Protein 4XMR (pdb70)

Secondary structure (DSSP, 8-state):
--SHHHHHHHHHHHHHHHHHHHHHHHHHHHHHHHHHHHHHHHHHHHHHTS-GGGTSSHHHIIIIIHHHHHHHHHHHT-SEEEEE-TTS-EEEEE----EEES-S-GGGSHHHHHHTT-SSPEEPPPEE-TTT--EEEEEEEEEEETTEEEEEEEEEEEHHHHHHHHHHSSSSEEEE-TTS-EEEESSGGGG-TT---HHHHHHHHHH-TT--EEEEETTEEEEEEEEEETTEEEEEEEETHHHH-/---GGGGSHHHHHHHHHHHHHHHHHHHHHHHHHHHHHHHHHHHHHHHHHS-GGGGSSHHHHHHHHHHHHHHHHHHHT-SEEEEE-TTS-EEEEE---PPPEEES-S-GGGSHHHHHHHT-SSPEEPPPEE-TTT--EEEEEEEEEEETTEEEEEEEEEEEHHHHHHHHHTSSSSEEEE-TTS-EEEESSGGGGSTTS--HHHHHHHHHH-TT--EEEEETTEEEEEEEEEETTEEEEEEEEHHHHS--SS--

Radius of gyration: 26.16 Å; Cα contacts (8 Å, |Δi|>4): 954; chains: 2; bounding box: 62×80×57 Å

B-factor: mean 22.6, std 11.45, range [6.88, 112.78]

Sequence (497 aa):
GIDPFTKTSLYESTLKNNQTTDLLKKVTQSTVEDFRRSSSTNQSSFTRRALEKDIANNLPYQSLITEENIINNVGPILKYYRHSIINALNVYLGLNNGKVLLSQKSMPELRDDLDIKTKDWYQQEALKTNDIFVTPAYLDTVLKQYVITYSKAIIYKDGKIIIGVLGVDIPSEDLQNLVAKTPGNTFLFDQKNKKIFAATNKELLNPSIDHSPVVLNAYKLNGDNNFFSYKLNNEERLGACTKVFAYTACITESADIINKGIDPFTKTSLYESSSTLKNNQTDLLKVTQSTVEDFRSSSTNQSSFTRALEKDIANNLPYQSLITEENIINNVGPILKKYYRHSIINALNVYLGLNNGKVVLLSQKSAKMPELRDDLDIKTKDWYQEALKTNDIFVTPAYLDTVLKQYVITYSKAIIYKDGKIIGVLGVDIPSEDLQQNLVAKTPGNTFLFDQKNKIFAATNKELLNPSIDHSSPVLNAYKLNGDNNNFFSYKLNNEERLGACTKVFAYTACITESADIIINKPIYKA

Foldseek 3Di:
DPDVVQLVVLVVVVLVVQLVLLVVLLVLVVVVVVVVQVLQVVLLVVVLPDPVVLQPDPVSCLVPSQVSQQVSCVVVVFAWKWWADPVQWIFIDGPVSTDIDNPPRPVVDCCFVVQVVDQGWDWDDWDQDPPPRATWIKTKHFHDHPNHTRTIIITTHGLVVSQVSSLPGDAFKFKAALVRFTRHTVPCVVNPRPDDDCFVVVQCVVADASGKDWTDDPNFIKIKGWHDNPSMIMMGMGGPVSSVD/DDDVVCVDPLLVVLLVVLLVLLVVLLVLVVVVVVVVQVLQVVLLVVVLPPDPVLLPDQVSCQVPSQVSQQVSCVVVVFAWKWWAAPQQWIFIDHPDPDTTDIDRPPRPCPDCLFVVQVVDQGWDWDFWDQDPPPRATWIKTKHFHDHPRHTRTMIITTHGLVVSQVSQLPGDAFKFKAALVRQTRHTVPCVCNDPVDDPVFVVVQQVVAAASGKDWTDDPRFIKIKGWYDNPSMIMMGMDTPCVSPPDPDDD

Nearest PDB structures (foldseek):
  4xmr-assembly1_A  TM=1.004E+00  e=1.411E-50  Campylobacter jejuni subsp. jejuni NCTC 11168 = ATCC 700819
  6w3x-assembly1_A  TM=1.003E+00  e=3.131E-48  Campylobacter jejuni
  4xmq-assembly1_A  TM=9.964E-01  e=2.306E-47  Campylobacter jejuni subsp. jejuni NCTC 11168 = ATCC 700819
  6w3t-assembly2_B  TM=9.683E-01  e=2.880E-46  Campylobacter jejuni
  6w3o-assembly2_B  TM=9.642E-01  e=7.370E-46  Campylobacter jejuni

Structure (mmCIF, N/CA/C/O backbone):
data_4XMR
#
_entry.id   4XMR
#
_cell.length_a   42.620
_cell.length_b   138.010
_cell.length_c   49.020
_cell.angle_alpha   90.000
_cell.angle_beta   94.330
_cell.angle_gamma   90.000
#
_symmetry.space_group_name_H-M   'P 1 21 1'
#
loop_
_entity.id
_entity.type
_entity.pdbx_description
1 polymer 'Putative methyl-accepting chemotaxis signal transduction protein'
2 non-polymer ISOLEUCINE
3 non-polymer 'SULFATE ION'
4 water water
#
loop_
_atom_site.group_PDB
_atom_site.id
_atom_site.type_symbol
_atom_site.label_atom_id
_atom_site.label_alt_id
_atom_site.label_comp_id
_atom_site.label_asym_id
_atom_site.label_entity_id
_atom_site.label_seq_id
_atom_site.pdbx_PDB_ins_code
_atom_site.Cartn_x
_atom_site.Cartn_y
_atom_site.Cartn_z
_atom_site.occupancy
_atom_site.B_iso_or_equiv
_atom_site.auth_seq_id
_atom_site.auth_comp_id
_atom_site.auth_asym_id
_atom_site.auth_atom_id
_atom_site.pdbx_PDB_model_num
ATOM 1 N N . GLY A 1 1 ? 12.613 17.738 -39.419 1.00 53.82 37 GLY A N 1
ATOM 2 C CA . GLY A 1 1 ? 12.005 18.787 -38.621 1.00 48.61 37 GLY A CA 1
ATOM 3 C C . GLY A 1 1 ? 13.169 19.377 -37.860 1.00 51.96 37 GLY A C 1
ATOM 4 O O . GLY A 1 1 ? 13.472 18.926 -36.756 1.00 54.72 37 GLY A O 1
ATOM 5 N N . ILE A 1 2 ? 13.757 20.508 -38.205 1.00 50.28 38 ILE A N 1
ATOM 6 C CA . ILE A 1 2 ? 15.193 20.492 -38.327 1.00 48.06 38 ILE A CA 1
ATOM 7 C C . ILE A 1 2 ? 15.932 20.026 -37.055 1.00 33.59 38 ILE A C 1
ATOM 8 O O . ILE A 1 2 ? 16.732 19.139 -37.188 1.00 40.37 38 ILE A O 1
ATOM 13 N N . ASP A 1 3 ? 15.663 20.543 -35.852 1.00 33.48 39 ASP A N 1
ATOM 14 C CA . ASP A 1 3 ? 16.728 20.429 -34.823 1.00 27.17 39 ASP A CA 1
ATOM 15 C C . ASP A 1 3 ? 16.821 18.937 -34.490 1.00 25.46 39 ASP A C 1
ATOM 16 O O . ASP A 1 3 ? 15.822 18.320 -34.206 1.00 24.17 39 ASP A O 1
ATOM 21 N N . PRO A 1 4 ? 18.005 18.367 -34.498 1.00 24.58 40 PRO A N 1
ATOM 22 C CA . PRO A 1 4 ? 18.113 16.931 -34.224 1.00 23.60 40 PRO A CA 1
ATOM 23 C C . PRO A 1 4 ? 17.495 16.527 -32.889 1.00 23.07 40 PRO A C 1
ATOM 24 O O . PRO A 1 4 ? 16.965 15.427 -32.781 1.00 26.03 40 PRO A O 1
ATOM 28 N N . PHE A 1 5 ? 17.529 17.417 -31.905 1.00 21.46 41 PHE A N 1
ATOM 29 C CA . PHE A 1 5 ? 16.884 17.169 -30.626 1.00 20.13 41 PHE A CA 1
ATOM 30 C C . PHE A 1 5 ? 15.385 16.932 -30.815 1.00 19.73 41 PHE A C 1
ATOM 31 O O . PHE A 1 5 ? 14.804 15.997 -30.253 1.00 20.82 41 PHE A O 1
ATOM 39 N N . THR A 1 6 ? 14.758 17.779 -31.621 1.00 18.14 42 THR A N 1
ATOM 40 C CA . THR A 1 6 ? 13.325 17.682 -31.843 1.00 19.28 42 THR A CA 1
ATOM 41 C C . THR A 1 6 ? 12.974 16.437 -32.659 1.00 18.88 42 THR A C 1
ATOM 42 O O . THR A 1 6 ? 12.035 15.704 -32.325 1.00 19.31 42 THR A O 1
ATOM 46 N N . LYS A 1 7 ? 13.735 16.171 -33.715 1.00 20.87 43 LYS A N 1
ATOM 47 C CA . LYS A 1 7 ? 13.472 14.975 -34.512 1.00 22.95 43 LYS A CA 1
ATOM 48 C C . LYS A 1 7 ? 13.632 13.704 -33.679 1.00 19.25 43 LYS A C 1
ATOM 49 O O . LYS A 1 7 ? 12.818 12.791 -33.773 1.00 21.94 43 LYS A O 1
ATOM 55 N N . THR A 1 8 ? 14.665 13.656 -32.847 1.00 20.44 44 THR A N 1
ATOM 56 C CA . THR A 1 8 ? 14.860 12.518 -31.953 1.00 19.66 44 THR A CA 1
ATOM 57 C C . THR A 1 8 ? 13.673 12.342 -31.006 1.00 17.93 44 THR A C 1
ATOM 58 O O . THR A 1 8 ? 13.224 11.220 -30.779 1.00 20.84 44 THR A O 1
ATOM 62 N N . SER A 1 9 ? 13.139 13.439 -30.478 1.00 18.66 45 SER A N 1
ATOM 63 C CA . SER A 1 9 ? 11.995 13.355 -29.576 1.00 18.56 45 SER A CA 1
ATOM 64 C C . SER A 1 9 ? 10.762 12.791 -30.286 1.00 17.76 45 SER A C 1
ATOM 65 O O . SER A 1 9 ? 10.013 12.017 -29.705 1.00 18.21 45 SER A O 1
ATOM 68 N N . LEU A 1 10 ? 10.566 13.181 -31.542 1.00 17.93 46 LEU A N 1
ATOM 69 C CA . LEU A 1 10 ? 9.425 12.717 -32.325 1.00 18.02 46 LEU A CA 1
ATOM 70 C C . LEU A 1 10 ? 9.584 11.245 -32.656 1.00 18.81 46 LEU A C 1
ATOM 71 O O . LEU A 1 10 ? 8.629 10.465 -32.585 1.00 18.97 46 LEU A O 1
ATOM 76 N N . TYR A 1 11 ? 10.802 10.867 -33.024 1.00 18.73 47 TYR A N 1
ATOM 77 C CA . TYR A 1 11 ? 11.102 9.489 -33.361 1.00 18.73 47 TYR A CA 1
ATOM 78 C C . TYR A 1 11 ? 10.906 8.561 -32.165 1.00 19.45 47 TYR A C 1
ATOM 79 O O . TYR A 1 11 ? 10.242 7.522 -32.278 1.00 20.60 47 TYR A O 1
ATOM 88 N N . GLU A 1 12 ? 11.463 8.938 -31.017 1.00 19.04 48 GLU A N 1
ATOM 89 C CA . GLU A 1 12 ? 11.372 8.090 -29.833 1.00 21.96 48 GLU A CA 1
ATOM 90 C C . GLU A 1 12 ? 9.929 7.943 -29.363 1.00 17.95 48 GLU A C 1
ATOM 91 O O . GLU A 1 12 ? 9.512 6.862 -28.927 1.00 20.46 48 GLU A O 1
ATOM 97 N N . SER A 1 13 ? 9.160 9.021 -29.482 1.00 18.76 49 SER A N 1
ATOM 98 C CA . SER A 1 13 ? 7.744 9.008 -29.139 1.00 18.03 49 SER A CA 1
ATOM 99 C C . SER A 1 13 ? 6.949 8.082 -30.064 1.00 18.19 49 SER A C 1
ATOM 100 O O . SER A 1 13 ? 6.169 7.254 -29.592 1.00 19.23 49 SER A O 1
ATOM 103 N N . THR A 1 14 ? 7.131 8.216 -31.375 1.00 16.37 50 THR A N 1
ATOM 104 C CA . THR A 1 14 ? 6.334 7.416 -32.290 1.00 18.06 50 THR A CA 1
ATOM 105 C C . THR A 1 14 ? 6.767 5.951 -32.249 1.00 17.53 50 THR A C 1
ATOM 106 O O . THR A 1 14 ? 5.937 5.050 -32.385 1.00 18.63 50 THR A O 1
ATOM 110 N N . LEU A 1 15 ? 8.049 5.708 -31.997 1.00 18.26 51 LEU A N 1
ATOM 111 C CA . LEU A 1 15 ? 8.523 4.341 -31.805 1.00 17.08 51 LEU A CA 1
ATOM 112 C C . LEU A 1 15 ? 7.760 3.670 -30.657 1.00 18.53 51 LEU A C 1
ATOM 113 O O . LEU A 1 15 ? 7.260 2.552 -30.806 1.00 18.30 51 LEU A O 1
ATOM 118 N N . LYS A 1 16 ? 7.672 4.342 -29.513 1.00 19.00 52 LYS A N 1
ATOM 119 C CA . LYS A 1 16 ? 6.991 3.772 -28.360 1.00 19.35 52 LYS A CA 1
ATOM 120 C C . LYS A 1 16 ? 5.512 3.562 -28.657 1.00 17.29 52 LYS A C 1
ATOM 121 O O . LYS A 1 16 ? 4.953 2.521 -28.326 1.00 19.65 52 LYS A O 1
ATOM 127 N N A ASN A 1 17 ? 4.881 4.552 -29.273 0.42 17.51 53 ASN A N 1
ATOM 128 N N B ASN A 1 17 ? 4.890 4.540 -29.314 0.58 16.70 53 ASN A N 1
ATOM 129 C CA A ASN A 1 17 ? 3.473 4.440 -29.621 0.42 18.60 53 ASN A CA 1
ATOM 130 C CA B ASN A 1 17 ? 3.464 4.482 -29.641 0.58 16.67 53 ASN A CA 1
ATOM 131 C C A ASN A 1 17 ? 3.220 3.223 -30.501 0.42 15.80 53 ASN A C 1
ATOM 132 C C B ASN A 1 17 ? 3.131 3.307 -30.563 0.58 15.74 53 ASN A C 1
ATOM 133 O O A ASN A 1 17 ? 2.452 2.332 -30.141 0.42 15.91 53 ASN A O 1
ATOM 134 O O B ASN A 1 17 ? 2.185 2.558 -30.322 0.58 13.83 53 ASN A O 1
ATOM 143 N N . GLN A 1 18 ? 3.895 3.179 -31.642 1.00 16.56 54 GLN A N 1
ATOM 144 C CA . GLN A 1 18 ? 3.654 2.137 -32.628 1.00 15.73 54 GLN A CA 1
ATOM 145 C C . GLN A 1 18 ? 3.957 0.748 -32.072 1.00 14.80 54 GLN A C 1
ATOM 146 O O . GLN A 1 18 ? 3.238 -0.220 -32.355 1.00 16.07 54 GLN A O 1
ATOM 152 N N A THR A 1 19 ? 5.006 0.656 -31.263 0.50 16.28 55 THR A N 1
ATOM 153 N N B THR A 1 19 ? 4.998 0.646 -31.249 0.50 16.38 55 THR A N 1
ATOM 154 C CA A THR A 1 19 ? 5.336 -0.594 -30.590 0.50 16.80 55 THR A CA 1
ATOM 155 C CA B THR A 1 19 ? 5.305 -0.632 -30.607 0.50 16.98 55 THR A CA 1
ATOM 156 C C A THR A 1 19 ? 4.213 -1.020 -29.637 0.50 17.17 55 THR A C 1
ATOM 157 C C B THR A 1 19 ? 4.212 -1.036 -29.616 0.50 17.31 55 THR A C 1
ATOM 158 O O A THR A 1 19 ? 3.859 -2.197 -29.579 0.50 18.19 55 THR A O 1
ATOM 159 O O B THR A 1 19 ? 3.892 -2.218 -29.496 0.50 18.67 55 THR A O 1
ATOM 166 N N . ASP A 1 20 ? 3.637 -0.066 -28.911 1.00 16.84 56 ASP A N 1
ATOM 167 C CA . ASP A 1 20 ? 2.489 -0.345 -28.039 1.00 18.43 56 ASP A CA 1
ATOM 168 C C . ASP A 1 20 ? 1.318 -0.906 -28.840 1.00 16.27 56 ASP A C 1
ATOM 169 O O . ASP A 1 20 ? 0.686 -1.893 -28.434 1.00 16.80 56 ASP A O 1
ATOM 174 N N . LEU A 1 21 ? 1.019 -0.287 -29.976 1.00 15.83 57 LEU A N 1
ATOM 175 C CA . LEU A 1 21 ? -0.117 -0.732 -30.776 1.00 16.04 57 LEU A CA 1
ATOM 176 C C . LEU A 1 21 ? 0.135 -2.088 -31.423 1.00 15.78 57 LEU A C 1
ATOM 177 O O . LEU A 1 21 ? -0.776 -2.902 -31.550 1.00 15.92 57 LEU A O 1
ATOM 182 N N . LEU A 1 22 ? 1.375 -2.334 -31.822 1.00 15.57 58 LEU A N 1
ATOM 183 C CA . LEU A 1 22 ? 1.731 -3.646 -32.338 1.00 15.92 58 LEU A CA 1
ATOM 184 C C . LEU A 1 22 ? 1.471 -4.711 -31.272 1.00 16.74 58 LEU A C 1
ATOM 185 O O . LEU A 1 22 ? 0.951 -5.805 -31.569 1.00 16.06 58 LEU A O 1
ATOM 190 N N A LYS A 1 23 ? 1.812 -4.388 -30.029 0.54 17.02 59 LYS A N 1
ATOM 191 N N B LYS A 1 23 ? 1.814 -4.399 -30.026 0.46 17.05 59 LYS A N 1
ATOM 192 C CA A LYS A 1 23 ? 1.609 -5.309 -28.915 0.54 18.24 59 LYS A CA 1
ATOM 193 C CA B LYS A 1 23 ? 1.596 -5.330 -28.919 0.46 18.29 59 LYS A CA 1
ATOM 194 C C A LYS A 1 23 ? 0.128 -5.629 -28.698 0.54 14.57 59 LYS A C 1
ATOM 195 C C B LYS A 1 23 ? 0.117 -5.636 -28.696 0.46 14.68 59 LYS A C 1
ATOM 196 O O A LYS A 1 23 ? -0.226 -6.756 -28.354 0.54 13.84 59 LYS A O 1
ATOM 197 O O B LYS A 1 23 ? -0.244 -6.757 -28.338 0.46 13.76 59 LYS A O 1
ATOM 208 N N . VAL A 1 24 ? -0.741 -4.650 -28.915 1.00 13.12 60 VAL A N 1
ATOM 209 C CA . VAL A 1 24 ? -2.173 -4.892 -28.804 1.00 12.09 60 VAL A CA 1
ATOM 210 C C . VAL A 1 24 ? -2.627 -5.923 -29.838 1.00 12.15 60 VAL A C 1
ATOM 211 O O . VAL A 1 24 ? -3.404 -6.820 -29.524 1.00 13.43 60 VAL A O 1
ATOM 215 N N . THR A 1 25 ? -2.130 -5.816 -31.061 1.00 11.30 61 THR A N 1
ATOM 216 C CA . THR A 1 25 ? -2.454 -6.802 -32.085 1.00 10.71 61 THR A CA 1
ATOM 217 C C . THR A 1 25 ? -1.876 -8.190 -31.749 1.00 12.70 61 THR A C 1
ATOM 218 O O . THR A 1 25 ? -2.556 -9.209 -31.902 1.00 12.35 61 THR A O 1
ATOM 222 N N . GLN A 1 26 ? -0.642 -8.226 -31.256 1.00 12.29 62 GLN A N 1
ATOM 223 C CA . GLN A 1 26 ? -0.064 -9.469 -30.753 1.00 12.95 62 GLN A CA 1
ATOM 224 C C . GLN A 1 26 ? -0.948 -10.097 -29.673 1.00 12.43 62 GLN A C 1
ATOM 225 O O . GLN A 1 26 ? -1.231 -11.300 -29.722 1.00 12.92 62 GLN A O 1
ATOM 231 N N . SER A 1 27 ? -1.385 -9.294 -28.708 1.00 11.99 63 SER A N 1
ATOM 232 C CA . SER A 1 27 ? -2.227 -9.771 -27.611 1.00 12.35 63 SER A CA 1
ATOM 233 C C . SER A 1 27 ? -3.548 -10.318 -28.130 1.00 11.64 63 SER A C 1
ATOM 234 O O . SER A 1 27 ? -4.067 -11.304 -27.610 1.00 12.61 63 SER A O 1
ATOM 237 N N . THR A 1 28 ? -4.086 -9.693 -29.164 1.00 11.39 64 THR A N 1
ATOM 238 C CA . THR A 1 28 ? -5.337 -10.128 -29.766 1.00 11.37 64 THR A CA 1
ATOM 239 C C . THR A 1 28 ? -5.214 -11.561 -30.289 1.00 11.01 64 THR A C 1
ATOM 240 O O . THR A 1 28 ? -6.070 -12.418 -30.036 1.00 11.86 64 THR A O 1
ATOM 244 N N . VAL A 1 29 ? -4.133 -11.818 -31.008 1.00 11.12 65 VAL A N 1
ATOM 245 C CA . VAL A 1 29 ? -3.861 -13.126 -31.561 1.00 11.71 65 VAL A CA 1
ATOM 246 C C . VAL A 1 29 ? -3.642 -14.136 -30.434 1.00 11.30 65 VAL A C 1
ATOM 247 O O . VAL A 1 29 ? -4.193 -15.240 -30.461 1.00 12.31 65 VAL A O 1
ATOM 251 N N . GLU A 1 30 ? -2.840 -13.776 -29.443 1.00 10.63 66 GLU A N 1
ATOM 252 C CA . GLU A 1 30 ? -2.577 -14.662 -28.314 1.00 11.42 66 GLU A CA 1
ATOM 253 C C . GLU A 1 30 ? -3.844 -15.037 -27.560 1.00 10.43 66 GLU A C 1
ATOM 254 O O . GLU A 1 30 ? -4.032 -16.198 -27.201 1.00 11.80 66 GLU A O 1
ATOM 260 N N . ASP A 1 31 ? -4.707 -14.060 -27.301 1.00 10.72 67 ASP A N 1
ATOM 261 C CA . ASP A 1 31 ? -5.882 -14.300 -26.480 1.00 11.33 67 ASP A CA 1
ATOM 262 C C . ASP A 1 31 ? -6.911 -15.157 -27.225 1.00 11.36 67 ASP A C 1
ATOM 263 O O . ASP A 1 31 ? -7.595 -15.987 -26.617 1.00 11.81 67 ASP A O 1
ATOM 268 N N . PHE A 1 32 ? -7.018 -14.946 -28.530 1.00 11.16 68 PHE A N 1
ATOM 269 C CA . PHE A 1 32 ? -7.896 -15.766 -29.358 1.00 10.92 68 PHE A CA 1
ATOM 270 C C . PHE A 1 32 ? -7.458 -17.228 -29.251 1.00 9.45 68 PHE A C 1
ATOM 271 O O . PHE A 1 32 ? -8.280 -18.123 -29.007 1.00 10.51 68 PHE A O 1
ATOM 279 N N A ARG A 1 33 ? -6.162 -17.471 -29.419 0.51 9.73 69 ARG A N 1
ATOM 280 N N B ARG A 1 33 ? -6.159 -17.469 -29.401 0.49 9.77 69 ARG A N 1
ATOM 281 C CA A ARG A 1 33 ? -5.633 -18.827 -29.346 0.51 10.26 69 ARG A CA 1
ATOM 282 C CA B ARG A 1 33 ? -5.646 -18.831 -29.327 0.49 10.10 69 ARG A CA 1
ATOM 283 C C A ARG A 1 33 ? -5.819 -19.431 -27.955 0.51 10.22 69 ARG A C 1
ATOM 284 C C B ARG A 1 33 ? -5.864 -19.465 -27.949 0.49 9.99 69 ARG A C 1
ATOM 285 O O A ARG A 1 33 ? -6.263 -20.574 -27.825 0.51 10.15 69 ARG A O 1
ATOM 286 O O B ARG A 1 33 ? -6.392 -20.575 -27.852 0.49 9.95 69 ARG A O 1
ATOM 301 N N A SER A 1 34 ? -5.472 -18.675 -26.919 0.17 9.60 70 SER A N 1
ATOM 302 N N B SER A 1 34 ? -5.467 -18.776 -26.885 0.39 8.37 70 SER A N 1
ATOM 303 N N C SER A 1 34 ? -5.535 -18.707 -26.888 0.43 10.86 70 SER A N 1
ATOM 304 C CA A SER A 1 34 ? -5.537 -19.188 -25.552 0.17 9.10 70 SER A CA 1
ATOM 305 C CA B SER A 1 34 ? -5.555 -19.354 -25.545 0.39 8.51 70 SER A CA 1
ATOM 306 C CA C SER A 1 34 ? -5.564 -19.316 -25.567 0.43 10.65 70 SER A CA 1
ATOM 307 C C A SER A 1 34 ? -6.953 -19.573 -25.137 0.17 9.53 70 SER A C 1
ATOM 308 C C B SER A 1 34 ? -6.993 -19.599 -25.099 0.39 9.36 70 SER A C 1
ATOM 309 C C C SER A 1 34 ? -6.990 -19.615 -25.143 0.43 9.86 70 SER A C 1
ATOM 310 O O A SER A 1 34 ? -7.163 -20.597 -24.496 0.17 10.19 70 SER A O 1
ATOM 311 O O B SER A 1 34 ? -7.263 -20.557 -24.389 0.39 10.08 70 SER A O 1
ATOM 312 O O C SER A 1 34 ? -7.248 -20.614 -24.488 0.43 9.88 70 SER A O 1
ATOM 319 N N . THR A 1 35 ? -7.921 -18.745 -25.513 1.00 9.50 71 THR A N 1
ATOM 320 C CA . THR A 1 35 ? -9.317 -18.980 -25.181 1.00 9.71 71 THR A CA 1
ATOM 321 C C . THR A 1 35 ? -9.802 -20.262 -25.852 1.00 8.23 71 THR A C 1
ATOM 322 O O . THR A 1 35 ? -10.491 -21.078 -25.236 1.00 9.57 71 THR A O 1
ATOM 326 N N . ASN A 1 36 ? -9.429 -20.453 -27.107 1.00 8.22 72 ASN A N 1
ATOM 327 C CA . ASN A 1 36 ? -9.838 -21.649 -27.818 1.00 8.75 72 ASN A CA 1
ATOM 328 C C . ASN A 1 36 ? -9.157 -22.893 -27.271 1.00 8.09 72 ASN A C 1
ATOM 329 O O . ASN A 1 36 ? -9.773 -23.966 -27.225 1.00 8.87 72 ASN A O 1
ATOM 334 N N . GLN A 1 37 ? -7.896 -22.766 -26.860 1.00 8.07 73 GLN A N 1
ATOM 335 C CA . GLN A 1 37 ? -7.203 -23.885 -26.233 1.00 8.87 73 GLN A CA 1
ATOM 336 C C . GLN A 1 37 ? -7.830 -24.272 -24.900 1.00 8.81 73 GLN A C 1
ATOM 337 O O . GLN A 1 37 ? -8.009 -25.452 -24.631 1.00 9.67 73 GLN A O 1
ATOM 343 N N A SER A 1 38 ? -8.159 -23.289 -24.069 0.71 9.32 74 SER A N 1
ATOM 344 N N B SER A 1 38 ? -8.162 -23.299 -24.059 0.29 9.47 74 SER A N 1
ATOM 345 C CA A SER A 1 38 ? -8.778 -23.579 -22.777 0.71 8.80 74 SER A CA 1
ATOM 346 C CA B SER A 1 38 ? -8.763 -23.626 -22.766 0.29 10.11 74 SER A CA 1
ATOM 347 C C A SER A 1 38 ? -10.106 -24.304 -22.953 0.71 8.51 74 SER A C 1
ATOM 348 C C B SER A 1 38 ? -10.121 -24.302 -22.933 0.29 9.31 74 SER A C 1
ATOM 349 O O A SER A 1 38 ? -10.395 -25.275 -22.256 0.71 8.97 74 SER A O 1
ATOM 350 O O B SER A 1 38 ? -10.462 -25.221 -22.189 0.29 10.28 74 SER A O 1
ATOM 355 N N . PHE A 1 39 ? -10.886 -23.846 -23.918 1.00 8.56 75 PHE A N 1
ATOM 356 C CA . PHE A 1 39 ? -12.168 -24.458 -24.257 1.00 8.00 75 PHE A CA 1
ATOM 357 C C . PHE A 1 39 ? -11.976 -25.922 -24.659 1.00 8.73 75 PHE A C 1
ATOM 358 O O . PHE A 1 39 ? -12.674 -26.819 -24.183 1.00 9.03 75 PHE A O 1
ATOM 366 N N . THR A 1 40 ? -11.008 -26.154 -25.535 1.00 8.77 76 THR A N 1
ATOM 367 C CA . THR A 1 40 ? -10.740 -27.492 -26.039 1.00 8.65 76 THR A CA 1
ATOM 368 C C . THR A 1 40 ? -10.297 -28.422 -24.912 1.00 8.04 76 THR A C 1
ATOM 369 O O . THR A 1 40 ? -10.709 -29.583 -24.847 1.00 9.02 76 THR A O 1
ATOM 373 N N A ARG A 1 41 ? -9.454 -27.914 -24.021 0.36 8.99 77 ARG A N 1
ATOM 374 N N B ARG A 1 41 ? -9.426 -27.921 -24.042 0.64 8.41 77 ARG A N 1
ATOM 375 C CA A ARG A 1 41 ? -8.978 -28.704 -22.897 0.36 8.82 77 ARG A CA 1
ATOM 376 C CA B ARG A 1 41 ? -8.959 -28.665 -22.883 0.64 8.79 77 ARG A CA 1
ATOM 377 C C A ARG A 1 41 ? -10.108 -29.056 -21.935 0.36 9.62 77 ARG A C 1
ATOM 378 C C B ARG A 1 41 ? -10.098 -29.043 -21.937 0.64 9.57 77 ARG A C 1
ATOM 379 O O A ARG A 1 41 ? -10.149 -30.164 -21.396 0.36 10.12 77 ARG A O 1
ATOM 380 O O B ARG A 1 41 ? -10.142 -30.162 -21.418 0.64 10.24 77 ARG A O 1
ATOM 395 N N . ALA A 1 42 ? -11.023 -28.116 -21.715 1.00 9.01 78 ALA A N 1
ATOM 396 C CA . ALA A 1 42 ? -12.159 -28.382 -20.840 1.00 9.24 78 ALA A CA 1
ATOM 397 C C . ALA A 1 42 ? -13.049 -29.472 -21.437 1.00 8.36 78 ALA A C 1
ATOM 398 O O . ALA A 1 42 ? -13.520 -30.365 -20.719 1.00 9.01 78 ALA A O 1
ATOM 400 N N . LEU A 1 43 ? -13.249 -29.419 -22.750 1.00 8.22 79 LEU A N 1
ATOM 401 C CA . LEU A 1 43 ? -14.071 -30.406 -23.437 1.00 8.84 79 LEU A CA 1
ATOM 402 C C . LEU A 1 43 ? -13.405 -31.788 -23.364 1.00 9.69 79 LEU A C 1
ATOM 403 O O . LEU A 1 43 ? -14.059 -32.792 -23.059 1.00 9.69 79 LEU A O 1
ATOM 408 N N . GLU A 1 44 ? -12.096 -31.821 -23.594 1.00 8.83 80 GLU A N 1
ATOM 409 C CA . GLU A 1 44 ? -11.339 -33.059 -23.451 1.00 9.60 80 GLU A CA 1
ATOM 410 C C . GLU A 1 44 ? -11.576 -33.672 -22.072 1.00 9.84 80 GLU A C 1
ATOM 411 O O . GLU A 1 44 ? -11.821 -34.874 -21.949 1.00 11.11 80 GLU A O 1
ATOM 417 N N . LYS A 1 45 ? -11.503 -32.852 -21.034 1.00 9.62 81 LYS A N 1
ATOM 418 C CA . LYS A 1 45 ? -11.636 -33.338 -19.670 1.00 10.72 81 LYS A CA 1
ATOM 419 C C . LYS A 1 45 ? -13.039 -33.901 -19.429 1.00 11.26 81 LYS A C 1
ATOM 420 O O . LYS A 1 45 ? -13.184 -34.960 -18.807 1.00 12.10 81 LYS A O 1
ATOM 426 N N . ASP A 1 46 ? -14.073 -33.222 -19.922 1.00 9.70 82 ASP A N 1
ATOM 427 C CA . ASP A 1 46 ? -15.442 -33.701 -19.728 1.00 10.65 82 ASP A CA 1
ATOM 428 C C . ASP A 1 46 ? -15.688 -35.026 -20.454 1.00 11.56 82 ASP A C 1
ATOM 429 O O . ASP A 1 46 ? -16.379 -35.895 -19.930 1.00 12.93 82 ASP A O 1
ATOM 434 N N . ILE A 1 47 ? -15.121 -35.193 -21.646 1.00 9.46 83 ILE A N 1
ATOM 435 C CA . ILE A 1 47 ? -15.266 -36.453 -22.367 1.00 10.35 83 ILE A CA 1
ATOM 436 C C . ILE A 1 47 ? -14.511 -37.577 -21.667 1.00 11.02 83 ILE A C 1
ATOM 437 O O . ILE A 1 47 ? -15.057 -38.666 -21.451 1.00 12.33 83 ILE A O 1
ATOM 442 N N . ALA A 1 48 ? -13.266 -37.325 -21.282 1.00 11.02 84 ALA A N 1
ATOM 443 C CA . ALA A 1 48 ? -12.452 -38.371 -20.658 1.00 12.26 84 ALA A CA 1
ATOM 444 C C . ALA A 1 48 ? -12.973 -38.765 -19.282 1.00 14.15 84 ALA A C 1
ATOM 445 O O . ALA A 1 48 ? -12.685 -39.865 -18.797 1.00 15.45 84 ALA A O 1
ATOM 447 N N A ASN A 1 49 ? -13.734 -37.873 -18.651 0.50 12.41 85 ASN A N 1
ATOM 448 N N B ASN A 1 49 ? -13.750 -37.884 -18.660 0.50 12.71 85 ASN A N 1
ATOM 449 C CA A ASN A 1 49 ? -14.304 -38.166 -17.338 0.50 14.35 85 ASN A CA 1
ATOM 450 C CA B ASN A 1 49 ? -14.303 -38.168 -17.341 0.50 14.61 85 ASN A CA 1
ATOM 451 C C A ASN A 1 49 ? -15.479 -39.131 -17.390 0.50 15.62 85 ASN A C 1
ATOM 452 C C B ASN A 1 49 ? -15.466 -39.146 -17.393 0.50 15.84 85 ASN A C 1
ATOM 453 O O A ASN A 1 49 ? -15.872 -39.681 -16.367 0.50 18.87 85 ASN A O 1
ATOM 454 O O B ASN A 1 49 ? -15.841 -39.718 -16.373 0.50 18.98 85 ASN A O 1
ATOM 463 N N . LEU A 1 50 ? -16.043 -39.332 -18.574 1.00 12.91 86 LEU A N 1
ATOM 464 C CA . LEU A 1 50 ? -17.114 -40.324 -18.722 1.00 13.47 86 LEU A CA 1
ATOM 465 C C . LEU A 1 50 ? -16.575 -41.729 -18.414 1.00 13.58 86 LEU A C 1
ATOM 466 O O . LEU A 1 50 ? -15.412 -42.001 -18.662 1.00 13.98 86 LEU A O 1
ATOM 471 N N . PRO A 1 51 ? -17.413 -42.624 -17.863 1.00 15.35 87 PRO A N 1
ATOM 472 C CA . PRO A 1 51 ? -16.945 -44.004 -17.670 1.00 17.29 87 PRO A CA 1
ATOM 473 C C . PRO A 1 51 ? -16.686 -44.665 -19.015 1.00 15.24 87 PRO A C 1
ATOM 474 O O . PRO A 1 51 ? -17.286 -44.274 -20.027 1.00 14.48 87 PRO A O 1
ATOM 478 N N . TYR A 1 52 ? -15.811 -45.666 -19.032 1.00 15.27 88 TYR A N 1
ATOM 479 C CA . TYR A 1 52 ? -15.503 -46.327 -20.286 1.00 16.00 88 TYR A CA 1
ATOM 480 C C . TYR A 1 52 ? -16.758 -46.871 -20.951 1.00 15.28 88 TYR A C 1
ATOM 481 O O . TYR A 1 52 ? -16.874 -46.827 -22.171 1.00 16.35 88 TYR A O 1
ATOM 490 N N . GLN A 1 53 ? -17.695 -47.388 -20.154 1.00 16.33 89 GLN A N 1
ATOM 491 C CA . GLN A 1 53 ? -18.907 -47.954 -20.728 1.00 17.65 89 GLN A CA 1
ATOM 492 C C . GLN A 1 53 ? -19.590 -46.951 -21.662 1.00 16.49 89 GLN A C 1
ATOM 493 O O . GLN A 1 53 ? -20.146 -47.327 -22.699 1.00 17.42 89 GLN A O 1
ATOM 499 N N . SER A 1 54 ? -19.521 -45.668 -21.311 1.00 15.08 90 SER A N 1
ATOM 500 C CA . SER A 1 54 ? -20.158 -44.625 -22.120 1.00 15.59 90 SER A CA 1
ATOM 501 C C . SER A 1 54 ? -19.399 -44.270 -23.396 1.00 13.66 90 SER A C 1
ATOM 502 O O . SER A 1 54 ? -19.919 -43.534 -24.246 1.00 14.37 90 SER A O 1
ATOM 505 N N . LEU A 1 55 ? -18.180 -44.792 -23.521 1.00 13.80 91 LEU A N 1
ATOM 506 C CA . LEU A 1 55 ? -17.269 -44.430 -24.601 1.00 13.16 91 LEU A CA 1
ATOM 507 C C . LEU A 1 55 ? -16.959 -45.562 -25.574 1.00 14.36 91 LEU A C 1
ATOM 508 O O . LEU A 1 55 ? -16.373 -45.319 -26.628 1.00 17.40 91 LE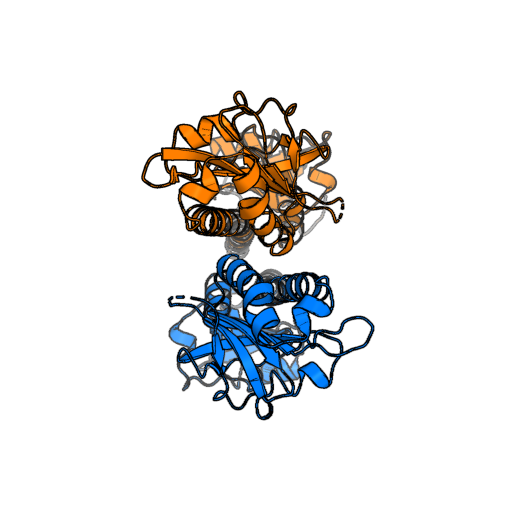U A O 1
ATOM 513 N N . ILE A 1 56 ? -17.331 -46.793 -25.229 1.00 14.21 92 ILE A N 1
ATOM 514 C CA . ILE A 1 56 ? -16.818 -47.962 -25.959 1.00 14.57 92 ILE A CA 1
ATOM 515 C C . ILE A 1 56 ? -17.781 -48.585 -26.956 1.00 14.56 92 ILE A C 1
ATOM 516 O O . ILE A 1 56 ? -17.445 -49.567 -27.600 1.00 16.02 92 ILE A O 1
ATOM 521 N N . THR A 1 57 ? -18.981 -48.046 -27.081 1.00 12.81 93 THR A N 1
ATOM 522 C CA . THR A 1 57 ? -19.826 -48.395 -28.221 1.00 13.55 93 THR A CA 1
ATOM 523 C C . THR A 1 57 ? -20.184 -47.125 -28.977 1.00 12.68 93 THR A C 1
ATOM 524 O O . THR A 1 57 ? -20.267 -46.035 -28.393 1.00 13.16 93 THR A O 1
ATOM 528 N N . GLU A 1 58 ? -20.409 -47.265 -30.275 1.00 14.45 94 GLU A N 1
ATOM 529 C CA . GLU A 1 58 ? -20.728 -46.116 -31.109 1.00 13.41 94 GLU A CA 1
ATOM 530 C C . GLU A 1 58 ? -22.035 -45.475 -30.682 1.00 12.05 94 GLU A C 1
ATOM 531 O O . GLU A 1 58 ? -22.137 -44.248 -30.653 1.00 13.00 94 GLU A O 1
ATOM 537 N N . GLU A 1 59 ? -23.028 -46.282 -30.331 1.00 13.31 95 GLU A N 1
ATOM 538 C CA . GLU A 1 59 ? -24.296 -45.732 -29.885 1.00 13.45 95 GLU A CA 1
ATOM 539 C C . GLU A 1 59 ? -24.125 -44.950 -28.588 1.00 12.95 95 GLU A C 1
ATOM 540 O O . GLU A 1 59 ? -24.722 -43.886 -28.424 1.00 12.85 95 GLU A O 1
ATOM 546 N N . ASN A 1 60 ? -23.295 -45.456 -27.679 1.00 12.64 96 ASN A N 1
ATOM 547 C CA . ASN A 1 60 ? -23.032 -44.731 -26.442 1.00 13.82 96 ASN A CA 1
ATOM 548 C C . ASN A 1 60 ? -22.277 -43.427 -26.681 1.00 12.88 96 ASN A C 1
ATOM 549 O O . ASN A 1 60 ? -22.569 -42.422 -26.032 1.00 14.20 96 ASN A O 1
ATOM 554 N N . ILE A 1 61 ? -21.327 -43.438 -27.614 1.00 12.90 97 ILE A N 1
ATOM 555 C CA . ILE A 1 61 ? -20.642 -42.209 -28.024 1.00 14.43 97 ILE A CA 1
ATOM 556 C C . ILE A 1 61 ? -21.674 -41.180 -28.507 1.00 12.78 97 ILE A C 1
ATOM 557 O O . ILE A 1 61 ? -21.667 -40.023 -28.068 1.00 13.16 97 ILE A O 1
ATOM 562 N N . ILE A 1 62 ? -22.569 -41.601 -29.397 1.00 12.06 98 ILE A N 1
ATOM 563 C CA . ILE A 1 62 ? -23.603 -40.702 -29.909 1.00 13.16 98 ILE A CA 1
ATOM 564 C C . ILE A 1 62 ? -24.430 -40.116 -28.775 1.00 12.90 98 ILE A C 1
ATOM 565 O O . ILE A 1 62 ? -24.606 -38.901 -28.686 1.00 13.91 98 ILE A O 1
ATOM 570 N N . ASN A 1 63 ? -24.897 -40.966 -27.875 1.00 12.13 99 ASN A N 1
ATOM 571 C CA . ASN A 1 63 ? -25.851 -40.527 -26.860 1.00 13.67 99 ASN A CA 1
ATOM 572 C C . ASN A 1 63 ? -25.226 -39.811 -25.660 1.00 13.50 99 ASN A C 1
ATOM 573 O O . ASN A 1 63 ? -25.879 -38.986 -25.027 1.00 15.03 99 ASN A O 1
ATOM 578 N N . ASN A 1 64 ? -23.969 -40.125 -25.354 1.00 12.54 100 ASN A N 1
ATOM 579 C CA . ASN A 1 64 ? -23.305 -39.577 -24.176 1.00 12.57 100 ASN A CA 1
ATOM 580 C C . ASN A 1 64 ? -22.321 -38.459 -24.488 1.00 11.07 100 ASN A C 1
ATOM 581 O O . ASN A 1 64 ? -22.224 -37.493 -23.742 1.00 13.50 100 ASN A O 1
ATOM 586 N N . VAL A 1 65 ? -21.571 -38.602 -25.569 1.00 11.56 101 VAL A N 1
ATOM 587 C CA . VAL A 1 65 ? -20.657 -37.541 -25.974 1.00 10.46 101 VAL A CA 1
ATOM 588 C C . VAL A 1 65 ? -21.369 -36.484 -26.821 1.00 10.60 101 VAL A C 1
ATOM 589 O O . VAL A 1 65 ? -21.069 -35.299 -26.710 1.00 10.83 101 VAL A O 1
ATOM 593 N N . GLY A 1 66 ? -22.320 -36.896 -27.654 1.00 10.36 102 GLY A N 1
ATOM 594 C CA . GLY A 1 66 ? -23.024 -35.955 -28.512 1.00 11.40 102 GLY A CA 1
ATOM 595 C C . GLY A 1 66 ? -23.556 -34.714 -27.810 1.00 10.49 102 GLY A C 1
ATOM 596 O O . GLY A 1 66 ? -23.322 -33.604 -28.270 1.00 10.31 102 GLY A O 1
ATOM 597 N N . PRO A 1 67 ? -24.275 -34.884 -26.689 1.00 11.32 103 PRO A N 1
ATOM 598 C CA . PRO A 1 67 ? -24.802 -33.686 -26.024 1.00 11.24 103 PRO A CA 1
ATOM 599 C C . PRO A 1 67 ? -23.689 -32.772 -25.517 1.00 10.58 103 PRO A C 1
ATOM 600 O O . PRO A 1 67 ? -23.855 -31.547 -25.556 1.00 10.92 103 PRO A O 1
ATOM 604 N N . ILE A 1 68 ? -22.575 -33.336 -25.066 1.00 10.07 104 ILE A N 1
ATOM 605 C CA . ILE A 1 68 ? -21.465 -32.523 -24.591 1.00 10.26 104 ILE A CA 1
ATOM 606 C C . ILE A 1 68 ? -20.900 -31.688 -25.744 1.00 9.06 104 ILE A C 1
ATOM 607 O O . ILE A 1 68 ? -20.649 -30.492 -25.586 1.00 9.54 104 ILE A O 1
ATOM 612 N N . LEU A 1 69 ? -20.712 -32.310 -26.904 1.00 8.82 105 LEU A N 1
ATOM 613 C CA . LEU A 1 69 ? -20.211 -31.573 -28.062 1.00 8.93 105 LEU A CA 1
ATOM 614 C C . LEU A 1 69 ? -21.140 -30.424 -28.423 1.00 9.40 105 LEU A C 1
ATOM 615 O O . LEU A 1 69 ? -20.677 -29.327 -28.749 1.00 9.51 105 LEU A O 1
ATOM 620 N N . LYS A 1 70 ? -22.441 -30.681 -28.385 1.00 9.30 106 LYS A N 1
ATOM 621 C CA . LYS A 1 70 ? -23.436 -29.686 -28.753 1.00 9.84 106 LYS A CA 1
ATOM 622 C C . LYS A 1 70 ? -23.456 -28.507 -27.772 1.00 8.90 106 LYS A C 1
ATOM 623 O O . LYS A 1 70 ? -23.458 -27.347 -28.196 1.00 9.84 106 LYS A O 1
ATOM 629 N N . TYR A 1 71 ? -23.461 -28.776 -26.470 1.00 9.60 107 TYR A N 1
ATOM 630 C CA . TYR A 1 71 ? -23.472 -27.682 -25.497 1.00 9.55 107 TYR A CA 1
ATOM 631 C C . TYR A 1 71 ? -22.217 -26.854 -25.615 1.00 8.97 107 TYR A C 1
ATOM 632 O O . TYR A 1 71 ? -22.280 -25.620 -25.571 1.00 10.67 107 TYR A O 1
ATOM 641 N N . TYR A 1 72 ? -21.069 -27.512 -25.732 1.00 9.05 108 TYR A N 1
ATOM 642 C CA . TYR A 1 72 ? -19.829 -26.771 -25.897 1.00 9.40 108 TYR A CA 1
ATOM 643 C C . TYR A 1 72 ? -19.846 -25.953 -27.180 1.00 8.86 108 TYR A C 1
ATOM 644 O O . TYR A 1 72 ? -19.470 -24.782 -27.172 1.00 9.80 108 TYR A O 1
ATOM 653 N N . ARG A 1 73 ? -20.323 -26.543 -28.278 1.00 9.04 109 ARG A N 1
ATOM 654 C CA . ARG A 1 73 ? -20.395 -25.797 -29.524 1.00 9.22 109 ARG A CA 1
ATOM 655 C C . ARG A 1 73 ? -21.214 -24.519 -29.345 1.00 8.72 109 ARG A C 1
ATOM 656 O O . ARG A 1 73 ? -20.807 -23.419 -29.759 1.00 9.21 109 ARG A O 1
ATOM 664 N N . HIS A 1 74 ? -22.371 -24.670 -28.719 1.00 8.78 110 HIS A N 1
ATOM 665 C CA . HIS A 1 74 ? -23.250 -23.528 -28.527 1.00 9.51 110 HIS A CA 1
ATOM 666 C C . HIS A 1 74 ? -22.624 -22.483 -27.607 1.00 9.07 110 HIS A C 1
ATOM 667 O O . HIS A 1 74 ? -22.788 -21.271 -27.820 1.00 10.89 110 HIS A O 1
ATOM 674 N N . SER A 1 75 ? -21.908 -22.937 -26.589 1.00 9.43 111 SER A N 1
ATOM 675 C CA . SER A 1 75 ? -21.395 -22.019 -25.585 1.00 9.45 111 SER A CA 1
ATOM 676 C C . SER A 1 75 ? -20.457 -20.976 -26.181 1.00 10.15 111 SER A C 1
ATOM 677 O O . SER A 1 75 ? -20.425 -19.840 -25.707 1.00 12.50 111 SER A O 1
ATOM 680 N N A ILE A 1 76 ? -19.743 -21.363 -27.234 0.46 10.80 112 ILE A N 1
ATOM 681 N N B ILE A 1 76 ? -19.689 -21.337 -27.208 0.54 10.71 112 ILE A N 1
ATOM 682 C CA A ILE A 1 76 ? -18.727 -20.519 -27.844 0.46 11.36 112 ILE A CA 1
ATOM 683 C CA B ILE A 1 76 ? -18.793 -20.366 -27.844 0.54 12.01 112 ILE A CA 1
ATOM 684 C C A ILE A 1 76 ? -19.090 -20.136 -29.286 0.46 11.74 112 ILE A C 1
ATOM 685 C C B ILE A 1 76 ? -19.139 -20.053 -29.286 0.54 12.03 112 ILE A C 1
ATOM 686 O O A ILE A 1 76 ? -18.353 -19.394 -29.939 0.46 13.55 112 ILE A O 1
ATOM 687 O O B ILE A 1 76 ? -18.418 -19.307 -29.952 0.54 13.12 112 ILE A O 1
ATOM 696 N N . ASN A 1 77 ? -20.242 -20.614 -29.763 1.00 11.54 113 ASN A N 1
ATOM 697 C CA . ASN A 1 77 ? -20.652 -20.429 -31.155 1.00 12.24 113 ASN A CA 1
ATOM 698 C C . ASN A 1 77 ? -19.577 -20.934 -32.128 1.00 11.53 113 ASN A C 1
ATOM 699 O O . ASN A 1 77 ? -19.235 -20.275 -33.106 1.00 14.77 113 ASN A O 1
ATOM 704 N N . ALA A 1 78 ? -19.045 -22.125 -31.856 1.00 11.05 114 ALA A N 1
ATOM 705 C CA . ALA A 1 78 ? -18.119 -22.761 -32.792 1.00 10.54 114 ALA A CA 1
ATOM 706 C C . ALA A 1 78 ? -18.877 -23.234 -34.025 1.00 10.45 114 ALA A C 1
ATOM 707 O O . ALA A 1 78 ? -20.092 -23.403 -33.985 1.00 12.56 114 ALA A O 1
ATOM 709 N N . LEU A 1 79 ? -18.170 -23.459 -35.120 1.00 10.15 115 LEU A N 1
ATOM 710 C CA . LEU A 1 79 ? -18.820 -23.931 -36.333 1.00 11.22 115 LEU A CA 1
ATOM 711 C C . LEU A 1 79 ? -19.108 -25.440 -36.266 1.00 11.48 115 LEU A C 1
ATOM 712 O O . LEU A 1 79 ? -20.209 -25.887 -36.614 1.00 12.63 115 LEU A O 1
ATOM 717 N N . ASN A 1 80 ? -18.105 -26.212 -35.843 1.00 10.26 116 ASN A N 1
ATOM 718 C CA . ASN A 1 80 ? -18.220 -27.659 -35.724 1.00 9.64 116 ASN A CA 1
ATOM 719 C C . ASN A 1 80 ? -17.460 -28.063 -34.477 1.00 9.10 116 ASN A C 1
ATOM 720 O O . ASN A 1 80 ? -16.407 -27.498 -34.174 1.00 9.90 116 ASN A O 1
ATOM 725 N N . VAL A 1 81 ? -17.951 -29.089 -33.790 1.00 8.91 117 VAL A N 1
ATOM 726 C CA . VAL A 1 81 ? -17.244 -29.701 -32.669 1.00 8.25 117 VAL A CA 1
ATOM 727 C C . VAL A 1 81 ? -17.455 -31.205 -32.835 1.00 8.52 117 VAL A C 1
ATOM 728 O O . VAL A 1 81 ? -18.580 -31.637 -33.084 1.00 9.98 117 VAL A O 1
ATOM 732 N N . TYR A 1 82 ? -16.385 -31.993 -32.757 1.00 8.89 118 TYR A N 1
ATOM 733 C CA . TYR A 1 82 ? -16.483 -33.377 -33.180 1.00 9.42 118 TYR A CA 1
ATOM 734 C C . TYR A 1 82 ? -15.462 -34.274 -32.513 1.00 8.72 118 TYR A C 1
ATOM 735 O O . TYR A 1 82 ? -14.444 -33.814 -31.985 1.00 9.50 118 TYR A O 1
ATOM 744 N N . LEU A 1 83 ? -15.736 -35.576 -32.576 1.00 9.56 119 LEU A N 1
ATOM 745 C CA . LEU A 1 83 ? -14.836 -36.596 -32.036 1.00 10.26 119 LEU A CA 1
ATOM 746 C C . LEU A 1 83 ? -14.617 -37.674 -33.095 1.00 10.06 119 LEU A C 1
ATOM 747 O O . LEU A 1 83 ? -15.556 -38.377 -33.478 1.00 11.13 119 LEU A O 1
ATOM 752 N N . GLY A 1 84 ? -13.386 -37.766 -33.590 1.00 9.50 120 GLY A N 1
ATOM 753 C CA . GLY A 1 84 ? -13.031 -38.756 -34.598 1.00 10.10 120 GLY A CA 1
ATOM 754 C C . GLY A 1 84 ? -12.475 -40.040 -34.009 1.00 10.95 120 GLY A C 1
ATOM 755 O O . GLY A 1 84 ? -11.625 -39.999 -33.113 1.00 11.83 120 GLY A O 1
ATOM 756 N N . LEU A 1 85 ? -12.943 -41.180 -34.525 1.00 11.83 121 LEU A N 1
ATOM 757 C CA . LEU A 1 85 ? -12.572 -42.496 -33.990 1.00 10.96 121 LEU A CA 1
ATOM 758 C C . LEU A 1 85 ? -11.655 -43.262 -34.923 1.00 11.85 121 LEU A C 1
ATOM 759 O O . LEU A 1 85 ? -11.611 -42.998 -36.130 1.00 12.47 121 LEU A O 1
ATOM 764 N N . ASN A 1 86 ? -10.960 -44.249 -34.364 1.00 12.65 122 ASN A N 1
ATOM 765 C CA . ASN A 1 86 ? -9.988 -45.025 -35.134 1.00 13.25 122 ASN A CA 1
ATOM 766 C C . ASN A 1 86 ? -10.629 -45.895 -36.230 1.00 14.79 122 ASN A C 1
ATOM 767 O O . ASN A 1 86 ? -9.931 -46.386 -37.126 1.00 17.35 122 ASN A O 1
ATOM 772 N N . ASN A 1 87 ? -11.947 -46.089 -36.168 1.00 13.60 123 ASN A N 1
ATOM 773 C CA . ASN A 1 87 ? -12.635 -46.774 -37.256 1.00 15.56 123 ASN A CA 1
ATOM 774 C C . ASN A 1 87 ? -12.980 -45.855 -38.434 1.00 15.24 123 ASN A C 1
ATOM 775 O O . ASN A 1 87 ? -13.621 -46.287 -39.399 1.00 17.55 123 ASN A O 1
ATOM 780 N N . GLY A 1 88 ? -12.547 -44.595 -38.361 1.00 14.09 124 GLY A N 1
ATOM 781 C CA . GLY A 1 88 ? -12.768 -43.650 -39.441 1.00 14.65 124 GLY A CA 1
ATOM 782 C C . GLY A 1 88 ? -14.057 -42.853 -39.343 1.00 15.80 124 GLY A C 1
ATOM 783 O O . GLY A 1 88 ? -14.306 -41.957 -40.148 1.00 17.86 124 GLY A O 1
ATOM 784 N N . LYS A 1 89 ? -14.891 -43.174 -38.365 1.00 14.39 125 LYS A N 1
ATOM 785 C CA . LYS A 1 89 ? -16.123 -42.419 -38.170 1.00 14.74 125 LYS A CA 1
ATOM 786 C C . LYS A 1 89 ? -15.894 -41.225 -37.271 1.00 12.92 125 LYS A C 1
ATOM 787 O O . LYS A 1 89 ? -15.012 -41.240 -36.424 1.00 13.90 125 LYS A O 1
ATOM 793 N N . VAL A 1 90 ? -16.702 -40.191 -37.455 1.00 12.65 126 VAL A N 1
ATOM 794 C CA . VAL A 1 90 ? -16.584 -39.003 -36.626 1.00 12.02 126 VAL A CA 1
ATOM 795 C C . VAL A 1 90 ? -17.962 -38.584 -36.144 1.00 11.32 126 VAL A C 1
ATOM 796 O O . VAL A 1 90 ? -18.913 -38.500 -36.936 1.00 13.80 126 VAL A O 1
ATOM 800 N N . LEU A 1 91 ? -18.082 -38.360 -34.836 1.00 10.38 127 LEU A N 1
ATOM 801 C CA . LEU A 1 91 ? -19.307 -37.819 -34.269 1.00 10.39 127 LEU A CA 1
ATOM 802 C C . LEU A 1 91 ? -19.249 -36.296 -34.429 1.00 10.77 127 LEU A C 1
ATOM 803 O O . LEU A 1 91 ? -18.385 -35.640 -33.854 1.00 10.92 127 LEU A O 1
ATOM 808 N N . LEU A 1 92 ? -20.183 -35.745 -35.193 1.00 10.62 128 LEU A N 1
ATOM 809 C CA . LEU A 1 92 ? -20.113 -34.354 -35.604 1.00 10.72 128 LEU A CA 1
ATOM 810 C C . LEU A 1 92 ? -21.303 -33.556 -35.098 1.00 10.58 128 LEU A C 1
ATOM 811 O O . LEU A 1 92 ? -22.448 -33.889 -35.385 1.00 11.76 128 LEU A O 1
ATOM 816 N N . SER A 1 93 ? -21.018 -32.506 -34.330 1.00 10.10 129 SER A N 1
ATOM 817 C CA . SER A 1 93 ? -22.005 -31.494 -33.960 1.00 10.17 129 SER A CA 1
ATOM 818 C C . SER A 1 93 ? -21.732 -30.249 -34.793 1.00 10.44 129 SER A C 1
ATOM 819 O O . SER A 1 93 ? -20.686 -29.622 -34.637 1.00 10.85 129 SER A O 1
ATOM 822 N N . GLN A 1 94 ? -22.645 -29.930 -35.697 1.00 11.80 130 GLN A N 1
ATOM 823 C CA . GLN A 1 94 ? -22.390 -28.865 -36.648 1.00 14.15 130 GLN A CA 1
ATOM 824 C C . GLN A 1 94 ? -23.444 -27.794 -36.556 1.00 15.10 130 GLN A C 1
ATOM 825 O O . GLN A 1 94 ? -24.614 -28.065 -36.279 1.00 14.48 130 GLN A O 1
ATOM 831 N N . LYS A 1 95 ? -23.018 -26.565 -36.815 1.00 15.62 131 LYS A N 1
ATOM 832 C CA . LYS A 1 95 ? -23.948 -25.451 -36.873 1.00 19.02 131 LYS A CA 1
ATOM 833 C C . LYS A 1 95 ? -24.919 -25.687 -38.025 1.00 22.62 131 LYS A C 1
ATOM 834 O O . LYS A 1 95 ? -24.534 -26.199 -39.075 1.00 24.37 131 LYS A O 1
ATOM 840 N N . SER A 1 96 ? -26.186 -25.348 -37.804 1.00 28.57 132 SER A N 1
ATOM 841 C CA . SER A 1 96 ? -27.216 -25.499 -38.829 1.00 36.60 132 SER A CA 1
ATOM 842 C C . SER A 1 96 ? -28.395 -24.573 -38.569 1.00 44.21 132 SER A C 1
ATOM 843 O O . SER A 1 96 ? -29.227 -24.355 -39.451 1.00 53.48 132 SER A O 1
ATOM 846 N N . MET A 1 101 ? -29.164 -32.875 -34.096 1.00 44.84 137 MET A N 1
ATOM 847 C CA . MET A 1 101 ? -28.653 -33.967 -33.276 1.00 37.60 137 MET A CA 1
ATOM 848 C C . MET A 1 101 ? -27.367 -34.519 -33.878 1.00 23.18 137 MET A C 1
ATOM 849 O O . MET A 1 101 ? -27.359 -34.940 -35.029 1.00 26.11 137 MET A O 1
ATOM 854 N N . PRO A 1 102 ? -26.271 -34.514 -33.102 1.00 19.53 138 PRO A N 1
ATOM 855 C CA . PRO A 1 102 ? -24.975 -34.970 -33.624 1.00 16.33 138 PRO A CA 1
ATOM 856 C C . PRO A 1 102 ? -25.046 -36.377 -34.206 1.00 18.10 138 PRO A C 1
ATOM 857 O O . PRO A 1 102 ? -25.656 -37.283 -33.621 1.00 23.23 138 PRO A O 1
ATOM 861 N N . GLU A 1 103 ? -24.415 -36.541 -35.362 1.00 16.25 139 GLU A N 1
ATOM 862 C CA . GLU A 1 103 ? -24.465 -37.781 -36.111 1.00 18.19 139 GLU A CA 1
ATOM 863 C C . GLU A 1 103 ? -23.076 -38.348 -36.323 1.00 15.42 139 GLU A C 1
ATOM 864 O O . GLU A 1 103 ? -22.077 -37.605 -36.385 1.00 15.04 139 GLU A O 1
ATOM 870 N N . LEU A 1 104 ? -23.030 -39.671 -36.459 1.00 14.87 140 LEU A N 1
ATOM 871 C CA . LEU A 1 104 ? -21.793 -40.376 -36.715 1.00 15.70 140 LEU A CA 1
ATOM 872 C C . LEU A 1 104 ? -21.603 -40.498 -38.226 1.00 18.55 140 LEU A C 1
ATOM 873 O O . LEU A 1 104 ? -22.322 -41.253 -38.894 1.00 24.46 140 LEU A O 1
ATOM 878 N N . ARG A 1 105 ? -20.651 -39.735 -38.760 1.00 15.79 141 ARG A N 1
ATOM 879 C CA . ARG A 1 105 ? -20.396 -39.655 -40.199 1.00 18.85 141 ARG A CA 1
ATOM 880 C C . ARG A 1 105 ? -19.245 -40.581 -40.574 1.00 18.25 141 ARG A C 1
ATOM 881 O O . ARG A 1 105 ? -18.218 -40.592 -39.895 1.00 17.53 141 ARG A O 1
ATOM 889 N N . ASP A 1 106 ? -19.398 -41.333 -41.664 1.00 18.49 142 ASP A 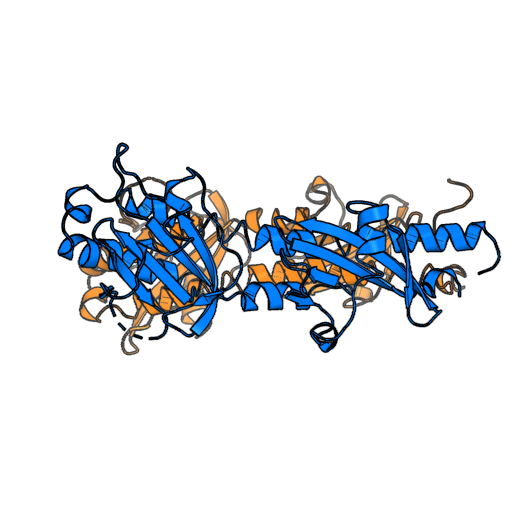N 1
ATOM 890 C CA . ASP A 1 106 ? -18.346 -42.240 -42.120 1.00 19.28 142 ASP A CA 1
ATOM 891 C C . ASP A 1 106 ? -17.665 -41.777 -43.407 1.00 20.36 142 ASP A C 1
ATOM 892 O O . ASP A 1 106 ? -16.826 -42.491 -43.955 1.00 21.49 142 ASP A O 1
ATOM 897 N N . ASP A 1 107 ? -18.016 -40.578 -43.870 1.00 18.77 143 ASP A N 1
ATOM 898 C CA . ASP A 1 107 ? -17.629 -40.128 -45.202 1.00 21.37 143 ASP A CA 1
ATOM 899 C C . ASP A 1 107 ? -16.669 -38.943 -45.214 1.00 22.56 143 ASP A C 1
ATOM 900 O O . ASP A 1 107 ? -16.499 -38.296 -46.248 1.00 25.51 143 ASP A O 1
ATOM 905 N N . LEU A 1 108 ? -16.039 -38.653 -44.081 1.00 19.45 144 LEU A N 1
ATOM 906 C CA . LEU A 1 108 ? -15.222 -37.446 -43.985 1.00 20.10 144 LEU A CA 1
ATOM 907 C C . LEU A 1 108 ? -13.706 -37.682 -44.054 1.00 19.44 144 LEU A C 1
ATOM 908 O O . LEU A 1 108 ? -12.921 -36.754 -43.833 1.00 22.66 144 LEU A O 1
ATOM 913 N N . ASP A 1 109 ? -13.304 -38.910 -44.386 1.00 20.51 145 ASP A N 1
ATOM 914 C CA . ASP A 1 109 ? -11.899 -39.225 -44.675 1.00 20.57 145 ASP A CA 1
ATOM 915 C C . ASP A 1 109 ? -10.959 -38.714 -43.588 1.00 20.29 145 ASP A C 1
ATOM 916 O O . ASP A 1 109 ? -9.938 -38.092 -43.883 1.00 20.00 145 ASP A O 1
ATOM 921 N N . ILE A 1 110 ? -11.299 -38.969 -42.332 1.00 18.07 146 ILE A N 1
ATOM 922 C CA . ILE A 1 110 ? -10.639 -38.246 -41.252 1.00 16.69 146 ILE A CA 1
ATOM 923 C C . ILE A 1 110 ? -9.173 -38.608 -41.090 1.00 16.11 146 ILE A C 1
ATOM 924 O O . ILE A 1 110 ? -8.372 -37.765 -40.711 1.00 17.70 146 ILE A O 1
ATOM 929 N N . LYS A 1 111 ? -8.804 -39.841 -41.419 1.00 18.76 147 LYS A N 1
ATOM 930 C CA . LYS A 1 111 ? -7.409 -40.236 -41.264 1.00 20.64 147 LYS A CA 1
ATOM 931 C C . LYS A 1 111 ? -6.471 -39.603 -42.290 1.00 20.72 147 LYS A C 1
ATOM 932 O O . LYS A 1 111 ? -5.251 -39.734 -42.173 1.00 26.49 147 LYS A O 1
ATOM 938 N N . THR A 1 112 ? -7.028 -38.922 -43.286 1.00 20.67 148 THR A N 1
ATOM 939 C CA . THR A 1 112 ? -6.211 -38.166 -44.238 1.00 22.99 148 THR A CA 1
ATOM 940 C C . THR A 1 112 ? -6.039 -36.710 -43.806 1.00 21.75 148 THR A C 1
ATOM 941 O O . THR A 1 112 ? -5.317 -35.948 -44.456 1.00 23.61 148 THR A O 1
ATOM 945 N N . LYS A 1 113 ? -6.701 -36.326 -42.715 1.00 18.64 149 LYS A N 1
ATOM 946 C CA . LYS A 1 113 ? -6.737 -34.924 -42.296 1.00 17.00 149 LYS A CA 1
ATOM 947 C C . LYS A 1 113 ? -5.615 -34.593 -41.316 1.00 15.62 149 LYS A C 1
ATOM 948 O O . LYS A 1 113 ? -5.333 -35.363 -40.396 1.00 16.06 149 LYS A O 1
ATOM 954 N N . ASP A 1 114 ? -4.988 -33.436 -41.499 1.00 16.77 150 ASP A N 1
ATOM 955 C CA . ASP A 1 114 ? -3.946 -33.020 -40.575 1.00 17.37 150 ASP A CA 1
ATOM 956 C C . ASP A 1 114 ? -4.462 -32.875 -39.138 1.00 16.05 150 ASP A C 1
ATOM 957 O O . ASP A 1 114 ? -3.741 -33.185 -38.192 1.00 15.94 150 ASP A O 1
ATOM 962 N N . TRP A 1 115 ? -5.691 -32.389 -38.958 1.00 14.60 151 TRP A N 1
ATOM 963 C CA . TRP A 1 115 ? -6.179 -32.195 -37.591 1.00 13.04 151 TRP A CA 1
ATOM 964 C C . TRP A 1 115 ? -6.205 -33.527 -36.845 1.00 12.66 151 TRP A C 1
ATOM 965 O O . TRP A 1 115 ? -5.963 -33.575 -35.636 1.00 13.01 151 TRP A O 1
ATOM 976 N N . TYR A 1 116 ? -6.468 -34.610 -37.575 1.00 12.58 152 TYR A N 1
ATOM 977 C CA . TYR A 1 116 ? -6.528 -35.938 -36.984 1.00 13.60 152 TYR A CA 1
ATOM 978 C C . TYR A 1 116 ? -5.117 -36.498 -36.799 1.00 13.12 152 TYR A C 1
ATOM 979 O O . TYR A 1 116 ? -4.715 -36.830 -35.682 1.00 13.47 152 TYR A O 1
ATOM 988 N N A GLN A 1 117 ? -4.379 -36.571 -37.907 0.56 14.41 153 GLN A N 1
ATOM 989 N N B GLN A 1 117 ? -4.349 -36.608 -37.875 0.44 14.76 153 GLN A N 1
ATOM 990 C CA A GLN A 1 117 ? -3.026 -37.119 -37.925 0.56 15.74 153 GLN A CA 1
ATOM 991 C CA B GLN A 1 117 ? -3.042 -37.245 -37.748 0.44 16.57 153 GLN A CA 1
ATOM 992 C C A GLN A 1 117 ? -2.128 -36.449 -36.894 0.56 15.63 153 GLN A C 1
ATOM 993 C C B GLN A 1 117 ? -2.040 -36.451 -36.896 0.44 16.15 153 GLN A C 1
ATOM 994 O O A GLN A 1 117 ? -1.470 -37.116 -36.097 0.56 16.81 153 GLN A O 1
ATOM 995 O O B GLN A 1 117 ? -1.209 -37.047 -36.210 0.44 15.92 153 GLN A O 1
ATOM 1006 N N . GLU A 1 118 ? -2.115 -35.121 -36.909 1.00 15.19 154 GLU A N 1
ATOM 1007 C CA . GLU A 1 118 ? -1.189 -34.354 -36.076 1.00 15.32 154 GLU A CA 1
ATOM 1008 C C . GLU A 1 118 ? -1.511 -34.443 -34.587 1.00 13.03 154 GLU A C 1
ATOM 1009 O O . GLU A 1 118 ? -0.611 -34.404 -33.758 1.00 14.68 154 GLU A O 1
ATOM 1015 N N . ALA A 1 119 ? -2.790 -34.557 -34.247 1.00 13.06 155 ALA A N 1
ATOM 1016 C CA . ALA A 1 119 ? -3.174 -34.712 -32.844 1.00 12.50 155 ALA A CA 1
ATOM 1017 C C . ALA A 1 119 ? -2.594 -35.994 -32.235 1.00 13.30 155 ALA A C 1
ATOM 1018 O O . ALA A 1 119 ? -2.309 -36.056 -31.043 1.00 14.22 155 ALA A O 1
ATOM 1020 N N . LEU A 1 120 ? -2.410 -37.017 -33.067 1.00 13.50 156 LEU A N 1
ATOM 1021 C CA . LEU A 1 120 ? -1.857 -38.289 -32.615 1.00 17.02 156 LEU A CA 1
ATOM 1022 C C . LEU A 1 120 ? -0.336 -38.241 -32.466 1.00 18.65 156 LEU A C 1
ATOM 1023 O O . LEU A 1 120 ? 0.270 -39.187 -31.966 1.00 26.67 156 LEU A O 1
ATOM 1028 N N . LYS A 1 121 ? 0.277 -37.147 -32.907 1.00 16.71 157 LYS A N 1
ATOM 1029 C CA . LYS A 1 121 ? 1.733 -37.038 -32.909 1.00 19.04 157 LYS A CA 1
ATOM 1030 C C . LYS A 1 121 ? 2.237 -36.092 -31.823 1.00 19.00 157 LYS A C 1
ATOM 1031 O O . LYS A 1 121 ? 3.445 -35.926 -31.643 1.00 20.81 157 LYS A O 1
ATOM 1037 N N . THR A 1 122 ? 1.314 -35.465 -31.103 1.00 16.82 158 THR A N 1
ATOM 1038 C CA . THR A 1 122 ? 1.672 -34.566 -30.021 1.00 15.91 158 THR A CA 1
ATOM 1039 C C . THR A 1 122 ? 0.756 -34.798 -28.821 1.00 15.10 158 THR A C 1
ATOM 1040 O O . THR A 1 122 ? -0.386 -35.250 -28.967 1.00 16.63 158 THR A O 1
ATOM 1044 N N . ASN A 1 123 ? 1.255 -34.488 -27.633 1.00 14.63 159 ASN A N 1
ATOM 1045 C CA . ASN A 1 123 ? 0.419 -34.507 -26.442 1.00 14.11 159 ASN A CA 1
ATOM 1046 C C . ASN A 1 123 ? -0.240 -33.159 -26.156 1.00 14.14 159 ASN A C 1
ATOM 1047 O O . ASN A 1 123 ? -1.026 -33.030 -25.223 1.00 16.05 159 ASN A O 1
ATOM 1052 N N . ASP A 1 124 ? 0.084 -32.162 -26.974 1.00 12.38 160 ASP A N 1
ATOM 1053 C CA . ASP A 1 124 ? -0.570 -30.864 -26.889 1.00 11.91 160 ASP A CA 1
ATOM 1054 C C . ASP A 1 124 ? -1.784 -30.785 -27.802 1.00 10.39 160 ASP A C 1
ATOM 1055 O O . ASP A 1 124 ? -2.047 -31.670 -28.622 1.00 12.15 160 ASP A O 1
ATOM 1060 N N . ILE A 1 125 ? -2.524 -29.698 -27.661 1.00 10.75 161 ILE A N 1
ATOM 1061 C CA . ILE A 1 125 ? -3.507 -29.326 -28.656 1.00 10.92 161 ILE A CA 1
ATOM 1062 C C . ILE A 1 125 ? -2.764 -28.983 -29.950 1.00 11.60 161 ILE A C 1
ATOM 1063 O O . ILE A 1 125 ? -1.683 -28.391 -29.927 1.00 14.14 161 ILE A O 1
ATOM 1068 N N . PHE A 1 126 ? -3.321 -29.397 -31.077 1.00 10.76 162 PHE A N 1
ATOM 1069 C CA . PHE A 1 126 ? -2.782 -29.024 -32.365 1.00 11.73 162 PHE A CA 1
ATOM 1070 C C . PHE A 1 126 ? -3.662 -27.934 -32.970 1.00 11.17 162 PHE A C 1
ATOM 1071 O O . PHE A 1 126 ? -4.888 -28.017 -32.893 1.00 11.94 162 PHE A O 1
ATOM 1079 N N . VAL A 1 127 ? -3.033 -26.918 -33.559 1.00 12.11 163 VAL A N 1
ATOM 1080 C CA . VAL A 1 127 ? -3.762 -25.824 -34.178 1.00 11.81 163 VAL A CA 1
ATOM 1081 C C . VAL A 1 127 ? -3.430 -25.780 -35.661 1.00 12.83 163 VAL A C 1
ATOM 1082 O O . VAL A 1 127 ? -2.276 -25.598 -36.036 1.00 14.67 163 VAL A O 1
ATOM 1086 N N . THR A 1 128 ? -4.438 -25.974 -36.504 1.00 12.49 164 THR A N 1
ATOM 1087 C CA . THR A 1 128 ? -4.207 -25.982 -37.945 1.00 13.53 164 THR A CA 1
ATOM 1088 C C . THR A 1 128 ? -4.077 -24.577 -38.513 1.00 13.04 164 THR A C 1
ATOM 1089 O O . THR A 1 128 ? -4.609 -23.617 -37.953 1.00 13.98 164 THR A O 1
ATOM 1093 N N . PRO A 1 129 ? -3.373 -24.454 -39.641 1.00 14.36 165 PRO A N 1
ATOM 1094 C CA . PRO A 1 129 ? -3.562 -23.237 -40.436 1.00 15.71 165 PRO A CA 1
ATOM 1095 C C . PRO A 1 129 ? -5.024 -23.149 -40.878 1.00 16.04 165 PRO A C 1
ATOM 1096 O O . PRO A 1 129 ? -5.743 -24.161 -40.875 1.00 16.98 165 PRO A O 1
ATOM 1100 N N . ALA A 1 130 ? -5.466 -21.957 -41.257 1.00 15.11 166 ALA A N 1
ATOM 1101 C CA . ALA A 1 130 ? -6.820 -21.799 -41.757 1.00 15.90 166 ALA A CA 1
ATOM 1102 C C . ALA A 1 130 ? -7.024 -22.606 -43.038 1.00 16.69 166 ALA A C 1
ATOM 1103 O O . ALA A 1 130 ? -6.135 -22.678 -43.892 1.00 18.17 166 ALA A O 1
ATOM 1105 N N . TYR A 1 131 ? -8.197 -23.216 -43.156 1.00 15.03 167 TYR A N 1
ATOM 1106 C CA . TYR A 1 131 ? -8.518 -24.007 -44.341 1.00 15.85 167 TYR A CA 1
ATOM 1107 C C . TYR A 1 131 ? -10.037 -24.059 -44.535 1.00 14.64 167 TYR A C 1
ATOM 1108 O O . TYR A 1 131 ? -10.801 -23.725 -43.618 1.00 15.35 167 TYR A O 1
ATOM 1117 N N . LEU A 1 132 ? -10.468 -24.470 -45.724 1.00 15.78 168 LEU A N 1
ATOM 1118 C CA . LEU A 1 132 ? -11.887 -24.518 -46.048 1.00 16.44 168 LEU A CA 1
ATOM 1119 C C . LEU A 1 132 ? -12.509 -25.796 -45.489 1.00 15.58 168 LEU A C 1
ATOM 1120 O O . LEU A 1 132 ? -12.191 -26.905 -45.924 1.00 18.19 168 LEU A O 1
ATOM 1125 N N . ASP A 1 133 ? -13.385 -25.628 -44.503 1.00 16.17 169 ASP A N 1
ATOM 1126 C CA . ASP A 1 133 ? -14.073 -26.748 -43.873 1.00 15.55 169 ASP A CA 1
ATOM 1127 C C . ASP A 1 133 ? -14.855 -27.548 -44.904 1.00 17.26 169 ASP A C 1
ATOM 1128 O O . ASP A 1 133 ? -15.574 -26.986 -45.725 1.00 18.49 169 ASP A O 1
ATOM 1133 N N . THR A 1 134 ? -14.722 -28.866 -44.830 1.00 15.06 170 THR A N 1
ATOM 1134 C CA . THR A 1 134 ? -15.388 -29.776 -45.756 1.00 17.84 170 THR A CA 1
ATOM 1135 C C . THR A 1 134 ? -16.904 -29.697 -45.663 1.00 19.06 170 THR A C 1
ATOM 1136 O O . THR A 1 134 ? -17.599 -29.752 -46.676 1.00 22.87 170 THR A O 1
ATOM 1140 N N . VAL A 1 135 ? -17.422 -29.587 -44.445 1.00 17.13 171 VAL A N 1
ATOM 1141 C CA . VAL A 1 135 ? -18.856 -29.734 -44.236 1.00 18.42 171 VAL A CA 1
ATOM 1142 C C . VAL A 1 135 ? -19.640 -28.447 -44.502 1.00 18.37 171 VAL A C 1
ATOM 1143 O O . VAL A 1 135 ? -20.662 -28.469 -45.179 1.00 22.62 171 VAL A O 1
ATOM 1147 N N . LEU A 1 136 ? -19.156 -27.326 -43.982 1.00 17.81 172 LEU A N 1
ATOM 1148 C CA . LEU A 1 136 ? -19.893 -26.067 -44.097 1.00 18.42 172 LEU A CA 1
ATOM 1149 C C . LEU A 1 136 ? -19.259 -25.045 -45.041 1.00 17.78 172 LEU A C 1
ATOM 1150 O O . LEU A 1 136 ? -19.808 -23.959 -45.243 1.00 20.13 172 LEU A O 1
ATOM 1155 N N . LYS A 1 137 ? -18.107 -25.391 -45.612 1.00 17.38 173 LYS A N 1
ATOM 1156 C CA . LYS A 1 137 ? -17.465 -24.553 -46.626 1.00 17.92 173 LYS A CA 1
ATOM 1157 C C . LYS A 1 137 ? -17.257 -23.122 -46.142 1.00 16.88 173 LYS A C 1
ATOM 1158 O O . LYS A 1 137 ? -17.565 -22.158 -46.849 1.00 17.26 173 LYS A O 1
ATOM 1164 N N . GLN A 1 138 ? -16.750 -23.012 -44.921 1.00 17.02 174 GLN A N 1
ATOM 1165 C CA . GLN A 1 138 ? -16.251 -21.759 -44.388 1.00 16.69 174 GLN A CA 1
ATOM 1166 C C . GLN A 1 138 ? -14.810 -21.974 -43.963 1.00 15.10 174 GLN A C 1
ATOM 1167 O O . GLN A 1 138 ? -14.428 -23.083 -43.591 1.00 15.40 174 GLN A O 1
ATOM 1173 N N . TYR A 1 139 ? -14.012 -20.915 -44.010 1.00 16.16 175 TYR A N 1
ATOM 1174 C CA . TYR A 1 139 ? -12.633 -21.011 -43.558 1.00 14.22 175 TYR A CA 1
ATOM 1175 C C . TYR A 1 139 ? -12.581 -21.092 -42.050 1.00 13.48 175 TYR A C 1
ATOM 1176 O O . TYR A 1 139 ? -13.199 -20.290 -41.344 1.00 14.93 175 TYR A O 1
ATOM 1185 N N . VAL A 1 140 ? -11.877 -22.107 -41.564 1.00 13.04 176 VAL A N 1
ATOM 1186 C CA . VAL A 1 140 ? -11.779 -22.346 -40.135 1.00 12.48 176 VAL A CA 1
ATOM 1187 C C . VAL A 1 140 ? -10.355 -22.548 -39.682 1.00 11.92 176 VAL A C 1
ATOM 1188 O O . VAL A 1 140 ? -9.484 -22.936 -40.466 1.00 13.39 176 VAL A O 1
ATOM 1192 N N . ILE A 1 141 ? -10.145 -22.294 -38.398 1.00 11.12 177 ILE A N 1
ATOM 1193 C CA . ILE A 1 141 ? -8.965 -22.753 -37.687 1.00 10.58 177 ILE A CA 1
ATOM 1194 C C . ILE A 1 141 ? -9.442 -23.884 -36.783 1.00 10.44 177 ILE A C 1
ATOM 1195 O O . ILE A 1 141 ? -10.423 -23.721 -36.050 1.00 11.04 177 ILE A O 1
ATOM 1200 N N . THR A 1 142 ? -8.773 -25.034 -36.862 1.00 10.25 178 THR A N 1
ATOM 1201 C CA . THR A 1 142 ? -9.153 -26.202 -36.076 1.00 10.02 178 THR A CA 1
ATOM 1202 C C . THR A 1 142 ? -8.192 -26.421 -34.924 1.00 8.71 178 THR A C 1
ATOM 1203 O O . THR A 1 142 ? -6.966 -26.368 -35.091 1.00 11.24 178 THR A O 1
ATOM 1207 N N . TYR A 1 143 ? -8.768 -26.653 -33.747 1.00 8.16 179 TYR A N 1
ATOM 1208 C CA . TYR A 1 143 ? -8.025 -27.030 -32.549 1.00 8.49 179 TYR A CA 1
ATOM 1209 C C . TYR A 1 143 ? -8.359 -28.496 -32.331 1.00 8.77 179 TYR A C 1
ATOM 1210 O O . TYR A 1 143 ? -9.532 -28.853 -32.184 1.00 9.56 179 TYR A O 1
ATOM 1219 N N . SER A 1 144 ? -7.343 -29.348 -32.317 1.00 9.04 180 SER A N 1
ATOM 1220 C CA . SER A 1 144 ? -7.594 -30.775 -32.116 1.00 9.76 180 SER A CA 1
ATOM 1221 C C . SER A 1 144 ? -6.764 -31.342 -30.974 1.00 10.02 180 SER A C 1
ATOM 1222 O O . SER A 1 144 ? -5.694 -30.825 -30.642 1.00 11.11 180 SER A O 1
ATOM 1225 N N . LYS A 1 145 ? -7.242 -32.433 -30.388 1.00 9.29 181 LYS A N 1
ATOM 1226 C CA . LYS A 1 145 ? -6.598 -32.991 -29.198 1.00 9.64 181 LYS A CA 1
ATOM 1227 C C . LYS A 1 145 ? -6.953 -34.468 -29.110 1.00 9.18 181 LYS A C 1
ATOM 1228 O O . LYS A 1 145 ? -8.127 -34.829 -29.121 1.00 9.79 181 LYS A O 1
ATOM 1234 N N . ALA A 1 146 ? -5.938 -35.321 -29.044 1.00 9.57 182 ALA A N 1
ATOM 1235 C CA . ALA A 1 146 ? -6.158 -36.734 -28.820 1.00 10.59 182 ALA A CA 1
ATOM 1236 C C . ALA A 1 146 ? -6.585 -36.924 -27.366 1.00 10.44 182 ALA A C 1
ATOM 1237 O O . ALA A 1 146 ? -5.900 -36.465 -26.440 1.00 11.86 182 ALA A O 1
ATOM 1239 N N A ILE A 1 147 ? -7.707 -37.618 -27.178 0.40 10.61 183 ILE A N 1
ATOM 1240 N N B ILE A 1 147 ? -7.725 -37.585 -27.173 0.60 10.24 183 ILE A N 1
ATOM 1241 C CA A ILE A 1 147 ? -8.309 -37.812 -25.864 0.40 11.95 183 ILE A CA 1
ATOM 1242 C CA B ILE A 1 147 ? -8.274 -37.807 -25.844 0.60 11.85 183 ILE A CA 1
ATOM 1243 C C A ILE A 1 147 ? -7.991 -39.206 -25.330 0.40 11.49 183 ILE A C 1
ATOM 1244 C C B ILE A 1 147 ? -7.923 -39.200 -25.361 0.60 11.35 183 ILE A C 1
ATOM 1245 O O A ILE A 1 147 ? -8.349 -40.208 -25.952 0.40 11.66 183 ILE A O 1
ATOM 1246 O O B ILE A 1 147 ? -8.193 -40.193 -26.042 0.60 12.22 183 ILE A O 1
ATOM 1255 N N . TYR A 1 148 ? -7.327 -39.266 -24.177 1.00 11.84 184 TYR A N 1
ATOM 1256 C CA . TYR A 1 148 ? -6.946 -40.542 -23.574 1.00 13.02 184 TYR A CA 1
ATOM 1257 C C . TYR A 1 148 ? -7.644 -40.717 -22.242 1.00 15.40 184 TYR A C 1
ATOM 1258 O O . TYR A 1 148 ? -7.811 -39.763 -21.482 1.00 17.96 184 TYR A O 1
ATOM 1267 N N . LYS A 1 149 ? -8.049 -41.943 -21.955 1.00 16.31 185 LYS A N 1
ATOM 1268 C CA . LYS A 1 149 ? -8.585 -42.274 -20.651 1.00 17.62 185 LYS A CA 1
ATOM 1269 C C . LYS A 1 149 ? -7.774 -43.452 -20.124 1.00 19.34 185 LYS A C 1
ATOM 1270 O O . LYS A 1 149 ? -7.714 -44.492 -20.772 1.00 21.02 185 LYS A O 1
ATOM 1276 N N . ASP A 1 150 ? -7.141 -43.283 -18.964 1.00 24.51 186 ASP A N 1
ATOM 1277 C CA . ASP A 1 150 ? -6.255 -44.312 -18.414 1.00 28.20 186 ASP A CA 1
ATOM 1278 C C . ASP A 1 150 ? -5.200 -44.742 -19.434 1.00 25.40 186 ASP A C 1
ATOM 1279 O O . ASP A 1 150 ? -4.881 -45.922 -19.518 1.00 26.38 186 ASP A O 1
ATOM 1284 N N . GLY A 1 151 ? -4.697 -43.805 -20.236 1.00 22.58 187 GLY A N 1
ATOM 1285 C CA . GLY A 1 151 ? -3.669 -44.124 -21.219 1.00 19.66 187 GLY A CA 1
ATOM 1286 C C . GLY A 1 151 ? -4.181 -44.715 -22.527 1.00 17.10 187 GLY A C 1
ATOM 1287 O O . GLY A 1 151 ? -3.415 -44.971 -23.452 1.00 16.00 187 GLY A O 1
ATOM 1288 N N . LYS A 1 152 ? -5.490 -44.907 -22.598 1.00 17.90 188 LYS A N 1
ATOM 1289 C CA . LYS A 1 152 ? -6.161 -45.498 -23.744 1.00 18.10 188 LYS A CA 1
ATOM 1290 C C . LYS A 1 152 ? -6.795 -44.434 -24.632 1.00 14.02 188 LYS A C 1
ATOM 1291 O O . LYS A 1 152 ? -7.612 -43.652 -24.160 1.00 14.96 188 LYS A O 1
ATOM 1297 N N A ILE A 1 153 ? -6.443 -44.411 -25.917 0.59 12.16 189 ILE A N 1
ATOM 1298 N N B ILE A 1 153 ? -6.447 -44.415 -25.912 0.41 12.47 189 ILE A N 1
ATOM 1299 C CA A ILE A 1 153 ? -7.000 -43.413 -26.842 0.59 11.25 189 ILE A CA 1
ATOM 1300 C CA B ILE A 1 153 ? -7.016 -43.394 -26.782 0.41 11.77 189 ILE A CA 1
ATOM 1301 C C A ILE A 1 153 ? -8.499 -43.641 -27.044 0.59 11.72 189 ILE A C 1
ATOM 1302 C C B ILE A 1 153 ? -8.499 -43.640 -27.031 0.41 11.77 189 ILE A C 1
ATOM 1303 O O A ILE A 1 153 ? -8.936 -44.767 -27.306 0.59 13.97 189 ILE A O 1
ATOM 1304 O O B ILE A 1 153 ? -8.923 -44.762 -27.325 0.41 14.25 189 ILE A O 1
ATOM 1313 N N . ILE A 1 154 ? -9.286 -42.583 -26.883 1.00 11.43 190 ILE A N 1
ATOM 1314 C CA . ILE A 1 154 ? -10.700 -42.647 -27.160 1.00 11.39 190 ILE A CA 1
ATOM 1315 C C . ILE A 1 154 ? -10.936 -42.189 -28.596 1.00 11.98 190 ILE A C 1
ATOM 1316 O O . ILE A 1 154 ? -11.611 -42.854 -29.383 1.00 12.57 190 ILE A O 1
ATOM 1321 N N . GLY A 1 155 ? -10.366 -41.037 -28.936 1.00 11.19 191 GLY A N 1
ATOM 1322 C CA . GLY A 1 155 ? -10.474 -40.511 -30.277 1.00 11.35 191 GLY A CA 1
ATOM 1323 C C . GLY A 1 155 ? -9.836 -39.143 -30.317 1.00 10.65 191 GLY A C 1
ATOM 1324 O O . GLY A 1 155 ? -9.211 -38.745 -29.345 1.00 11.29 191 GLY A O 1
ATOM 1325 N N . VAL A 1 156 ? -9.972 -38.460 -31.444 1.00 9.33 192 VAL A N 1
ATOM 1326 C CA . VAL A 1 156 ? -9.424 -37.122 -31.589 1.00 9.88 192 VAL A CA 1
ATOM 1327 C C . VAL A 1 156 ? -10.542 -36.096 -31.602 1.00 8.57 192 VAL A C 1
ATOM 1328 O O . VAL A 1 156 ? -11.417 -36.119 -32.466 1.00 9.66 192 VAL A O 1
ATOM 1332 N N . LEU A 1 157 ? -10.494 -35.197 -30.623 1.00 8.76 193 LEU A N 1
ATOM 1333 C CA . LEU A 1 157 ? -11.442 -34.098 -30.535 1.00 8.83 193 LEU A CA 1
ATOM 1334 C C . LEU A 1 157 ? -11.056 -32.996 -31.506 1.00 8.34 193 LEU A C 1
ATOM 1335 O O . LEU A 1 157 ? -9.874 -32.695 -31.622 1.00 9.45 193 LEU A O 1
ATOM 1340 N N . GLY A 1 158 ? -12.029 -32.420 -32.207 1.00 8.63 194 GLY A N 1
ATOM 1341 C CA . GLY A 1 158 ? -11.770 -31.246 -33.027 1.00 9.14 194 GLY A CA 1
ATOM 1342 C C . GLY A 1 158 ? -12.785 -30.156 -32.772 1.00 8.27 194 GLY A C 1
ATOM 1343 O O . GLY A 1 158 ? -13.977 -30.425 -32.539 1.00 8.94 194 GLY A O 1
ATOM 1344 N N . VAL A 1 159 ? -12.300 -28.917 -32.842 1.00 8.21 195 VAL A N 1
ATOM 1345 C CA . VAL A 1 159 ? -13.113 -27.718 -32.660 1.00 8.15 195 VAL A CA 1
ATOM 1346 C C . VAL A 1 159 ? -12.778 -26.753 -33.804 1.00 8.44 195 VAL A C 1
ATOM 1347 O O . VAL A 1 159 ? -11.619 -26.352 -33.948 1.00 9.62 195 VAL A O 1
ATOM 1351 N N . ASP A 1 160 ? -13.773 -26.433 -34.637 1.00 8.84 196 ASP A N 1
ATOM 1352 C CA . ASP A 1 160 ? -13.591 -25.508 -35.757 1.00 8.99 196 ASP A CA 1
ATOM 1353 C C . ASP A 1 160 ? -14.127 -24.130 -35.400 1.00 8.79 196 ASP A C 1
ATOM 1354 O O . ASP A 1 160 ? -15.318 -23.962 -35.127 1.00 9.90 196 ASP A O 1
ATOM 1359 N N . ILE A 1 161 ? -13.241 -23.139 -35.425 1.00 10.11 197 ILE A N 1
ATOM 1360 C CA . ILE A 1 161 ? -13.614 -21.744 -35.211 1.00 9.72 197 ILE A CA 1
ATOM 1361 C C . ILE A 1 161 ? -13.423 -20.976 -36.520 1.00 11.71 197 ILE A C 1
ATOM 1362 O O . ILE A 1 161 ? -12.374 -21.084 -37.134 1.00 11.98 197 ILE A O 1
ATOM 1367 N N . PRO A 1 162 ? -14.435 -20.203 -36.957 1.00 12.00 198 PRO A N 1
ATOM 1368 C CA . PRO A 1 162 ? -14.232 -19.438 -38.195 1.00 13.34 198 PRO A CA 1
ATOM 1369 C C . PRO A 1 162 ? -13.011 -18.527 -38.125 1.00 12.89 198 PRO A C 1
ATOM 1370 O O . PRO A 1 162 ? -12.849 -17.800 -37.150 1.00 13.15 198 PRO A O 1
ATOM 1374 N N . SER A 1 163 ? -12.144 -18.593 -39.126 1.00 13.54 199 SER A N 1
ATOM 1375 C CA . SER A 1 163 ? -10.984 -17.706 -39.142 1.00 13.58 199 SER A CA 1
ATOM 1376 C C . SER A 1 163 ? -11.399 -16.234 -39.211 1.00 13.53 199 SER A C 1
ATOM 1377 O O . SER A 1 163 ? -10.674 -15.366 -38.719 1.00 14.44 199 SER A O 1
ATOM 1380 N N . GLU A 1 164 ? -12.580 -15.961 -39.765 1.00 14.00 200 GLU A N 1
ATOM 1381 C CA . GLU A 1 164 ? -13.110 -14.601 -39.795 1.00 15.40 200 GLU A CA 1
ATOM 1382 C C . GLU A 1 164 ? -13.226 -14.019 -38.383 1.00 13.32 200 GLU A C 1
ATOM 1383 O O . GLU A 1 164 ? -13.149 -12.803 -38.210 1.00 15.34 200 GLU A O 1
ATOM 1389 N N . ASP A 1 165 ? -13.392 -14.870 -37.371 1.00 13.22 201 ASP A N 1
ATOM 1390 C CA . ASP A 1 165 ? -13.479 -14.363 -36.006 1.00 13.73 201 ASP A CA 1
ATOM 1391 C C . ASP A 1 165 ? -12.189 -13.657 -35.605 1.00 13.06 201 ASP A C 1
ATOM 1392 O O . ASP A 1 165 ? -12.218 -12.572 -35.026 1.00 14.11 201 ASP A O 1
ATOM 1397 N N . LEU A 1 166 ? -11.057 -14.275 -35.908 1.00 12.52 202 LEU A N 1
ATOM 1398 C CA . LEU A 1 166 ? -9.765 -13.665 -35.627 1.00 12.56 202 LEU A CA 1
ATOM 1399 C C . LEU A 1 166 ? -9.541 -12.457 -36.535 1.00 13.25 202 LEU A C 1
ATOM 1400 O O . LEU A 1 166 ? -9.053 -11.420 -36.086 1.00 13.40 202 LEU A O 1
ATOM 1405 N N . GLN A 1 167 ? -9.903 -12.579 -37.810 1.00 12.58 203 GLN A N 1
ATOM 1406 C CA . GLN A 1 167 ? -9.725 -11.463 -38.732 1.00 14.64 203 GLN A CA 1
ATOM 1407 C C . GLN A 1 167 ? -10.463 -10.227 -38.245 1.00 14.85 203 GLN A C 1
ATOM 1408 O O . GLN A 1 167 ? -9.925 -9.110 -38.285 1.00 16.18 203 GLN A O 1
ATOM 1414 N N . ASN A 1 168 ? -11.691 -10.422 -37.781 1.00 13.97 204 ASN A N 1
ATOM 1415 C CA . ASN A 1 168 ? -12.500 -9.319 -37.282 1.00 14.76 204 ASN A CA 1
ATOM 1416 C C . ASN A 1 168 ? -11.915 -8.699 -36.021 1.00 14.34 204 ASN A C 1
ATOM 1417 O O . ASN A 1 168 ? -11.921 -7.473 -35.880 1.00 16.32 204 ASN A O 1
ATOM 1422 N N . LEU A 1 169 ? -11.405 -9.528 -35.110 1.00 12.99 205 LEU A N 1
ATOM 1423 C CA . LEU A 1 169 ? -10.769 -9.014 -33.902 1.00 12.58 205 LEU A CA 1
ATOM 1424 C C . LEU A 1 169 ? -9.553 -8.149 -34.237 1.00 12.81 205 LEU A C 1
ATOM 1425 O O . LEU A 1 169 ? -9.366 -7.061 -33.678 1.00 14.51 205 LEU A O 1
ATOM 1430 N N . VAL A 1 170 ? -8.723 -8.621 -35.157 1.00 12.13 206 VAL A N 1
ATOM 1431 C CA . VAL A 1 170 ? -7.535 -7.855 -35.533 1.00 12.96 206 VAL A CA 1
ATOM 1432 C C . VAL A 1 170 ? -7.922 -6.543 -36.214 1.00 13.51 206 VAL A C 1
ATOM 1433 O O . VAL A 1 170 ? -7.340 -5.485 -35.947 1.00 14.27 206 VAL A O 1
ATOM 1437 N N . ALA A 1 171 ? -8.930 -6.597 -37.075 1.00 14.48 207 ALA A N 1
ATOM 1438 C CA . ALA A 1 171 ? -9.309 -5.413 -37.823 1.00 15.38 207 ALA A CA 1
ATOM 1439 C C . ALA A 1 171 ? -9.772 -4.284 -36.910 1.00 16.65 207 ALA A C 1
ATOM 1440 O O . ALA A 1 171 ? -9.566 -3.124 -37.226 1.00 20.17 207 ALA A O 1
ATOM 1442 N N . LYS A 1 172 ? -10.381 -4.626 -35.777 1.00 15.54 208 LYS A N 1
ATOM 1443 C CA . LYS A 1 172 ? -10.917 -3.628 -34.855 1.00 18.10 208 LYS A CA 1
ATOM 1444 C C . LYS A 1 172 ? -9.851 -2.933 -34.023 1.00 17.83 208 LYS A C 1
ATOM 1445 O O . LYS A 1 172 ? -10.126 -1.897 -33.423 1.00 22.25 208 LYS A O 1
ATOM 1451 N N . THR A 1 173 ? -8.640 -3.484 -33.986 1.00 14.58 209 THR A N 1
ATOM 1452 C CA . THR A 1 173 ? -7.585 -2.926 -33.143 1.00 14.69 209 THR A CA 1
ATOM 1453 C C . THR A 1 173 ? -7.131 -1.558 -33.633 1.00 13.74 209 THR A C 1
ATOM 1454 O O . THR A 1 173 ? -7.209 -1.268 -34.828 1.00 15.09 209 THR A O 1
ATOM 1458 N N . PRO A 1 174 ? -6.631 -0.723 -32.711 1.00 15.76 210 PRO A N 1
ATOM 1459 C CA . PRO A 1 174 ? -6.050 0.547 -33.157 1.00 14.36 210 PRO A CA 1
ATOM 1460 C C . PRO A 1 174 ? -4.791 0.337 -33.974 1.00 15.67 210 PRO A C 1
ATOM 1461 O O . PRO A 1 174 ? -4.186 -0.750 -33.966 1.00 14.56 210 PRO A O 1
ATOM 1465 N N . GLY A 1 175 ? -4.404 1.381 -34.695 1.00 14.99 211 GLY A N 1
ATOM 1466 C CA . GLY A 1 175 ? -3.188 1.334 -35.468 1.00 16.21 211 GLY A CA 1
ATOM 1467 C C . GLY A 1 175 ? -3.323 0.620 -36.794 1.00 16.93 211 GLY A C 1
ATOM 1468 O O . GLY A 1 175 ? -4.200 -0.226 -36.985 1.00 16.53 211 GLY A O 1
ATOM 1469 N N . ASN A 1 176 ? -2.433 0.959 -37.712 1.00 15.83 212 ASN A N 1
ATOM 1470 C CA . ASN A 1 176 ? -2.399 0.327 -39.015 1.00 15.82 212 ASN A CA 1
ATOM 1471 C C . ASN A 1 176 ? -1.680 -1.012 -38.890 1.00 15.59 212 ASN A C 1
ATOM 1472 O O . ASN A 1 176 ? -0.553 -1.176 -39.364 1.00 16.06 212 ASN A O 1
ATOM 1477 N N . THR A 1 177 ? -2.342 -1.959 -38.228 1.00 15.73 213 THR A N 1
ATOM 1478 C CA . THR A 1 177 ? -1.764 -3.270 -37.971 1.00 15.21 213 THR A CA 1
ATOM 1479 C C . THR A 1 177 ? -2.347 -4.304 -38.909 1.00 14.43 213 THR A C 1
ATOM 1480 O O . THR A 1 177 ? -3.452 -4.149 -39.420 1.00 14.90 213 THR A O 1
ATOM 1484 N N . PHE A 1 178 ? -1.575 -5.353 -39.148 1.00 14.84 214 PHE A N 1
ATOM 1485 C CA . PHE A 1 178 ? -1.989 -6.412 -40.050 1.00 15.98 214 PHE A CA 1
ATOM 1486 C C . PHE A 1 178 ? -1.224 -7.687 -39.747 1.00 15.75 214 PHE A C 1
ATOM 1487 O O . PHE A 1 178 ? -0.193 -7.656 -39.076 1.00 16.44 214 PHE A O 1
ATOM 1495 N N . LEU A 1 179 ? -1.755 -8.810 -40.223 1.00 15.41 215 LEU A N 1
ATOM 1496 C CA . LEU A 1 179 ? -1.178 -10.126 -39.977 1.00 15.87 215 LEU A CA 1
ATOM 1497 C C . LEU A 1 179 ? -0.907 -10.820 -41.290 1.00 17.16 215 LEU A C 1
ATOM 1498 O O . LEU A 1 179 ? -1.758 -10.810 -42.178 1.00 19.39 215 LEU A O 1
ATOM 1503 N N . PHE A 1 180 ? 0.259 -11.449 -41.393 1.00 17.18 216 PHE A N 1
ATOM 1504 C CA . PHE A 1 180 ? 0.545 -12.389 -42.467 1.00 18.82 216 PHE A CA 1
ATOM 1505 C C . PHE A 1 180 ? 0.426 -13.800 -41.919 1.00 18.29 216 PHE A C 1
ATOM 1506 O O . PHE A 1 180 ? 0.786 -14.050 -40.768 1.00 19.58 216 PHE A O 1
ATOM 1514 N N . ASP A 1 181 ? -0.047 -14.732 -42.740 1.00 18.20 217 ASP A N 1
ATOM 1515 C CA . ASP A 1 181 ? -0.070 -16.127 -42.329 1.00 19.99 217 ASP A CA 1
ATOM 1516 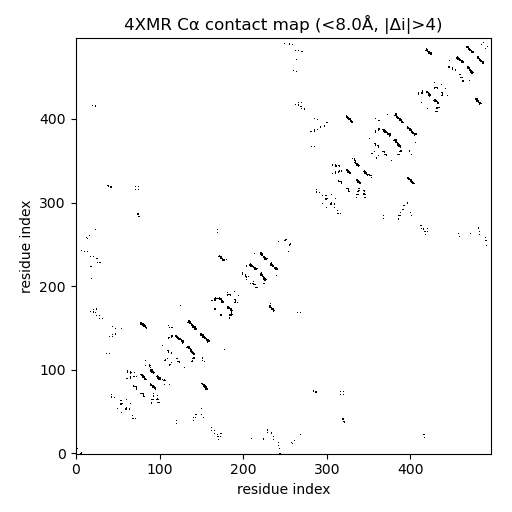C C . ASP A 1 181 ? 1.296 -16.775 -42.545 1.00 22.97 217 ASP A C 1
ATOM 1517 O O . ASP A 1 181 ? 2.272 -16.101 -42.893 1.00 24.34 217 ASP A O 1
ATOM 1522 N N . GLN A 1 182 ? 1.360 -18.085 -42.353 1.00 23.01 218 GLN A N 1
ATOM 1523 C CA . GLN A 1 182 ? 2.619 -18.815 -42.433 1.00 31.12 218 GLN A CA 1
ATOM 1524 C C . GLN A 1 182 ? 3.258 -18.786 -43.825 1.00 32.10 218 GLN A C 1
ATOM 1525 O O . GLN A 1 182 ? 4.450 -19.065 -43.968 1.00 37.29 218 GLN A O 1
ATOM 1531 N N . LYS A 1 183 ? 2.475 -18.439 -44.842 1.00 27.26 219 LYS A N 1
ATOM 1532 C CA . LYS A 1 183 ? 2.985 -18.352 -46.211 1.00 31.14 219 LYS A CA 1
ATOM 1533 C C . LYS A 1 183 ? 3.222 -16.909 -46.645 1.00 30.37 219 LYS A C 1
ATOM 1534 O O . LYS A 1 183 ? 3.333 -16.622 -47.836 1.00 32.35 219 LYS A O 1
ATOM 1540 N N . ASN A 1 184 ? 3.291 -16.010 -45.669 1.00 25.44 220 ASN A N 1
ATOM 1541 C CA . ASN A 1 184 ? 3.463 -14.574 -45.916 1.00 26.21 220 ASN A CA 1
ATOM 1542 C C . ASN A 1 184 ? 2.371 -13.958 -46.793 1.00 24.93 220 ASN A C 1
ATOM 1543 O O . ASN A 1 184 ? 2.603 -12.978 -47.499 1.00 25.57 220 ASN A O 1
ATOM 1548 N N A LYS A 1 185 ? 1.180 -14.546 -46.748 0.48 23.86 221 LYS A N 1
ATOM 1549 N N B LYS A 1 185 ? 1.180 -14.539 -46.739 0.52 23.85 221 LYS A N 1
ATOM 1550 C CA A LYS A 1 185 ? 0.014 -13.961 -47.396 0.48 23.43 221 LYS A CA 1
ATOM 1551 C CA B LYS A 1 185 ? 0.024 -13.954 -47.395 0.52 23.11 221 LYS A CA 1
ATOM 1552 C C A LYS A 1 185 ? -0.733 -13.132 -46.360 0.48 22.62 221 LYS A C 1
ATOM 1553 C C B LYS A 1 185 ? -0.751 -13.142 -46.363 0.52 22.60 221 LYS A C 1
ATOM 1554 O O A LYS A 1 185 ? -0.806 -13.513 -45.190 0.48 23.03 221 LYS A O 1
ATOM 1555 O O B LYS A 1 185 ? -0.848 -13.537 -45.198 0.52 22.97 221 LYS A O 1
ATOM 1566 N N . ILE A 1 186 ? -1.290 -12.003 -46.786 1.00 23.49 222 ILE A N 1
ATOM 1567 C CA . ILE A 1 186 ? -2.064 -11.160 -45.882 1.00 22.62 222 ILE A CA 1
ATOM 1568 C C . ILE A 1 186 ? -3.257 -11.965 -45.370 1.00 21.49 222 ILE A C 1
ATOM 1569 O O . ILE A 1 186 ? -3.905 -12.664 -46.137 1.00 24.13 222 ILE A O 1
ATOM 1574 N N . PHE A 1 187 ? -3.495 -11.898 -44.064 1.00 17.39 223 PHE A N 1
ATOM 1575 C CA . PHE A 1 187 ? -4.528 -12.687 -43.408 1.00 16.65 223 PHE A CA 1
ATOM 1576 C C . PHE A 1 187 ? -5.586 -11.801 -42.744 1.00 15.48 223 PHE A C 1
ATOM 1577 O O . PHE A 1 187 ? -6.780 -12.103 -42.780 1.00 18.15 223 PHE A O 1
ATOM 1585 N N . ALA A 1 188 ? -5.141 -10.699 -42.148 1.00 16.18 224 ALA A N 1
ATOM 1586 C CA . ALA A 1 188 ? -6.035 -9.775 -41.463 1.00 17.51 224 ALA A CA 1
ATOM 1587 C C . ALA A 1 188 ? -5.425 -8.385 -41.498 1.00 16.74 224 ALA A C 1
ATOM 1588 O O . ALA A 1 188 ? -4.205 -8.243 -41.550 1.00 16.41 224 ALA A O 1
ATOM 1590 N N . ALA A 1 189 ? -6.265 -7.358 -41.456 1.00 16.19 225 ALA A N 1
ATOM 1591 C CA . ALA A 1 189 ? -5.774 -5.987 -41.476 1.00 16.60 225 ALA A CA 1
ATOM 1592 C C . ALA A 1 189 ? -6.843 -5.026 -40.984 1.00 16.23 225 ALA A C 1
ATOM 1593 O O . ALA A 1 189 ? -8.025 -5.204 -41.252 1.00 19.96 225 ALA A O 1
ATOM 1595 N N . THR A 1 190 ? -6.406 -3.973 -40.302 1.00 16.04 226 THR A N 1
ATOM 1596 C CA . THR A 1 190 ? -7.300 -2.895 -39.897 1.00 16.83 226 THR A CA 1
ATOM 1597 C C . THR A 1 190 ? -7.827 -2.124 -41.113 1.00 17.44 226 THR A C 1
ATOM 1598 O O . THR A 1 190 ? -9.011 -1.791 -41.184 1.00 19.26 226 THR A O 1
ATOM 1602 N N . ASN A 1 191 ? -6.952 -1.858 -42.075 1.00 18.92 227 ASN A N 1
ATOM 1603 C CA . ASN A 1 191 ? -7.381 -1.223 -43.317 1.00 19.19 227 ASN A CA 1
ATOM 1604 C C . ASN A 1 191 ? -7.736 -2.311 -44.309 1.00 21.11 227 ASN A C 1
ATOM 1605 O O . ASN A 1 191 ? -6.857 -3.017 -44.801 1.00 23.25 227 ASN A O 1
ATOM 1610 N N . LYS A 1 192 ? -9.021 -2.429 -44.619 1.00 25.19 228 LYS A N 1
ATOM 1611 C CA . LYS A 1 192 ? -9.496 -3.535 -45.443 1.00 29.68 228 LYS A CA 1
ATOM 1612 C C . LYS A 1 192 ? -8.929 -3.507 -46.865 1.00 31.26 228 LYS A C 1
ATOM 1613 O O . LYS A 1 192 ? -8.945 -4.519 -47.555 1.00 31.09 228 LYS A O 1
ATOM 1619 N N . GLU A 1 193 ? -8.412 -2.358 -47.292 1.00 28.15 229 GLU A N 1
ATOM 1620 C CA . GLU A 1 193 ? -7.830 -2.244 -48.628 1.00 30.67 229 GLU A CA 1
ATOM 1621 C C . GLU A 1 193 ? -6.550 -3.069 -48.757 1.00 28.02 229 GLU A C 1
ATOM 1622 O O . GLU A 1 193 ? -6.179 -3.495 -49.854 1.00 36.08 229 GLU A O 1
ATOM 1628 N N . LEU A 1 194 ? -5.889 -3.317 -47.630 1.00 28.51 230 LEU A N 1
ATOM 1629 C CA . LEU A 1 194 ? -4.678 -4.135 -47.612 1.00 27.33 230 LEU A CA 1
ATOM 1630 C C . LEU A 1 194 ? -4.923 -5.590 -47.998 1.00 30.07 230 LEU A C 1
ATOM 1631 O O . LEU A 1 194 ? -3.974 -6.350 -48.188 1.00 33.62 230 LEU A O 1
ATOM 1636 N N . LEU A 1 195 ? -6.190 -5.979 -48.091 1.00 35.34 231 LEU A N 1
ATOM 1637 C CA . LEU A 1 195 ? -6.548 -7.366 -48.370 1.00 38.59 231 LEU A CA 1
ATOM 1638 C C . LEU A 1 195 ? -6.418 -7.719 -49.855 1.00 38.37 231 LEU A C 1
ATOM 1639 O O . LEU A 1 195 ? -6.536 -8.882 -50.232 1.00 42.59 231 LEU A O 1
ATOM 1644 N N . ASN A 1 196 ? -6.173 -6.711 -50.688 1.00 36.03 232 ASN A N 1
ATOM 1645 C CA . ASN A 1 196 ? -5.905 -6.931 -52.109 1.00 33.38 232 ASN A CA 1
ATOM 1646 C C . ASN A 1 196 ? -4.691 -7.842 -52.276 1.00 35.62 232 ASN A C 1
ATOM 1647 O O . ASN A 1 196 ? -3.575 -7.459 -51.935 1.00 34.82 232 ASN A O 1
ATOM 1652 N N . PRO A 1 197 ? -4.908 -9.051 -52.819 1.00 36.39 233 PRO A N 1
ATOM 1653 C CA . PRO A 1 197 ? -3.866 -10.080 -52.921 1.00 32.37 233 PRO A CA 1
ATOM 1654 C C . PRO A 1 197 ? -2.736 -9.688 -53.872 1.00 28.38 233 PRO A C 1
ATOM 1655 O O . PRO A 1 197 ? -1.671 -10.311 -53.864 1.00 29.35 233 PRO A O 1
ATOM 1659 N N . SER A 1 198 ? -2.968 -8.660 -54.679 1.00 27.17 234 SER A N 1
ATOM 1660 C CA . SER A 1 198 ? -1.966 -8.187 -55.627 1.00 29.36 234 SER A CA 1
ATOM 1661 C C . SER A 1 198 ? -1.018 -7.151 -55.038 1.00 29.76 234 SER A C 1
ATOM 1662 O O . SER A 1 198 ? -0.068 -6.731 -55.700 1.00 33.60 234 SER A O 1
ATOM 1665 N N . ILE A 1 199 ? -1.278 -6.723 -53.808 1.00 27.90 235 ILE A N 1
ATOM 1666 C CA . ILE A 1 199 ? -0.395 -5.766 -53.151 1.00 30.17 235 ILE A CA 1
ATOM 1667 C C . ILE A 1 199 ? 0.927 -6.441 -52.787 1.00 33.91 235 ILE A C 1
ATOM 1668 O O . ILE A 1 199 ? 0.939 -7.556 -52.262 1.00 38.72 235 ILE A O 1
ATOM 1673 N N . ASP A 1 200 ? 2.036 -5.770 -53.086 1.00 38.65 236 ASP A N 1
ATOM 1674 C CA . ASP A 1 200 ? 3.359 -6.286 -52.753 1.00 42.38 236 ASP A CA 1
ATOM 1675 C C . ASP A 1 200 ? 3.762 -5.881 -51.337 1.00 33.76 236 ASP A C 1
ATOM 1676 O O . ASP A 1 200 ? 3.526 -4.747 -50.919 1.00 34.53 236 ASP A O 1
ATOM 1681 N N . HIS A 1 201 ? 4.379 -6.804 -50.605 1.00 39.19 237 HIS A N 1
ATOM 1682 C CA . HIS A 1 201 ? 4.764 -6.533 -49.225 1.00 33.19 237 HIS A CA 1
ATOM 1683 C C . HIS A 1 201 ? 6.246 -6.763 -48.969 1.00 29.20 237 HIS A C 1
ATOM 1684 O O . HIS A 1 201 ? 6.685 -6.771 -47.822 1.00 26.63 237 HIS A O 1
ATOM 1691 N N . SER A 1 202 ? 7.009 -6.954 -50.040 1.00 28.47 238 SER A N 1
ATOM 1692 C CA . SER A 1 202 ? 8.456 -7.125 -49.936 1.00 26.86 238 SER A CA 1
ATOM 1693 C C . SER A 1 202 ? 9.172 -6.048 -49.100 1.00 23.51 238 SER A C 1
ATOM 1694 O O . SER A 1 202 ? 10.040 -6.380 -48.287 1.00 26.68 238 SER A O 1
ATOM 1697 N N . PRO A 1 203 ? 8.833 -4.758 -49.302 1.00 23.47 239 PRO A N 1
ATOM 1698 C CA . PRO A 1 203 ? 9.528 -3.740 -48.502 1.00 26.92 239 PRO A CA 1
ATOM 1699 C C . PRO A 1 203 ? 9.445 -3.946 -46.984 1.00 26.80 239 PRO A C 1
ATOM 1700 O O . PRO A 1 203 ? 10.479 -3.942 -46.318 1.00 27.73 239 PRO A O 1
ATOM 1704 N N A VAL A 1 204 ? 8.241 -4.128 -46.447 0.49 26.75 240 VAL A N 1
ATOM 1705 N N B VAL A 1 204 ? 8.242 -4.137 -46.451 0.51 26.75 240 VAL A N 1
ATOM 1706 C CA A VAL A 1 204 ? 8.098 -4.343 -45.012 0.49 29.44 240 VAL A CA 1
ATOM 1707 C CA B VAL A 1 204 ? 8.103 -4.342 -45.016 0.51 29.65 240 VAL A CA 1
ATOM 1708 C C A VAL A 1 204 ? 8.673 -5.697 -44.601 0.49 21.99 240 VAL A C 1
ATOM 1709 C C B VAL A 1 204 ? 8.661 -5.701 -44.595 0.51 21.93 240 VAL A C 1
ATOM 1710 O O A VAL A 1 204 ? 9.314 -5.814 -43.557 0.49 26.03 240 VAL A O 1
ATOM 1711 O O B VAL A 1 204 ? 9.294 -5.821 -43.546 0.51 25.55 240 VAL A O 1
ATOM 1718 N N . LEU A 1 205 ? 8.454 -6.719 -45.426 1.00 27.02 241 LEU A N 1
ATOM 1719 C CA . LEU A 1 205 ? 8.948 -8.058 -45.119 1.00 27.33 241 LEU A CA 1
ATOM 1720 C C . LEU A 1 205 ? 10.474 -8.105 -45.137 1.00 25.19 241 LEU A C 1
ATOM 1721 O O . LEU A 1 205 ? 11.091 -8.748 -44.285 1.00 27.62 241 LEU A O 1
ATOM 1726 N N . ASN A 1 206 ? 11.083 -7.401 -46.088 1.00 30.62 242 ASN A N 1
ATOM 1727 C CA . ASN A 1 206 ? 12.544 -7.316 -46.140 1.00 28.98 242 ASN A CA 1
ATOM 1728 C C . ASN A 1 206 ? 13.108 -6.503 -44.988 1.00 25.54 242 ASN A C 1
ATOM 1729 O O . ASN A 1 206 ? 14.154 -6.838 -44.439 1.00 29.07 242 ASN A O 1
ATOM 1734 N N . ALA A 1 207 ? 12.408 -5.434 -44.621 1.00 29.26 243 ALA A N 1
ATOM 1735 C CA . ALA A 1 207 ? 12.821 -4.610 -43.494 1.00 30.66 243 ALA A CA 1
ATOM 1736 C C . ALA A 1 207 ? 12.752 -5.429 -42.209 1.00 24.80 243 ALA A C 1
ATOM 1737 O O . ALA A 1 207 ? 13.633 -5.348 -41.354 1.00 28.34 243 ALA A O 1
ATOM 1739 N N . TYR A 1 208 ? 11.701 -6.233 -42.088 1.00 27.36 244 TYR A N 1
ATOM 1740 C CA . TYR A 1 208 ? 11.526 -7.087 -40.920 1.00 29.22 244 TYR A CA 1
ATOM 1741 C C . TYR A 1 208 ? 12.650 -8.127 -40.794 1.00 26.71 244 TYR A C 1
ATOM 1742 O O . TYR A 1 208 ? 13.203 -8.328 -39.709 1.00 31.41 244 TYR A O 1
ATOM 1751 N N . LYS A 1 209 ? 13.003 -8.777 -41.896 1.00 33.16 245 LYS A N 1
ATOM 1752 C CA . LYS A 1 209 ? 14.060 -9.788 -41.841 1.00 34.65 245 LYS A CA 1
ATOM 1753 C C . LYS A 1 209 ? 15.416 -9.178 -41.463 1.00 35.81 245 LYS A C 1
ATOM 1754 O O . LYS A 1 209 ? 16.210 -9.804 -40.762 1.00 34.32 245 LYS A O 1
ATOM 1760 N N . LEU A 1 210 ? 15.660 -7.946 -41.903 1.00 34.26 246 LEU A N 1
ATOM 1761 C CA . LEU A 1 210 ? 16.881 -7.226 -41.549 1.00 35.15 246 LEU A CA 1
ATOM 1762 C C . LEU A 1 210 ? 16.921 -6.834 -40.071 1.00 35.72 246 LEU A C 1
ATOM 1763 O O . LEU A 1 210 ? 17.984 -6.836 -39.453 1.00 38.62 246 LEU A O 1
ATOM 1768 N N . ASN A 1 211 ? 15.764 -6.496 -39.508 1.00 30.67 247 ASN A N 1
ATOM 1769 C CA . ASN A 1 211 ? 15.719 -5.875 -38.182 1.00 30.87 247 ASN A CA 1
ATOM 1770 C C . ASN A 1 211 ? 15.292 -6.780 -37.021 1.00 25.88 247 ASN A C 1
ATOM 1771 O O . ASN A 1 211 ? 15.731 -6.584 -35.887 1.00 31.21 247 ASN A O 1
ATOM 1776 N N . GLY A 1 212 ? 14.443 -7.764 -37.296 1.00 29.29 248 GLY A N 1
ATOM 1777 C CA . GLY A 1 212 ? 14.017 -8.694 -36.265 1.00 30.38 248 GLY A CA 1
ATOM 1778 C C . GLY A 1 212 ? 12.767 -8.268 -35.516 1.00 26.35 248 GLY A C 1
ATOM 1779 O O . GLY A 1 212 ? 12.221 -7.187 -35.753 1.00 27.65 248 GLY A O 1
ATOM 1780 N N . ASP A 1 213 ? 12.325 -9.117 -34.593 1.00 25.03 249 ASP A N 1
ATOM 1781 C CA . ASP A 1 213 ? 11.079 -8.901 -33.863 1.00 27.05 249 ASP A CA 1
ATOM 1782 C C . ASP A 1 213 ? 11.079 -7.593 -33.089 1.00 27.89 249 ASP A C 1
ATOM 1783 O O . ASP A 1 213 ? 12.013 -7.312 -32.334 1.00 30.59 249 ASP A O 1
ATOM 1788 N N . ASN A 1 214 ? 10.028 -6.801 -33.294 1.00 24.83 250 ASN A N 1
ATOM 1789 C CA . ASN A 1 214 ? 9.770 -5.602 -32.499 1.00 28.26 250 ASN A CA 1
ATOM 1790 C C . ASN A 1 214 ? 10.825 -4.511 -32.647 1.00 30.56 250 ASN A C 1
ATOM 1791 O O . ASN A 1 214 ? 10.933 -3.629 -31.796 1.00 35.55 250 ASN A O 1
ATOM 1796 N N . ASN A 1 215 ? 11.597 -4.572 -33.726 1.00 26.62 251 ASN A N 1
ATOM 1797 C CA . ASN A 1 215 ? 12.604 -3.554 -33.993 1.00 25.68 251 ASN A CA 1
ATOM 1798 C C . ASN A 1 215 ? 12.109 -2.564 -35.038 1.00 22.69 251 ASN A C 1
ATOM 1799 O O . ASN A 1 215 ? 11.915 -2.904 -36.204 1.00 24.57 251 ASN A O 1
ATOM 1804 N N . PHE A 1 216 ? 11.893 -1.334 -34.587 1.00 23.19 252 PHE A N 1
ATOM 1805 C CA . PHE A 1 216 ? 11.338 -0.264 -35.407 1.00 22.59 252 PHE A CA 1
ATOM 1806 C C . PHE A 1 216 ? 12.285 0.057 -36.565 1.00 21.21 252 PHE A C 1
ATOM 1807 O O . PHE A 1 216 ? 13.496 0.184 -36.365 1.00 25.56 252 PHE A O 1
ATOM 1815 N N . PHE A 1 217 ? 11.735 0.186 -37.772 1.00 21.71 253 PHE A N 1
ATOM 1816 C CA . PHE A 1 217 ? 12.546 0.444 -38.962 1.00 21.27 253 PHE A CA 1
ATOM 1817 C C . PHE A 1 217 ? 11.918 1.481 -39.894 1.00 22.35 253 PHE A C 1
ATOM 1818 O O . PHE A 1 217 ? 10.741 1.811 -39.755 1.00 22.32 253 PHE A O 1
ATOM 1826 N N . SER A 1 218 ? 12.704 1.990 -40.841 1.00 22.79 254 SER A N 1
ATOM 1827 C CA . SER A 1 218 ? 12.152 2.812 -41.913 1.00 24.44 254 SER A CA 1
ATOM 1828 C C . SER A 1 218 ? 12.228 2.068 -43.248 1.00 22.88 254 SER A C 1
ATOM 1829 O O . SER A 1 218 ? 13.068 1.188 -43.430 1.00 30.05 254 SER A O 1
ATOM 1832 N N . TYR A 1 219 ? 11.339 2.423 -44.173 1.00 23.37 255 TYR A N 1
ATOM 1833 C CA . TYR A 1 219 ? 11.317 1.831 -45.510 1.00 25.62 255 TYR A CA 1
ATOM 1834 C C . TYR A 1 219 ? 10.608 2.779 -46.477 1.00 26.37 255 TYR A C 1
ATOM 1835 O O . TYR A 1 219 ? 10.071 3.806 -46.065 1.00 24.56 255 TYR A O 1
ATOM 1844 N N . LYS A 1 220 ? 10.617 2.442 -47.764 1.00 28.58 256 LYS A N 1
ATOM 1845 C CA . LYS A 1 220 ? 10.042 3.323 -48.776 1.00 29.10 256 LYS A CA 1
ATOM 1846 C C . LYS A 1 220 ? 8.803 2.761 -49.475 1.00 28.66 256 LYS A C 1
ATOM 1847 O O . LYS A 1 220 ? 8.703 1.561 -49.727 1.00 29.44 256 LYS A O 1
ATOM 1853 N N . LEU A 1 221 ? 7.862 3.653 -49.773 1.00 28.98 257 LEU A N 1
ATOM 1854 C CA . LEU A 1 221 ? 6.710 3.343 -50.612 1.00 25.91 257 LEU A CA 1
ATOM 1855 C C . LEU A 1 221 ? 6.503 4.503 -51.572 1.00 30.40 257 LEU A C 1
ATOM 1856 O O . LEU A 1 221 ? 6.210 5.617 -51.145 1.00 29.86 257 LEU A O 1
ATOM 1861 N N . ASN A 1 222 ? 6.663 4.237 -52.865 1.00 34.56 258 ASN A N 1
ATOM 1862 C CA . ASN A 1 222 ? 6.560 5.273 -53.888 1.00 38.02 258 ASN A CA 1
ATOM 1863 C C . ASN A 1 222 ? 7.462 6.467 -53.571 1.00 36.17 258 ASN A C 1
ATOM 1864 O O . ASN A 1 222 ? 7.032 7.620 -53.644 1.00 34.12 258 ASN A O 1
ATOM 1869 N N . ASN A 1 223 ? 8.703 6.170 -53.189 1.00 31.25 259 ASN A N 1
ATOM 1870 C CA . ASN A 1 223 ? 9.711 7.188 -52.876 1.00 36.49 259 ASN A CA 1
ATOM 1871 C C . ASN A 1 223 ? 9.400 8.028 -51.624 1.00 32.46 259 ASN A C 1
ATOM 1872 O O . ASN A 1 223 ? 10.035 9.053 -51.377 1.00 36.71 259 ASN A O 1
ATOM 1877 N N . GLU A 1 224 ? 8.432 7.585 -50.827 1.00 30.68 260 GLU A N 1
ATOM 1878 C CA . GLU A 1 224 ? 8.101 8.271 -49.579 1.00 32.41 260 GLU A CA 1
ATOM 1879 C C . GLU A 1 224 ? 8.504 7.407 -48.392 1.00 25.72 260 GLU A C 1
ATOM 1880 O O . GLU A 1 224 ? 8.411 6.181 -48.455 1.00 30.14 260 GLU A O 1
ATOM 1886 N N . GLU A 1 225 ? 8.963 8.041 -47.315 1.00 25.69 261 GLU A N 1
ATOM 1887 C CA . GLU A 1 225 ? 9.446 7.291 -46.162 1.00 22.08 261 GLU A CA 1
ATOM 1888 C C . GLU A 1 225 ? 8.316 6.843 -45.249 1.00 21.68 261 GLU A C 1
ATOM 1889 O O . GLU A 1 225 ? 7.396 7.610 -44.945 1.00 22.09 261 GLU A O 1
ATOM 1895 N N . ARG A 1 226 ? 8.400 5.594 -44.805 1.00 20.88 262 ARG A N 1
ATOM 1896 C CA . ARG A 1 226 ? 7.464 5.060 -43.825 1.00 18.16 262 ARG A CA 1
ATOM 1897 C C . ARG A 1 226 ? 8.219 4.407 -42.676 1.00 18.54 262 ARG A C 1
ATOM 1898 O O . ARG A 1 226 ? 9.405 4.121 -42.789 1.00 21.10 262 ARG A O 1
ATOM 1906 N N . LEU A 1 227 ? 7.525 4.170 -41.569 1.00 19.39 263 LEU A N 1
ATOM 1907 C CA . LEU A 1 227 ? 8.134 3.550 -40.403 1.00 17.03 263 LEU A CA 1
ATOM 1908 C C . LEU A 1 227 ? 7.287 2.355 -39.994 1.00 17.80 263 LEU A C 1
ATOM 1909 O O . LEU A 1 227 ? 6.071 2.373 -40.159 1.00 19.59 263 LEU A O 1
ATOM 1914 N N . GLY A 1 228 ? 7.912 1.317 -39.451 1.00 18.29 264 GLY A N 1
ATOM 1915 C CA . GLY A 1 228 ? 7.145 0.166 -39.009 1.00 19.58 264 GLY A CA 1
ATOM 1916 C C . GLY A 1 228 ? 7.898 -0.809 -38.134 1.00 18.69 264 GLY A C 1
ATOM 1917 O O . GLY A 1 228 ? 9.083 -0.636 -37.863 1.00 20.73 264 GLY A O 1
ATOM 1918 N N . ALA A 1 229 ? 7.193 -1.849 -37.697 1.00 18.87 265 ALA A N 1
ATOM 1919 C CA . ALA A 1 229 ? 7.797 -2.931 -36.940 1.00 18.17 265 ALA A CA 1
ATOM 1920 C C . ALA A 1 229 ? 6.935 -4.164 -37.146 1.00 18.29 265 ALA A C 1
ATOM 1921 O O . ALA A 1 229 ? 5.731 -4.047 -37.367 1.00 18.49 265 ALA A O 1
ATOM 1923 N N . CYS A 1 230 ? 7.561 -5.335 -37.090 1.00 17.86 266 CYS A N 1
ATOM 1924 C CA . CYS A 1 230 ? 6.855 -6.603 -37.177 1.00 18.99 266 CYS A CA 1
ATOM 1925 C C . CYS A 1 230 ? 7.344 -7.525 -36.077 1.00 19.47 266 CYS A C 1
ATOM 1926 O O . CYS A 1 230 ? 8.433 -7.331 -35.523 1.00 20.03 266 CYS A O 1
ATOM 1929 N N . THR A 1 231 ? 6.548 -8.543 -35.774 1.00 20.40 267 THR A N 1
ATOM 1930 C CA . THR A 1 231 ? 6.961 -9.554 -34.823 1.00 19.53 267 THR A CA 1
ATOM 1931 C C . THR A 1 231 ? 6.243 -10.858 -35.133 1.00 21.24 267 THR A C 1
ATOM 1932 O O . THR A 1 231 ? 5.136 -10.857 -35.664 1.00 20.69 267 THR A O 1
ATOM 1936 N N . LYS A 1 232 ? 6.892 -11.969 -34.819 1.00 19.41 268 LYS A N 1
ATOM 1937 C CA . LYS A 1 232 ? 6.302 -13.283 -34.986 1.00 19.64 268 LYS A CA 1
ATOM 1938 C C . LYS A 1 232 ? 5.322 -13.514 -33.848 1.00 18.78 268 LYS A C 1
ATOM 1939 O O . LYS A 1 232 ? 5.623 -13.219 -32.693 1.00 23.39 268 LYS A O 1
ATOM 1945 N N . VAL A 1 233 ? 4.133 -14.004 -34.184 1.00 17.88 269 VAL A N 1
ATOM 1946 C CA . VAL A 1 233 ? 3.146 -14.400 -33.187 1.00 18.18 269 VAL A CA 1
ATOM 1947 C C . VAL A 1 233 ? 2.638 -15.765 -33.641 1.00 18.38 269 VAL A C 1
ATOM 1948 O O . VAL A 1 233 ? 1.849 -15.856 -34.587 1.00 18.81 269 VAL A O 1
ATOM 1952 N N . PHE A 1 234 ? 3.115 -16.819 -32.982 1.00 18.49 270 PHE A N 1
ATOM 1953 C CA . PHE A 1 234 ? 2.926 -18.191 -33.454 1.00 20.06 270 PHE A CA 1
ATOM 1954 C C . PHE A 1 234 ? 3.416 -18.283 -34.898 1.00 18.59 270 PHE A C 1
ATOM 1955 O O . PHE A 1 234 ? 4.537 -17.875 -35.184 1.00 23.62 270 PHE A O 1
ATOM 1963 N N . ALA A 1 235 ? 2.596 -18.791 -35.810 1.00 20.97 271 ALA A N 1
ATOM 1964 C CA . ALA A 1 235 ? 3.025 -18.873 -37.199 1.00 22.80 271 ALA A CA 1
ATOM 1965 C C . ALA A 1 235 ? 2.726 -17.606 -37.998 1.00 22.37 271 ALA A C 1
ATOM 1966 O O . ALA A 1 235 ? 3.068 -17.518 -39.179 1.00 25.59 271 ALA A O 1
ATOM 1968 N N . TYR A 1 236 ? 2.107 -16.620 -37.353 1.00 19.98 272 TYR A N 1
ATOM 1969 C CA . TYR A 1 236 ? 1.796 -15.364 -38.021 1.00 18.00 272 TYR A CA 1
ATOM 1970 C C . TYR A 1 236 ? 2.945 -14.378 -37.909 1.00 18.64 272 TYR A C 1
ATOM 1971 O O . TYR A 1 236 ? 3.790 -14.481 -37.019 1.00 21.13 272 TYR A O 1
ATOM 1980 N N . THR A 1 237 ? 2.940 -13.396 -38.802 1.00 18.77 273 THR A N 1
ATOM 1981 C CA . THR A 1 237 ? 3.768 -12.214 -38.644 1.00 19.17 273 THR A CA 1
ATOM 1982 C C . THR A 1 237 ? 2.829 -11.030 -38.487 1.00 19.17 273 THR A C 1
ATOM 1983 O O . THR A 1 237 ? 2.000 -10.784 -39.358 1.00 19.22 273 THR A O 1
ATOM 1987 N N . ALA A 1 238 ? 2.946 -10.324 -37.364 1.00 18.82 274 ALA A N 1
ATOM 1988 C CA . ALA A 1 238 ? 2.140 -9.137 -37.090 1.00 17.35 274 ALA A CA 1
ATOM 1989 C C . ALA A 1 238 ? 2.986 -7.913 -37.375 1.00 17.08 274 ALA A C 1
ATOM 1990 O O . ALA A 1 238 ? 4.131 -7.847 -36.942 1.00 18.47 274 ALA A O 1
ATOM 1992 N N . CYS A 1 239 ? 2.419 -6.943 -38.086 1.00 15.61 275 CYS A N 1
ATOM 1993 C CA . CYS A 1 239 ? 3.139 -5.721 -38.431 1.00 17.47 275 CYS A CA 1
ATOM 1994 C C . CYS A 1 239 ? 2.309 -4.481 -38.155 1.00 15.73 275 CYS A C 1
ATOM 1995 O O . CYS A 1 239 ? 1.083 -4.534 -38.118 1.00 15.94 275 CYS A O 1
ATOM 1998 N N . ILE A 1 240 ? 2.998 -3.357 -37.998 1.00 15.25 276 ILE A N 1
ATOM 1999 C CA . ILE A 1 240 ? 2.371 -2.044 -38.002 1.00 16.20 276 ILE A CA 1
ATOM 2000 C C . ILE A 1 240 ? 3.237 -1.123 -38.859 1.00 17.16 276 ILE A C 1
ATOM 2001 O O . ILE A 1 240 ? 4.458 -1.247 -38.850 1.00 18.57 276 ILE A O 1
ATOM 2006 N N . THR A 1 241 ? 2.611 -0.237 -39.633 1.00 15.63 277 THR A N 1
ATOM 2007 C CA . THR A 1 241 ? 3.357 0.775 -40.390 1.00 17.70 277 THR A CA 1
ATOM 2008 C C . THR A 1 241 ? 2.646 2.123 -40.358 1.00 18.46 277 THR A C 1
ATOM 2009 O O . THR A 1 241 ? 1.431 2.194 -40.163 1.00 17.79 277 THR A O 1
ATOM 2013 N N . GLU A 1 242 ? 3.414 3.187 -40.568 1.00 17.88 278 GLU A N 1
ATOM 2014 C CA . GLU A 1 242 ? 2.876 4.542 -40.599 1.00 17.72 278 GLU A CA 1
ATOM 2015 C C . GLU A 1 242 ? 3.745 5.392 -41.511 1.00 17.57 278 GLU A C 1
ATOM 2016 O O . GLU A 1 242 ? 4.873 5.022 -41.828 1.00 18.75 278 GLU A O 1
ATOM 2022 N N . SER A 1 243 ? 3.215 6.531 -41.940 1.00 19.82 279 SER A N 1
ATOM 2023 C CA . SER A 1 243 ? 4.024 7.491 -42.673 1.00 18.49 279 SER A CA 1
ATOM 2024 C C . SER A 1 243 ? 5.085 8.068 -41.745 1.00 19.47 279 SER A C 1
ATOM 2025 O O . SER A 1 243 ? 4.853 8.224 -40.549 1.00 22.90 279 SER A O 1
ATOM 2028 N N . ALA A 1 244 ? 6.249 8.385 -42.305 1.00 20.36 280 ALA A N 1
ATOM 2029 C CA . ALA A 1 244 ? 7.325 9.008 -41.536 1.00 21.86 280 ALA A CA 1
ATOM 2030 C C . ALA A 1 244 ? 7.153 10.521 -41.421 1.00 20.26 280 ALA A C 1
ATOM 2031 O O . ALA A 1 244 ? 8.015 11.208 -40.870 1.00 22.21 280 ALA A O 1
ATOM 2033 N N . ASP A 1 245 ? 6.033 11.037 -41.921 1.00 22.87 281 ASP A N 1
ATOM 2034 C CA . ASP A 1 245 ? 5.767 12.477 -41.844 1.00 23.81 281 ASP A CA 1
ATOM 2035 C C . ASP A 1 245 ? 5.830 12.992 -40.407 1.00 27.15 281 ASP A C 1
ATOM 2036 O O . ASP A 1 245 ? 6.263 14.120 -40.159 1.00 26.61 281 ASP A O 1
ATOM 2041 N N . ILE A 1 246 ? 5.416 12.146 -39.468 1.00 25.37 282 ILE A N 1
ATOM 2042 C CA . ILE A 1 246 ? 5.412 12.494 -38.054 1.00 26.00 282 ILE A CA 1
ATOM 2043 C C . ILE A 1 246 ? 6.790 12.964 -37.559 1.00 24.88 282 ILE A C 1
ATOM 2044 O O . ILE A 1 246 ? 6.882 13.860 -36.715 1.00 27.27 282 ILE A O 1
ATOM 2049 N N . ILE A 1 247 ? 7.861 12.395 -38.109 1.00 24.17 283 ILE A N 1
ATOM 2050 C CA . ILE A 1 247 ? 9.210 12.818 -37.732 1.00 24.48 283 ILE A CA 1
ATOM 2051 C C . ILE A 1 247 ? 9.847 13.812 -38.706 1.00 26.96 283 ILE A C 1
ATOM 2052 O O . ILE A 1 247 ? 10.747 14.559 -38.327 1.00 32.37 283 ILE A O 1
ATOM 2057 N N . ASN A 1 248 ? 9.372 13.827 -39.950 1.00 25.72 284 ASN A N 1
ATOM 2058 C CA . ASN A 1 248 ? 9.975 14.658 -40.991 1.00 27.60 284 ASN A CA 1
ATOM 2059 C C . ASN A 1 248 ? 9.324 16.029 -41.151 1.00 31.11 284 ASN A C 1
ATOM 2060 O O . ASN A 1 248 ? 9.955 16.971 -41.634 1.00 35.33 284 ASN A O 1
ATOM 2065 N N . LYS A 1 249 ? 8.059 16.129 -40.764 1.00 32.78 285 LYS A N 1
ATOM 2066 C CA . LYS A 1 249 ? 7.362 17.409 -40.742 1.00 38.72 285 LYS A CA 1
ATOM 2067 C C . LYS A 1 249 ? 7.187 17.864 -39.298 1.00 36.90 285 LYS A C 1
ATOM 2068 O O . LYS A 1 249 ? 8.110 17.750 -38.488 1.00 45.16 285 LYS A O 1
ATOM 2074 N N . GLY B 1 1 ? -1.118 32.024 -19.719 1.00 32.90 37 GLY B N 1
ATOM 2075 C CA . GLY B 1 1 ? -1.762 31.810 -20.999 1.00 27.67 37 GLY B CA 1
ATOM 2076 C C . GLY B 1 1 ? -1.678 30.368 -21.453 1.00 27.78 37 GLY B C 1
ATOM 2077 O O . GLY B 1 1 ? -1.536 29.454 -20.637 1.00 29.00 37 GLY B O 1
ATOM 2078 N N . ILE B 1 2 ? -1.776 30.162 -22.761 1.00 26.74 38 ILE B N 1
ATOM 2079 C CA . ILE B 1 2 ? -1.683 28.825 -23.328 1.00 23.96 38 ILE B CA 1
ATOM 2080 C C . ILE B 1 2 ? -0.250 28.294 -23.232 1.00 20.97 38 ILE B C 1
ATOM 2081 O O . ILE B 1 2 ? 0.713 28.994 -23.556 1.00 22.38 38 ILE B O 1
ATOM 2086 N N . ASP B 1 3 ? -0.125 27.056 -22.760 1.00 19.25 39 ASP B N 1
ATOM 2087 C CA . ASP B 1 3 ? 1.152 26.346 -22.692 1.00 16.59 39 ASP B CA 1
ATOM 2088 C C . ASP B 1 3 ? 1.682 26.122 -24.107 1.00 17.86 39 ASP B C 1
ATOM 2089 O O . ASP B 1 3 ? 1.056 25.428 -24.900 1.00 17.51 39 ASP B O 1
ATOM 2094 N N . PRO B 1 4 ? 2.846 26.706 -24.431 1.00 15.29 40 PRO B N 1
ATOM 2095 C CA . PRO B 1 4 ? 3.334 26.577 -25.812 1.00 16.07 40 PRO B CA 1
ATOM 2096 C C . PRO B 1 4 ? 3.526 25.126 -26.272 1.00 15.56 40 PRO B C 1
ATOM 2097 O O . PRO B 1 4 ? 3.427 24.837 -27.470 1.00 17.29 40 PRO B O 1
ATOM 2101 N N . PHE B 1 5 ? 3.773 24.218 -25.334 1.00 14.19 41 PHE B N 1
ATOM 2102 C CA . PHE B 1 5 ? 4.005 22.837 -25.721 1.00 14.30 41 PHE B CA 1
ATOM 2103 C C . PHE B 1 5 ? 2.753 22.231 -26.336 1.00 14.23 41 PHE B C 1
ATOM 2104 O O . PHE B 1 5 ? 2.841 21.320 -27.163 1.00 15.38 41 PHE B O 1
ATOM 2112 N N . THR B 1 6 ? 1.590 22.730 -25.936 1.00 14.74 42 THR B N 1
ATOM 2113 C CA . THR B 1 6 ? 0.333 22.203 -26.459 1.00 16.17 42 THR B CA 1
ATOM 2114 C C . THR B 1 6 ? 0.111 22.485 -27.943 1.00 19.42 42 THR B C 1
ATOM 2115 O O . THR B 1 6 ? -0.802 21.921 -28.552 1.00 19.27 42 THR B O 1
ATOM 2119 N N . LYS B 1 7 ? 0.946 23.345 -28.521 1.00 17.45 43 LYS B N 1
ATOM 2120 C CA . LYS B 1 7 ? 0.869 23.652 -29.945 1.00 19.97 43 LYS B CA 1
ATOM 2121 C C . LYS B 1 7 ? 1.801 22.796 -30.791 1.00 19.80 43 LYS B C 1
ATOM 2122 O O . LYS B 1 7 ? 1.850 22.951 -32.011 1.00 23.95 43 LYS B O 1
ATOM 2128 N N . THR B 1 8 ? 2.533 21.887 -30.153 1.00 17.43 44 THR B N 1
ATOM 2129 C CA . THR B 1 8 ? 3.496 21.056 -30.881 1.00 18.15 44 THR B CA 1
ATOM 2130 C C . THR B 1 8 ? 2.868 19.796 -31.467 1.00 18.61 44 THR B C 1
ATOM 2131 O O . THR B 1 8 ? 1.882 19.265 -30.944 1.00 17.75 44 THR B O 1
ATOM 2135 N N . SER B 1 9 ? 3.465 19.308 -32.545 1.00 19.65 45 SER B N 1
ATOM 2136 C CA . SER B 1 9 ? 3.041 18.049 -33.136 1.00 20.50 45 SER B CA 1
ATOM 2137 C C . SER B 1 9 ? 3.304 16.877 -32.177 1.00 19.49 45 SER B C 1
ATOM 2138 O O . SER B 1 9 ? 2.563 15.889 -32.161 1.00 20.30 45 SER B O 1
ATOM 2141 N N . LEU B 1 10 ? 4.347 16.996 -31.361 1.00 16.99 46 LEU B N 1
ATOM 2142 C CA . LEU B 1 10 ? 4.643 15.959 -30.383 1.00 17.90 46 LEU B CA 1
ATOM 2143 C C . LEU B 1 10 ? 3.520 15.846 -29.360 1.00 16.39 46 LEU B C 1
ATOM 2144 O O . LEU B 1 10 ? 3.087 14.743 -29.034 1.00 16.67 46 LEU B O 1
ATOM 2149 N N . TYR B 1 11 ? 3.033 16.981 -28.862 1.00 15.34 47 TYR B N 1
ATOM 2150 C CA . TYR B 1 11 ? 1.914 16.953 -27.928 1.00 13.98 47 TYR B CA 1
ATOM 2151 C C . TYR B 1 11 ? 0.681 16.336 -28.574 1.00 15.26 47 TYR B C 1
ATOM 2152 O O . TYR B 1 11 ? 0.002 15.501 -27.967 1.00 15.41 47 TYR B O 1
ATOM 2161 N N . GLU B 1 12 ? 0.401 16.740 -29.806 1.00 14.73 48 GLU B N 1
ATOM 2162 C CA . GLU B 1 12 ? -0.772 16.252 -30.525 1.00 19.23 48 GLU B CA 1
ATOM 2163 C C . GLU B 1 12 ? -0.726 14.735 -30.684 1.00 17.09 48 GLU B C 1
ATOM 2164 O O . GLU B 1 12 ? -1.716 14.040 -30.432 1.00 17.74 48 GLU B O 1
ATOM 2170 N N A SER B 1 13 ? 0.415 14.214 -31.110 0.40 17.44 49 SER B N 1
ATOM 2171 N N B SER B 1 13 ? 0.431 14.222 -31.089 0.25 17.67 49 SER B N 1
ATOM 2172 N N C SER B 1 13 ? 0.437 14.233 -31.083 0.35 16.56 49 SER B N 1
ATOM 2173 C CA A SER B 1 13 ? 0.512 12.777 -31.308 0.40 17.44 49 SER B CA 1
ATOM 2174 C CA B SER B 1 13 ? 0.603 12.788 -31.307 0.25 17.73 49 SER B CA 1
ATOM 2175 C CA C SER B 1 13 ? 0.642 12.807 -31.308 0.35 16.91 49 SER B CA 1
ATOM 2176 C C A SER B 1 13 ? 0.426 12.059 -29.962 0.40 17.82 49 SER B C 1
ATOM 2177 C C B SER B 1 13 ? 0.544 12.015 -29.994 0.25 17.89 49 SER B C 1
ATOM 2178 C C C SER B 1 13 ? 0.546 12.027 -30.000 0.35 17.28 49 SER B C 1
ATOM 2179 O O A SER B 1 13 ? -0.215 11.017 -29.860 0.40 19.11 49 SER B O 1
ATOM 2180 O O B SER B 1 13 ? 0.075 10.877 -29.951 0.25 18.38 49 SER B O 1
ATOM 2181 O O C SER B 1 13 ? 0.048 10.900 -29.965 0.35 18.24 49 SER B O 1
ATOM 2188 N N . THR B 1 14 ? 1.033 12.636 -28.927 1.00 16.15 50 THR B N 1
ATOM 2189 C CA . THR B 1 14 ? 0.987 12.036 -27.600 1.00 16.40 50 THR B CA 1
ATOM 2190 C C . THR B 1 14 ? -0.447 11.861 -27.112 1.00 16.07 50 THR B C 1
ATOM 2191 O O . THR B 1 14 ? -0.813 10.814 -26.576 1.00 16.68 50 THR B O 1
ATOM 2195 N N . LEU B 1 15 ? -1.278 12.870 -27.321 1.00 16.41 51 LEU B N 1
ATOM 2196 C CA . LEU B 1 15 ? -2.670 12.752 -26.917 1.00 15.94 51 LEU B CA 1
ATOM 2197 C C . LEU B 1 15 ? -3.424 11.739 -27.783 1.00 15.23 51 LEU B C 1
ATOM 2198 O O . LEU B 1 15 ? -4.279 11.016 -27.286 1.00 15.75 51 LEU B O 1
ATOM 2203 N N . LYS B 1 16 ? -3.103 11.690 -29.070 1.00 16.72 52 LYS B N 1
ATOM 2204 C CA . LYS B 1 16 ? -3.712 10.709 -29.955 1.00 18.79 52 LYS B CA 1
ATOM 2205 C C . LYS B 1 16 ? -3.400 9.298 -29.458 1.00 17.48 52 LYS B C 1
ATOM 2206 O O . LYS B 1 16 ? -4.261 8.421 -29.446 1.00 16.69 52 LYS B O 1
ATOM 2212 N N A ASN B 1 17 ? -2.167 9.110 -29.013 0.41 15.50 53 ASN B N 1
ATOM 2213 N N B ASN B 1 17 ? -2.159 9.062 -29.051 0.59 15.37 53 ASN B N 1
ATOM 2214 C CA A ASN B 1 17 ? -1.712 7.814 -28.545 0.41 15.59 53 ASN B CA 1
ATOM 2215 C CA B ASN B 1 17 ? -1.812 7.739 -28.558 0.59 16.01 53 ASN B CA 1
ATOM 2216 C C A ASN B 1 17 ? -2.352 7.421 -27.200 0.41 13.25 53 ASN B C 1
ATOM 2217 C C B ASN B 1 17 ? -2.499 7.429 -27.233 0.59 12.96 53 ASN B C 1
ATOM 2218 O O A ASN B 1 17 ? -2.684 6.255 -26.973 0.41 13.76 53 ASN B O 1
ATOM 2219 O O B ASN B 1 17 ? -3.005 6.319 -27.052 0.59 14.37 53 ASN B O 1
ATOM 2228 N N . GLN B 1 18 ? -2.542 8.397 -26.320 1.00 12.94 54 GLN B N 1
ATOM 2229 C CA . GLN B 1 18 ? -3.250 8.168 -25.060 1.00 12.41 54 GLN B CA 1
ATOM 2230 C C . GLN B 1 18 ? -4.716 7.842 -25.322 1.00 12.83 54 GLN B C 1
ATOM 2231 O O . GLN B 1 18 ? -5.288 6.968 -24.668 1.00 12.23 54 GLN B O 1
ATOM 2237 N N . THR B 1 19 ? -5.313 8.511 -26.306 1.00 12.50 55 THR B N 1
ATOM 2238 C CA . THR B 1 19 ? -6.689 8.219 -26.702 1.00 13.29 55 THR B CA 1
ATOM 2239 C C . THR B 1 19 ? -6.803 6.781 -27.203 1.00 12.13 55 THR B C 1
ATOM 2240 O O . THR B 1 19 ? -7.728 6.056 -26.828 1.00 13.25 55 THR B O 1
ATOM 2244 N N . ASP B 1 20 ? -5.852 6.367 -28.035 1.00 13.18 56 ASP B N 1
ATOM 2245 C CA . ASP B 1 20 ? -5.842 4.992 -28.533 1.00 13.97 56 ASP B CA 1
ATOM 2246 C C . ASP B 1 20 ? -5.739 3.975 -27.404 1.00 13.51 56 ASP B C 1
ATOM 2247 O O . ASP B 1 20 ? -6.426 2.950 -27.403 1.00 13.37 56 ASP B O 1
ATOM 2252 N N . LEU B 1 21 ? -4.871 4.240 -26.440 1.00 13.25 57 LEU B N 1
ATOM 2253 C CA . LEU B 1 21 ? -4.726 3.301 -25.331 1.00 13.08 57 LEU B CA 1
ATOM 2254 C C . LEU B 1 21 ? -5.954 3.267 -24.432 1.00 10.79 57 LEU B C 1
ATOM 2255 O O . LEU B 1 21 ? -6.352 2.193 -23.961 1.00 12.08 57 LEU B O 1
ATOM 2260 N N . LEU B 1 22 ? -6.569 4.415 -24.194 1.00 11.41 58 LEU B N 1
ATOM 2261 C CA . LEU B 1 22 ? -7.818 4.425 -23.454 1.00 11.33 58 LEU B CA 1
ATOM 2262 C C . LEU B 1 22 ? -8.875 3.578 -24.165 1.00 11.18 58 LEU B C 1
ATOM 2263 O O . LEU B 1 22 ? -9.599 2.803 -23.520 1.00 12.53 58 LEU B O 1
ATOM 2268 N N . LYS B 1 23 ? -8.938 3.690 -25.490 1.00 11.87 59 LYS B N 1
ATOM 2269 C CA . LYS B 1 23 ? -9.910 2.923 -26.263 1.00 13.28 59 LYS B CA 1
ATOM 2270 C C . LYS B 1 23 ? -9.642 1.417 -26.166 1.00 11.67 59 LYS B C 1
ATOM 2271 O O . LYS B 1 23 ? -10.584 0.627 -26.159 1.00 12.58 59 LYS B O 1
ATOM 2277 N N . VAL B 1 24 ? -8.376 1.009 -26.065 1.00 11.20 60 VAL B N 1
ATOM 2278 C CA . VAL B 1 24 ? -8.093 -0.417 -25.859 1.00 10.86 60 VAL B CA 1
ATOM 2279 C C . VAL B 1 24 ? -8.711 -0.902 -24.547 1.00 11.09 60 VAL B C 1
ATOM 2280 O O . VAL B 1 24 ? -9.264 -2.012 -24.482 1.00 12.10 60 VAL B O 1
ATOM 2284 N N . THR B 1 25 ? -8.622 -0.094 -23.494 1.00 10.35 61 THR B N 1
ATOM 2285 C CA . THR B 1 25 ? -9.239 -0.475 -22.230 1.00 10.40 61 THR B CA 1
ATOM 2286 C C . THR B 1 25 ? -10.768 -0.467 -22.340 1.00 10.29 61 THR B C 1
ATOM 2287 O O . THR B 1 25 ? -11.430 -1.367 -21.814 1.00 11.08 61 THR B O 1
ATOM 2291 N N . GLN B 1 26 ? -11.325 0.518 -23.038 1.00 10.42 62 GLN B N 1
ATOM 2292 C CA . GLN B 1 26 ? -12.757 0.500 -23.322 1.00 10.60 62 GLN B CA 1
ATOM 2293 C C . GLN B 1 26 ? -13.176 -0.793 -24.034 1.00 11.45 62 GLN B C 1
ATOM 2294 O O . GLN B 1 26 ? -14.148 -1.435 -23.636 1.00 12.08 62 GLN B O 1
ATOM 2300 N N . SER B 1 27 ? -12.426 -1.166 -25.067 1.00 10.74 63 SER B N 1
ATOM 2301 C CA . SER B 1 27 ? -12.708 -2.389 -25.808 1.00 11.56 63 SER B CA 1
ATOM 2302 C C . SER B 1 27 ? -12.638 -3.630 -24.921 1.00 10.59 63 SER B C 1
ATOM 2303 O O . SER B 1 27 ? -13.416 -4.570 -25.084 1.00 11.89 63 SER B O 1
ATOM 2306 N N . THR B 1 28 ? -11.699 -3.626 -23.986 1.00 10.55 64 THR B N 1
ATOM 2307 C CA . THR B 1 28 ? -11.539 -4.747 -23.065 1.00 10.86 64 THR B CA 1
ATOM 2308 C C . THR B 1 28 ? -12.813 -4.949 -22.261 1.00 10.81 64 THR B C 1
ATOM 2309 O O . THR B 1 28 ? -13.309 -6.073 -22.121 1.00 12.19 64 THR B O 1
ATOM 2313 N N . VAL B 1 29 ? -13.363 -3.866 -21.738 1.00 11.26 65 VAL B N 1
ATOM 2314 C CA . VAL B 1 29 ? -14.600 -3.928 -20.982 1.00 11.60 65 VAL B CA 1
ATOM 2315 C C . VAL B 1 29 ? -15.776 -4.378 -21.853 1.00 11.81 65 VAL B C 1
ATOM 2316 O O . VAL B 1 29 ? -16.575 -5.225 -21.448 1.00 12.94 65 VAL B O 1
ATOM 2320 N N . GLU B 1 30 ? -15.871 -3.813 -23.052 1.00 11.30 66 GLU B N 1
ATOM 2321 C CA . GLU B 1 30 ? -16.970 -4.134 -23.953 1.00 11.96 66 GLU B CA 1
ATOM 2322 C C . GLU B 1 30 ? -16.949 -5.606 -24.355 1.00 12.49 66 GLU B C 1
ATOM 2323 O O . GLU B 1 30 ? -17.994 -6.260 -24.409 1.00 13.30 66 GLU B O 1
ATOM 2329 N N . ASP B 1 31 ? -15.762 -6.118 -24.659 1.00 11.92 67 ASP B N 1
ATOM 2330 C CA . ASP B 1 31 ? -15.642 -7.485 -25.146 1.00 12.26 67 ASP B CA 1
ATOM 2331 C C . ASP B 1 31 ? -15.909 -8.499 -24.029 1.00 11.66 67 ASP B C 1
ATOM 2332 O O . ASP B 1 31 ? -16.501 -9.545 -24.268 1.00 13.08 67 ASP B O 1
ATOM 2337 N N . PHE B 1 32 ? -15.469 -8.187 -22.815 1.00 11.62 68 PHE B N 1
ATOM 2338 C CA . PHE B 1 32 ? -15.755 -9.035 -21.660 1.00 11.25 68 PHE B CA 1
ATOM 2339 C C . PHE B 1 32 ? -17.265 -9.157 -21.490 1.00 12.05 68 PHE B C 1
ATOM 2340 O O . PHE B 1 32 ? -17.810 -10.255 -21.359 1.00 12.72 68 PHE B O 1
ATOM 2348 N N . ARG B 1 33 ? -17.959 -8.027 -21.522 1.00 11.10 69 ARG B N 1
ATOM 2349 C CA . ARG B 1 33 ? -19.411 -8.033 -21.387 1.00 11.81 69 ARG B CA 1
ATOM 2350 C C . ARG B 1 33 ? -20.115 -8.806 -22.509 1.00 12.42 69 ARG B C 1
ATOM 2351 O O . ARG B 1 33 ? -20.966 -9.653 -22.236 1.00 13.43 69 ARG B O 1
ATOM 2359 N N A SER B 1 34 ? -19.758 -8.504 -23.748 0.31 11.86 70 SER B N 1
ATOM 2360 N N B SER B 1 34 ? -19.766 -8.517 -23.754 0.24 11.46 70 SER B N 1
ATOM 2361 N N C SER B 1 34 ? -19.758 -8.510 -23.751 0.45 11.56 70 SER B N 1
ATOM 2362 C CA A SER B 1 34 ? -20.402 -9.120 -24.905 0.31 12.85 70 SER B CA 1
ATOM 2363 C CA B SER B 1 34 ? -20.450 -9.135 -24.892 0.24 11.45 70 SER B CA 1
ATOM 2364 C CA C SER B 1 34 ? -20.405 -9.127 -24.910 0.45 13.22 70 SER B CA 1
ATOM 2365 C C A SER B 1 34 ? -20.245 -10.636 -24.886 0.31 11.86 70 SER B C 1
ATOM 2366 C C B SER B 1 34 ? -20.232 -10.648 -24.958 0.24 12.13 70 SER B C 1
ATOM 2367 C C C SER B 1 34 ? -20.239 -10.643 -24.910 0.45 11.94 70 SER B C 1
ATOM 2368 O O A SER B 1 34 ? -21.205 -11.372 -25.108 0.31 12.42 70 SER B O 1
ATOM 2369 O O B SER B 1 34 ? -21.138 -11.396 -25.320 0.24 12.19 70 SER B O 1
ATOM 2370 O O C SER B 1 34 ? -21.182 -11.385 -25.177 0.45 12.57 70 SER B O 1
ATOM 2377 N N . THR B 1 35 ? -19.030 -11.095 -24.608 1.00 11.63 71 THR B N 1
ATOM 2378 C CA . THR B 1 35 ? -18.755 -12.525 -24.562 1.00 11.44 71 THR B CA 1
ATOM 2379 C C . THR B 1 35 ? -19.600 -13.212 -23.487 1.00 10.73 71 THR B C 1
ATOM 2380 O O . THR B 1 35 ? -20.216 -14.269 -23.719 1.00 11.20 71 THR B O 1
ATOM 2384 N N . ASN B 1 36 ? -19.674 -12.597 -22.316 1.00 11.26 72 ASN B N 1
ATOM 2385 C CA . ASN B 1 36 ? -20.436 -13.200 -21.240 1.00 10.54 72 ASN B CA 1
ATOM 2386 C C . ASN B 1 36 ? -21.932 -13.178 -21.507 1.00 11.60 72 ASN B C 1
ATOM 2387 O O . ASN B 1 36 ? -22.635 -14.125 -21.139 1.00 11.57 72 ASN B O 1
ATOM 2392 N N . GLN B 1 37 ? -22.420 -12.111 -22.138 1.00 10.74 73 GLN B N 1
ATOM 2393 C CA . GLN B 1 37 ? -23.821 -12.046 -22.516 1.00 11.91 73 GLN B CA 1
ATOM 2394 C C . GLN B 1 37 ? -24.174 -13.120 -23.536 1.00 11.82 73 GLN B C 1
ATOM 2395 O O . GLN B 1 37 ? -25.212 -13.773 -23.414 1.00 12.37 73 GLN B O 1
ATOM 2401 N N A SER B 1 38 ? -23.315 -13.297 -24.536 0.58 10.90 74 SER B N 1
ATOM 2402 N N B SER B 1 38 ? -23.328 -13.308 -24.544 0.42 11.80 74 SER B N 1
ATOM 2403 C CA A SER B 1 38 ? -23.582 -14.294 -25.569 0.58 10.49 74 SER B CA 1
ATOM 2404 C CA B SER B 1 38 ? -23.633 -14.305 -25.569 0.42 12.51 74 SER B CA 1
ATOM 2405 C C A SER B 1 38 ? -23.620 -15.696 -24.979 0.58 10.87 74 SER B C 1
ATOM 2406 C C B SER B 1 38 ? -23.616 -15.717 -24.994 0.42 11.85 74 SER B C 1
ATOM 2407 O O A SER B 1 38 ? -24.493 -16.500 -25.318 0.58 12.01 74 SER B O 1
ATOM 2408 O O B SER B 1 38 ? -24.440 -16.554 -25.368 0.42 12.36 74 SER B O 1
ATOM 2413 N N . PHE B 1 39 ? -22.684 -15.977 -24.082 1.00 10.44 75 PHE B N 1
ATOM 2414 C CA . PHE B 1 39 ? -22.635 -17.262 -23.395 1.00 9.13 75 PHE B CA 1
ATOM 2415 C C . PHE B 1 39 ? -23.948 -17.507 -22.652 1.00 9.86 75 PHE B C 1
ATOM 2416 O O . PHE B 1 39 ? -24.518 -18.595 -22.713 1.00 10.16 75 PHE B O 1
ATOM 2424 N N . THR B 1 40 ? -24.410 -16.497 -21.927 1.00 10.18 76 THR B N 1
ATOM 2425 C CA . THR B 1 40 ? -25.610 -16.630 -21.112 1.00 10.76 76 THR B CA 1
ATOM 2426 C C . THR B 1 40 ? -26.847 -16.846 -21.980 1.00 10.93 76 THR B C 1
ATOM 2427 O O . THR B 1 40 ? -27.708 -17.661 -21.645 1.00 11.39 76 THR B O 1
ATOM 2431 N N . ARG B 1 41 ? -26.920 -16.149 -23.112 1.00 10.87 77 ARG B N 1
ATOM 2432 C CA . ARG B 1 41 ? -28.017 -16.347 -24.061 1.00 11.26 77 ARG B CA 1
ATOM 2433 C C . ARG B 1 41 ? -28.018 -17.758 -24.641 1.00 11.61 77 ARG B C 1
ATOM 2434 O O . ARG B 1 41 ? -29.076 -18.367 -24.813 1.00 12.29 77 ARG B O 1
ATOM 2442 N N . ALA B 1 42 ? -26.837 -18.274 -24.964 1.00 10.12 78 ALA B N 1
ATOM 2443 C CA . ALA B 1 42 ? -26.733 -19.625 -25.506 1.00 9.96 78 ALA B CA 1
ATOM 2444 C C . ALA B 1 42 ? -27.218 -20.648 -24.477 1.00 10.32 78 ALA B C 1
ATOM 2445 O O . ALA B 1 42 ? -27.937 -21.601 -24.814 1.00 10.69 78 ALA B O 1
ATOM 2447 N N . LEU B 1 43 ? -26.813 -20.457 -23.226 1.00 9.13 79 LEU B N 1
ATOM 2448 C CA . LEU B 1 43 ? -27.224 -21.340 -22.142 1.00 8.73 79 LEU B CA 1
ATOM 2449 C C . LEU B 1 43 ? -28.750 -21.306 -21.973 1.00 9.77 79 LEU B C 1
ATOM 2450 O O . LEU B 1 43 ? -29.386 -22.355 -21.868 1.00 10.04 79 LEU B O 1
ATOM 2455 N N . GLU B 1 44 ? -29.340 -20.111 -21.968 1.00 10.31 80 GLU B N 1
ATOM 2456 C CA . GLU B 1 44 ? -30.796 -19.986 -21.900 1.00 11.09 80 GLU B CA 1
ATOM 2457 C C . GLU B 1 44 ? -31.473 -20.795 -22.999 1.00 11.71 80 GLU B C 1
ATOM 2458 O O . GLU B 1 44 ? -32.453 -21.497 -22.754 1.00 11.90 80 GLU B O 1
ATOM 2464 N N . LYS B 1 45 ? -30.956 -20.680 -24.214 1.00 11.31 81 LYS B N 1
ATOM 2465 C CA . LYS B 1 45 ? -31.568 -21.345 -25.361 1.00 12.59 81 LYS B CA 1
ATOM 2466 C C . LYS B 1 45 ? -31.491 -22.866 -25.212 1.00 12.14 81 LYS B C 1
ATOM 2467 O O . LYS B 1 45 ? -32.461 -23.570 -25.510 1.00 13.07 81 LYS B O 1
ATOM 2473 N N . ASP B 1 46 ? -30.359 -23.379 -24.734 1.00 10.95 82 ASP B N 1
ATOM 2474 C CA . ASP B 1 46 ? -30.254 -24.818 -24.538 1.00 11.61 82 ASP B CA 1
ATOM 2475 C C . ASP B 1 46 ? -31.170 -25.312 -23.414 1.00 11.23 82 ASP B C 1
ATOM 2476 O O . ASP B 1 46 ? -31.745 -26.387 -23.518 1.00 12.60 82 ASP B O 1
ATOM 2481 N N . ILE B 1 47 ? -31.330 -24.534 -22.355 1.00 10.20 83 ILE B N 1
ATOM 2482 C CA . ILE B 1 47 ? -32.250 -24.940 -21.298 1.00 11.94 83 ILE B CA 1
ATOM 2483 C C . ILE B 1 47 ? -33.697 -24.946 -21.804 1.00 11.21 83 ILE B C 1
ATOM 2484 O O . ILE B 1 47 ? -34.440 -25.916 -21.597 1.00 12.32 83 ILE B O 1
ATOM 2489 N N . ALA B 1 48 ? -34.075 -23.873 -22.487 1.00 11.60 84 ALA B N 1
ATOM 2490 C CA . ALA B 1 48 ? -35.430 -23.745 -22.995 1.00 12.40 84 ALA B CA 1
ATOM 2491 C C . ALA B 1 48 ? -35.741 -24.739 -24.121 1.00 12.59 84 ALA B C 1
ATOM 2492 O O . ALA B 1 48 ? -36.904 -24.965 -24.442 1.00 15.00 84 ALA B O 1
ATOM 2494 N N A ASN B 1 49 ? -34.706 -25.325 -24.713 0.38 14.02 85 ASN B N 1
ATOM 2495 N N B ASN B 1 49 ? -34.702 -25.332 -24.702 0.62 12.02 85 ASN B N 1
ATOM 2496 C CA A ASN B 1 49 ? -34.919 -26.344 -25.734 0.38 14.41 85 ASN B CA 1
ATOM 2497 C CA B ASN B 1 49 ? -34.874 -26.351 -25.738 0.62 11.86 85 ASN B CA 1
ATOM 2498 C C A ASN B 1 49 ? -35.385 -27.668 -25.144 0.38 14.30 85 ASN B C 1
ATOM 2499 C C B ASN B 1 49 ? -35.258 -27.720 -25.167 0.62 12.86 85 ASN B C 1
ATOM 2500 O O A ASN B 1 49 ? -35.976 -28.484 -25.850 0.38 14.65 85 ASN B O 1
ATOM 2501 O O B ASN B 1 49 ? -35.659 -28.615 -25.905 0.62 14.26 85 ASN B O 1
ATOM 2510 N N . LEU B 1 50 ? -35.116 -27.885 -23.858 1.00 12.90 86 LEU B N 1
ATOM 2511 C CA . LEU B 1 50 ? -35.592 -29.093 -23.191 1.00 12.34 86 LEU B CA 1
ATOM 2512 C C . LEU B 1 50 ? -37.115 -29.141 -23.292 1.00 13.36 86 LEU B C 1
ATOM 2513 O O . LEU B 1 50 ? -37.765 -28.096 -23.314 1.00 14.50 86 LEU B O 1
ATOM 2518 N N . PRO B 1 51 ? -37.687 -30.343 -23.380 1.00 15.83 87 PRO B N 1
ATOM 2519 C CA . PRO B 1 51 ? -39.152 -30.388 -23.429 1.00 18.16 87 PRO B CA 1
ATOM 2520 C C . PRO B 1 51 ? -39.790 -29.840 -22.152 1.00 17.87 87 PRO B C 1
ATOM 2521 O O . PRO B 1 51 ? -39.187 -29.928 -21.079 1.00 18.48 87 PRO B O 1
ATOM 2525 N N . TYR B 1 52 ? -40.987 -29.271 -22.282 1.00 18.85 88 TYR B N 1
ATOM 2526 C CA . TYR B 1 52 ? -41.684 -28.633 -21.163 1.00 18.38 88 TYR B CA 1
ATOM 2527 C C . TYR B 1 52 ? -41.756 -29.568 -19.945 1.00 23.20 88 TYR B C 1
ATOM 2528 O O . TYR B 1 52 ? -41.508 -29.148 -18.810 1.00 21.64 88 TYR B O 1
ATOM 2537 N N . GLN B 1 53 ? -42.039 -30.844 -20.196 1.00 23.51 89 GLN B N 1
ATOM 2538 C CA . GLN B 1 53 ? -42.137 -31.837 -19.126 1.00 27.36 89 GLN B CA 1
ATOM 2539 C C . GLN B 1 53 ? -40.827 -32.015 -18.344 1.00 24.66 89 GLN B C 1
ATOM 2540 O O . GLN B 1 53 ? -40.840 -32.386 -17.167 1.00 28.25 89 GLN B O 1
ATOM 2546 N N . SER B 1 54 ? -39.702 -31.747 -18.995 1.00 22.00 90 SER B N 1
ATOM 2547 C CA . SER B 1 54 ? -38.399 -31.890 -18.354 1.00 21.94 90 SER B CA 1
ATOM 2548 C C . SER B 1 54 ? -38.069 -30.693 -17.465 1.00 20.12 90 SER B C 1
ATOM 2549 O O . SER B 1 54 ? -37.084 -30.721 -16.722 1.00 20.96 90 SER B O 1
ATOM 2552 N N . LEU B 1 55 ? -38.903 -29.656 -17.531 1.00 19.30 91 LEU B N 1
ATOM 2553 C CA . LEU B 1 55 ? -38.626 -28.390 -16.854 1.00 18.00 91 LEU B CA 1
ATOM 2554 C C . LEU B 1 55 ? -39.581 -28.074 -15.705 1.00 22.96 91 LEU B C 1
ATOM 2555 O O . LEU B 1 55 ? -39.468 -27.0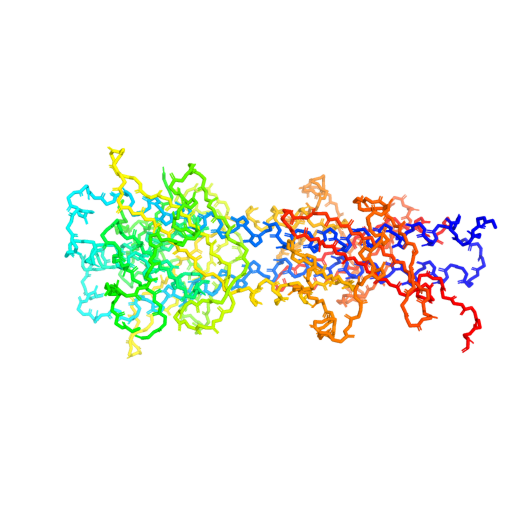13 -15.092 1.00 24.03 91 LEU B O 1
ATOM 2560 N N . ILE B 1 56 ? -40.502 -28.986 -15.402 1.00 24.80 92 ILE B N 1
ATOM 2561 C CA . ILE B 1 56 ? -41.580 -28.664 -14.456 1.00 27.52 92 ILE B CA 1
ATOM 2562 C C . ILE B 1 56 ? -41.659 -29.474 -13.155 1.00 30.06 92 ILE B C 1
ATOM 2563 O O . ILE B 1 56 ? -42.568 -29.257 -12.353 1.00 31.41 92 ILE B O 1
ATOM 2568 N N . THR B 1 57 ? -40.734 -30.404 -12.943 1.00 26.28 93 THR B N 1
ATOM 2569 C CA . THR B 1 57 ? -40.578 -31.011 -11.618 1.00 25.35 93 THR B CA 1
ATOM 2570 C C . THR B 1 57 ? -39.131 -30.842 -11.167 1.00 23.56 93 THR B C 1
ATOM 2571 O O . THR B 1 57 ? -38.230 -30.740 -11.997 1.00 23.05 93 THR B O 1
ATOM 2575 N N . GLU B 1 58 ? -38.908 -30.813 -9.857 1.00 24.20 94 GLU B N 1
ATOM 2576 C CA . GLU B 1 58 ? -37.558 -30.649 -9.330 1.00 23.86 94 GLU B CA 1
ATOM 2577 C C . GLU B 1 58 ? -36.636 -31.785 -9.766 1.00 21.97 94 GLU B C 1
ATOM 2578 O O . GLU B 1 58 ? -35.488 -31.546 -10.146 1.00 20.09 94 GLU B O 1
ATOM 2584 N N . GLU B 1 59 ? -37.144 -33.014 -9.731 1.00 23.09 95 GLU B N 1
ATOM 2585 C CA . GLU B 1 59 ? -36.369 -34.164 -10.187 1.00 24.36 95 GLU B CA 1
ATOM 2586 C C . GLU B 1 59 ? -35.927 -34.010 -11.645 1.00 21.73 95 GLU B C 1
ATOM 2587 O O . GLU B 1 59 ? -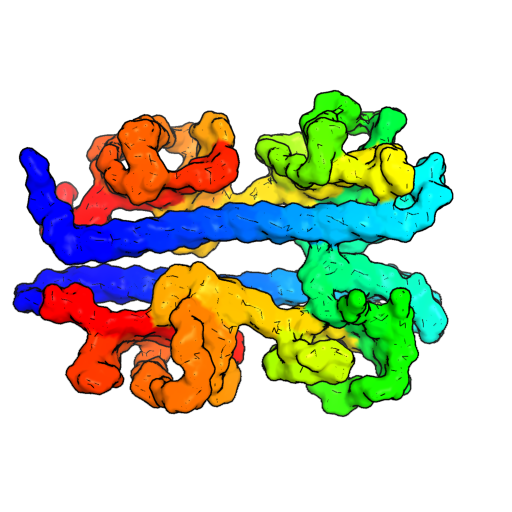34.764 -34.242 -11.982 1.00 21.82 95 GLU B O 1
ATOM 2593 N N . ASN B 1 60 ? -36.859 -33.627 -12.510 1.00 20.60 96 ASN B N 1
ATOM 2594 C CA . ASN B 1 60 ? -36.531 -33.450 -13.918 1.00 20.61 96 ASN B CA 1
ATOM 2595 C C . ASN B 1 60 ? -35.559 -32.294 -14.144 1.00 19.44 96 ASN B C 1
ATOM 2596 O O . ASN B 1 60 ? -34.662 -32.376 -14.983 1.00 18.16 96 ASN B O 1
ATOM 2601 N N . ILE B 1 61 ? -35.729 -31.220 -13.384 1.00 16.69 97 ILE B N 1
ATOM 2602 C CA . ILE B 1 61 ? -34.812 -30.092 -13.487 1.00 15.26 97 ILE B CA 1
ATOM 2603 C C . ILE B 1 61 ? -33.393 -30.511 -13.087 1.00 14.55 97 ILE B C 1
ATOM 2604 O O . ILE B 1 61 ? -32.432 -30.242 -13.813 1.00 14.45 97 ILE B O 1
ATOM 2609 N N . ILE B 1 62 ? -33.259 -31.193 -11.952 1.00 15.30 98 ILE B N 1
ATOM 2610 C CA . ILE B 1 62 ? -31.947 -31.659 -11.507 1.00 16.47 98 ILE B CA 1
ATOM 2611 C C . ILE B 1 62 ? -31.307 -32.528 -12.590 1.00 17.76 98 ILE B C 1
ATOM 2612 O O . ILE B 1 62 ? -30.159 -32.313 -12.984 1.00 17.37 98 ILE B O 1
ATOM 2617 N N . ASN B 1 63 ? -32.066 -33.499 -13.082 1.00 16.94 99 ASN B N 1
ATOM 2618 C CA . ASN B 1 63 ? -31.518 -34.471 -14.017 1.00 18.50 99 ASN B CA 1
ATOM 2619 C C . ASN B 1 63 ? -31.225 -33.937 -15.410 1.00 16.73 99 ASN B C 1
ATOM 2620 O O . ASN B 1 63 ? -30.280 -34.383 -16.055 1.00 18.98 99 ASN B O 1
ATOM 2625 N N . ASN B 1 64 ? -32.032 -32.987 -15.874 1.00 15.39 100 ASN B N 1
ATOM 2626 C CA . ASN B 1 64 ? -31.923 -32.510 -17.245 1.00 15.45 100 ASN B CA 1
ATOM 2627 C C . ASN B 1 64 ? -31.230 -31.164 -17.382 1.00 13.50 100 ASN B C 1
ATOM 2628 O O . ASN B 1 64 ? -30.492 -30.949 -18.342 1.00 14.66 100 ASN B O 1
ATOM 2633 N N . VAL B 1 65 ? -31.474 -30.252 -16.442 1.00 12.19 101 VAL B N 1
ATOM 2634 C CA . VAL B 1 65 ? -30.822 -28.947 -16.491 1.00 12.06 101 VAL B CA 1
ATOM 2635 C C . VAL B 1 65 ? -29.405 -29.027 -15.924 1.00 11.64 101 VAL B C 1
ATOM 2636 O O . VAL B 1 65 ? -28.489 -28.377 -16.434 1.00 11.27 101 VAL B O 1
ATOM 2640 N N . GLY B 1 66 ? -29.213 -29.831 -14.883 1.00 11.91 102 GLY B N 1
ATOM 2641 C CA . GLY B 1 66 ? -27.923 -29.882 -14.214 1.00 11.95 102 GLY B CA 1
ATOM 2642 C C . GLY B 1 66 ? -26.726 -30.135 -15.120 1.00 11.85 102 GLY B C 1
ATOM 2643 O O . GLY B 1 66 ? -25.734 -29.408 -15.049 1.00 11.87 102 GLY B O 1
ATOM 2644 N N . PRO B 1 67 ? -26.798 -31.174 -15.970 1.00 12.19 103 PRO B N 1
ATOM 2645 C CA . PRO B 1 67 ? -25.656 -31.417 -16.860 1.00 13.14 103 PRO B CA 1
ATOM 2646 C C . PRO B 1 67 ? -25.358 -30.220 -17.762 1.00 11.77 103 PRO B C 1
ATOM 2647 O O . PRO B 1 67 ? -24.195 -29.937 -18.027 1.00 12.30 103 PRO B O 1
ATOM 2651 N N . ILE B 1 68 ? -26.389 -29.523 -18.220 1.00 11.35 104 ILE B N 1
ATOM 2652 C CA . ILE B 1 68 ? -26.164 -28.379 -19.097 1.00 10.39 104 ILE B CA 1
ATOM 2653 C C . ILE B 1 68 ? -25.421 -27.267 -18.347 1.00 9.84 104 ILE B C 1
ATOM 2654 O O . ILE B 1 68 ? -24.465 -26.682 -18.874 1.00 10.43 104 ILE B O 1
ATOM 2659 N N . LEU B 1 69 ? -25.836 -26.997 -17.109 1.00 10.24 105 LEU B N 1
ATOM 2660 C CA . LEU B 1 69 ? -25.162 -25.983 -16.305 1.00 10.24 105 LEU B CA 1
ATOM 2661 C C . LEU B 1 69 ? -23.698 -26.340 -16.118 1.00 10.17 105 LEU B C 1
ATOM 2662 O O . LEU B 1 69 ? -22.823 -25.481 -16.219 1.00 10.36 105 LEU B O 1
ATOM 2667 N N A LYS B 1 70 ? -23.437 -27.611 -15.836 0.43 10.19 106 LYS B N 1
ATOM 2668 N N B LYS B 1 70 ? -23.432 -27.612 -15.827 0.57 9.81 106 LYS B N 1
ATOM 2669 C CA A LYS B 1 70 ? -22.078 -28.064 -15.592 0.43 10.80 106 LYS B CA 1
ATOM 2670 C CA B LYS B 1 70 ? -22.064 -28.051 -15.593 0.57 10.45 106 LYS B CA 1
ATOM 2671 C C A LYS B 1 70 ? -21.186 -27.947 -16.829 0.43 10.35 106 LYS B C 1
ATOM 2672 C C B LYS B 1 70 ? -21.186 -27.925 -16.838 0.57 9.86 106 LYS B C 1
ATOM 2673 O O A LYS B 1 70 ? -20.055 -27.463 -16.744 0.43 10.50 106 LYS B O 1
ATOM 2674 O O B LYS B 1 70 ? -20.060 -27.425 -16.768 0.57 10.59 106 LYS B O 1
ATOM 2685 N N . TYR B 1 71 ? -21.679 -28.403 -17.975 1.00 11.29 107 TYR B N 1
ATOM 2686 C CA . TYR B 1 71 ? -20.866 -28.365 -19.188 1.00 11.78 107 TYR B CA 1
ATOM 2687 C C . TYR B 1 71 ? -20.614 -26.913 -19.587 1.00 11.35 107 TYR B C 1
ATOM 2688 O O . TYR B 1 71 ? -19.498 -26.548 -19.948 1.00 11.56 107 TYR B O 1
ATOM 2697 N N . TYR B 1 72 ? -21.635 -26.070 -19.485 1.00 10.78 108 TYR B N 1
ATOM 2698 C CA . TYR B 1 72 ? -21.420 -24.660 -19.785 1.00 9.80 108 TYR B CA 1
ATOM 2699 C C . TYR B 1 72 ? -20.424 -24.018 -18.813 1.00 9.82 108 TYR B C 1
ATOM 2700 O O . TYR B 1 72 ? -19.527 -23.275 -19.222 1.00 10.53 108 TYR B O 1
ATOM 2709 N N . ARG B 1 73 ? -20.562 -24.312 -17.527 1.00 9.94 109 ARG B N 1
ATOM 2710 C CA . ARG B 1 73 ? -19.620 -23.763 -16.549 1.00 10.15 109 ARG B CA 1
ATOM 2711 C C . ARG B 1 73 ? -18.183 -24.127 -16.920 1.00 10.02 109 ARG B C 1
ATOM 2712 O O . ARG B 1 73 ? -17.292 -23.274 -16.912 1.00 10.71 109 ARG B O 1
ATOM 2720 N N . HIS B 1 74 ? -17.960 -25.394 -17.247 1.00 9.87 110 HIS B N 1
ATOM 2721 C CA . HIS B 1 74 ? -16.627 -25.827 -17.622 1.00 9.64 110 HIS B CA 1
ATOM 2722 C C . HIS B 1 74 ? -16.137 -25.140 -18.879 1.00 9.41 110 HIS B C 1
ATOM 2723 O O . HIS B 1 74 ? -14.957 -24.813 -18.990 1.00 11.19 110 HIS B O 1
ATOM 2730 N N . SER B 1 75 ? -17.028 -24.955 -19.842 1.00 9.44 111 SER B N 1
ATOM 2731 C CA . SER B 1 75 ? -16.603 -24.430 -21.129 1.00 10.85 111 SER B CA 1
ATOM 2732 C C . SER B 1 75 ? -15.928 -23.058 -21.030 1.00 11.11 111 SER B C 1
ATOM 2733 O O . SER B 1 75 ? -15.016 -22.773 -21.793 1.00 13.26 111 SER B O 1
ATOM 2736 N N A ILE B 1 76 ? -16.369 -22.245 -20.070 0.71 11.03 112 ILE B N 1
ATOM 2737 N N B ILE B 1 76 ? -16.366 -22.204 -20.105 0.29 12.33 112 ILE B N 1
ATOM 2738 C CA A ILE B 1 76 ? -15.856 -20.888 -19.914 0.71 11.48 112 ILE B CA 1
ATOM 2739 C CA B ILE B 1 76 ? -15.712 -20.899 -19.938 0.29 13.08 112 ILE B CA 1
ATOM 2740 C C A ILE B 1 76 ? -15.143 -20.681 -18.569 0.71 13.11 112 ILE B C 1
ATOM 2741 C C B ILE B 1 76 ? -15.015 -20.714 -18.602 0.29 13.88 112 ILE B C 1
ATOM 2742 O O A ILE B 1 76 ? -14.658 -19.587 -18.281 0.71 14.47 112 ILE B O 1
ATOM 2743 O O B ILE B 1 76 ? -14.457 -19.648 -18.338 0.29 14.48 112 ILE B O 1
ATOM 2752 N N . ASN B 1 77 ? -15.072 -21.734 -17.756 1.00 12.76 113 ASN B N 1
ATOM 2753 C CA . ASN B 1 77 ? -14.519 -21.647 -16.402 1.00 13.88 113 ASN B CA 1
ATOM 2754 C C . ASN B 1 77 ? -15.237 -20.588 -15.550 1.00 13.14 113 ASN B C 1
ATOM 2755 O O . ASN B 1 77 ? -14.607 -19.806 -14.846 1.00 14.75 113 ASN B O 1
ATOM 2760 N N . ALA B 1 78 ? -16.565 -20.565 -15.620 1.00 11.26 114 ALA B N 1
ATOM 2761 C CA . ALA B 1 78 ? -17.343 -19.669 -14.763 1.00 10.35 114 ALA B CA 1
ATOM 2762 C C . ALA B 1 78 ? -17.241 -20.112 -13.299 1.00 10.58 114 ALA B C 1
ATOM 2763 O O . ALA B 1 78 ? -16.956 -21.276 -13.013 1.00 12.74 114 ALA B O 1
ATOM 2765 N N . LEU B 1 79 ? -17.509 -19.203 -12.362 1.00 10.62 115 LEU B N 1
ATOM 2766 C CA . LEU B 1 79 ? -17.427 -19.564 -10.951 1.00 11.29 115 LEU B CA 1
ATOM 2767 C C . LEU B 1 79 ? -18.662 -20.355 -10.509 1.00 11.15 115 LEU B C 1
ATOM 2768 O O . LEU B 1 79 ? -18.542 -21.397 -9.875 1.00 12.83 115 LEU B O 1
ATOM 2773 N N . ASN B 1 80 ? -19.845 -19.839 -10.830 1.00 10.63 116 ASN B N 1
ATOM 2774 C CA . ASN B 1 80 ? -21.111 -20.480 -10.510 1.00 10.11 116 ASN B CA 1
ATOM 2775 C C . ASN B 1 80 ? -22.007 -20.346 -11.730 1.00 9.70 116 ASN B C 1
ATOM 2776 O O . ASN B 1 80 ? -22.021 -19.295 -12.386 1.00 10.45 116 ASN B O 1
ATOM 2781 N N . VAL B 1 81 ? -22.760 -21.394 -12.033 1.00 9.56 117 VAL B N 1
ATOM 2782 C CA . VAL B 1 81 ? -23.796 -21.344 -13.057 1.00 8.62 117 VAL B CA 1
ATOM 2783 C C . VAL B 1 81 ? -25.018 -22.004 -12.441 1.00 8.97 117 VAL B C 1
ATOM 2784 O O . VAL B 1 81 ? -24.899 -23.098 -11.893 1.00 10.34 117 VAL B O 1
ATOM 2788 N N . TYR B 1 82 ? -26.183 -21.359 -12.504 1.00 8.78 118 TYR B N 1
ATOM 2789 C CA . TYR B 1 82 ? -27.308 -21.812 -11.705 1.00 9.32 118 TYR B CA 1
ATOM 2790 C C . TYR B 1 82 ? -28.656 -21.440 -12.282 1.00 9.46 118 TYR B C 1
ATOM 2791 O O . TYR B 1 82 ? -28.777 -20.500 -13.078 1.00 10.56 118 TYR B O 1
ATOM 2800 N N . LEU B 1 83 ? -29.674 -22.181 -11.855 1.00 11.00 119 LEU B N 1
ATOM 2801 C CA . LEU B 1 83 ? -31.060 -21.868 -12.171 1.00 11.48 119 LEU B CA 1
ATOM 2802 C C . LEU B 1 83 ? -31.832 -21.670 -10.876 1.00 12.42 119 LEU B C 1
ATOM 2803 O O . LEU B 1 83 ? -31.987 -22.607 -10.089 1.00 13.55 119 LEU B O 1
ATOM 2808 N N . GLY B 1 84 ? -32.279 -20.437 -10.641 1.00 12.14 120 GLY B N 1
ATOM 2809 C CA . GLY B 1 84 ? -33.109 -20.135 -9.484 1.00 13.29 120 GLY B CA 1
ATOM 2810 C C . GLY B 1 84 ? -34.581 -20.354 -9.773 1.00 14.07 120 GLY B C 1
ATOM 2811 O O . GLY B 1 84 ? -35.090 -19.867 -10.764 1.00 14.70 120 GLY B O 1
ATOM 2812 N N . LEU B 1 85 ? -35.273 -21.065 -8.888 1.00 20.43 121 LEU B N 1
ATOM 2813 C CA . LEU B 1 85 ? -36.697 -21.372 -9.084 1.00 22.64 121 LEU B CA 1
ATOM 2814 C C . LEU B 1 85 ? -37.612 -20.465 -8.252 1.00 23.44 121 LEU B C 1
ATOM 2815 O O . LEU B 1 85 ? -37.175 -19.884 -7.263 1.00 28.08 121 LEU B O 1
ATOM 2820 N N . ASN B 1 86 ? -38.887 -20.363 -8.635 1.00 30.14 122 ASN B N 1
ATOM 2821 C CA . ASN B 1 86 ? -39.838 -19.544 -7.875 1.00 35.17 122 ASN B CA 1
ATOM 2822 C C . ASN B 1 86 ? -40.073 -20.046 -6.455 1.00 34.56 122 ASN B C 1
ATOM 2823 O O . ASN B 1 86 ? -40.424 -19.269 -5.565 1.00 43.74 122 ASN B O 1
ATOM 2828 N N . ASN B 1 87 ? -39.873 -21.341 -6.230 1.00 33.22 123 ASN B N 1
ATOM 2829 C CA . ASN B 1 87 ? -40.034 -21.868 -4.880 1.00 34.31 123 ASN B CA 1
ATOM 2830 C C . ASN B 1 87 ? -38.841 -21.516 -3.998 1.00 29.27 123 ASN B C 1
ATOM 2831 O O . ASN B 1 87 ? -38.798 -21.864 -2.821 1.00 36.47 123 ASN B O 1
ATOM 2836 N N . GLY B 1 88 ? -37.868 -20.824 -4.587 1.00 30.21 124 GLY B N 1
ATOM 2837 C CA . GLY B 1 88 ? -36.744 -20.308 -3.832 1.00 29.09 124 GLY B CA 1
ATOM 2838 C C . GLY B 1 88 ? -35.520 -21.197 -3.891 1.00 23.37 124 GLY B C 1
ATOM 2839 O O . GLY B 1 88 ? -34.438 -20.787 -3.486 1.00 25.47 124 GLY B O 1
ATOM 2840 N N . LYS B 1 89 ? -35.690 -22.417 -4.391 1.00 20.82 125 LYS B N 1
ATOM 2841 C CA . LYS B 1 89 ? -34.571 -23.338 -4.505 1.00 18.44 125 LYS B CA 1
ATOM 2842 C C . LYS B 1 89 ? -33.718 -22.951 -5.708 1.00 17.62 125 LYS B C 1
ATOM 2843 O O . LYS B 1 89 ? -34.194 -22.307 -6.651 1.00 20.45 125 LYS B O 1
ATOM 2849 N N A VAL B 1 90 ? -32.453 -23.338 -5.683 0.50 15.58 126 VAL B N 1
ATOM 2850 N N B VAL B 1 90 ? -32.444 -23.335 -5.668 0.50 15.68 126 VAL B N 1
ATOM 2851 C CA A VAL B 1 90 ? -31.572 -23.029 -6.797 0.50 15.28 126 VAL B CA 1
ATOM 2852 C CA B VAL B 1 90 ? -31.545 -23.070 -6.785 0.50 15.31 126 VAL B CA 1
ATOM 2853 C C A VAL B 1 90 ? -30.740 -24.251 -7.158 0.50 14.46 126 VAL B C 1
ATOM 2854 C C B VAL B 1 90 ? -30.746 -24.294 -7.156 0.50 14.60 126 VAL B C 1
ATOM 2855 O O A VAL B 1 90 ? -30.177 -24.905 -6.284 0.50 15.95 126 VAL B O 1
ATOM 2856 O O B VAL B 1 90 ? -30.176 -24.967 -6.301 0.50 16.11 126 VAL B O 1
ATOM 2863 N N . LEU B 1 91 ? -30.703 -24.578 -8.446 1.00 12.51 127 LEU B N 1
ATOM 2864 C CA . LEU B 1 91 ? -29.868 -25.650 -8.931 1.00 12.47 127 LEU B CA 1
ATOM 2865 C C . LEU B 1 91 ? -28.508 -25.035 -9.250 1.00 11.70 127 LEU B C 1
ATOM 2866 O O . LEU B 1 91 ? -28.389 -24.234 -10.177 1.00 12.35 127 LEU B O 1
ATOM 2871 N N . LEU B 1 92 ? -27.493 -25.415 -8.476 1.00 12.34 128 LEU B N 1
ATOM 2872 C CA . LEU B 1 92 ? -26.197 -24.736 -8.482 1.00 11.80 128 LEU B CA 1
ATOM 2873 C C . LEU B 1 92 ? -25.057 -25.621 -8.966 1.00 12.39 128 LEU B C 1
ATOM 2874 O O . LEU B 1 92 ? -24.797 -26.674 -8.382 1.00 14.16 128 LEU B O 1
ATOM 2879 N N . SER B 1 93 ? -24.400 -25.189 -10.043 1.00 11.13 129 SER B N 1
ATOM 2880 C CA . SER B 1 93 ? -23.176 -25.815 -10.523 1.00 11.31 129 SER B CA 1
ATOM 2881 C C . SER B 1 93 ? -21.976 -24.945 -10.129 1.00 10.76 129 SER B C 1
ATOM 2882 O O . SER B 1 93 ? -21.910 -23.763 -10.511 1.00 11.83 129 SER B O 1
ATOM 2885 N N . GLN B 1 94 ? -21.057 -25.520 -9.353 1.00 12.10 130 GLN B N 1
ATOM 2886 C CA . GLN B 1 94 ? -19.818 -24.848 -8.964 1.00 14.52 130 GLN B CA 1
ATOM 2887 C C . GLN B 1 94 ? -18.713 -25.885 -8.695 1.00 16.07 130 GLN B C 1
ATOM 2888 O O . GLN B 1 94 ? -19.011 -27.071 -8.541 1.00 21.09 130 GLN B O 1
ATOM 2894 N N . LYS B 1 95 ? -17.454 -25.436 -8.637 1.00 26.23 131 LYS B N 1
ATOM 2895 C CA . LYS B 1 95 ? -16.311 -26.279 -8.238 1.00 34.40 131 LYS B CA 1
ATOM 2896 C C . LYS B 1 95 ? -16.579 -27.015 -6.928 1.00 38.59 131 LYS B C 1
ATOM 2897 O O . LYS B 1 95 ? -16.873 -26.384 -5.910 1.00 57.58 131 LYS B O 1
ATOM 2903 N N . SER B 1 96 ? -16.466 -28.347 -6.980 1.00 28.50 132 SER B N 1
ATOM 2904 C CA . SER B 1 96 ? -16.607 -29.249 -5.827 1.00 32.33 132 SER B CA 1
ATOM 2905 C C . SER B 1 96 ? -16.702 -30.689 -6.299 1.00 41.10 132 SER B C 1
ATOM 2906 O O . SER B 1 96 ? -17.761 -31.311 -6.183 1.00 39.35 132 SER B O 1
ATOM 2909 N N . ALA B 1 99 ? -16.965 -31.875 -9.163 1.00 42.52 135 ALA B N 1
ATOM 2910 C CA . ALA B 1 99 ? -17.038 -33.328 -9.018 1.00 34.68 135 ALA B CA 1
ATOM 2911 C C . ALA B 1 99 ? -18.471 -33.847 -9.136 1.00 37.08 135 ALA B C 1
ATOM 2912 O O . ALA B 1 99 ? -18.874 -34.339 -10.191 1.00 36.33 135 ALA B O 1
ATOM 2914 N N . LYS B 1 100 ? -19.235 -33.739 -8.051 1.00 36.43 136 LYS B N 1
ATOM 2915 C CA . LYS B 1 100 ? -20.623 -34.194 -8.035 1.00 34.41 136 LYS B CA 1
ATOM 2916 C C . LYS B 1 100 ? -21.476 -33.399 -9.020 1.00 37.51 136 LYS B C 1
ATOM 2917 O O . LYS B 1 100 ? -21.052 -32.363 -9.532 1.00 35.95 136 LYS B O 1
ATOM 2923 N N . MET B 1 101 ? -22.690 -33.873 -9.269 1.00 39.74 137 MET B N 1
ATOM 2924 C CA . MET B 1 101 ? -23.610 -33.148 -10.133 1.00 33.02 137 MET B CA 1
ATOM 2925 C C . MET B 1 101 ? -24.235 -31.967 -9.393 1.00 25.73 137 MET B C 1
ATOM 2926 O O . MET B 1 101 ? -24.303 -31.967 -8.162 1.00 25.97 137 MET B O 1
ATOM 2931 N N . PRO B 1 102 ? -24.690 -30.948 -10.143 1.00 20.01 138 PRO B N 1
ATOM 2932 C CA . PRO B 1 102 ? -25.369 -29.818 -9.501 1.00 17.60 138 PRO B CA 1
ATOM 2933 C C . PRO B 1 102 ? -26.532 -30.283 -8.633 1.00 19.09 138 PRO B C 1
ATOM 2934 O O . PRO B 1 102 ? -27.261 -31.214 -8.995 1.00 20.50 138 PRO B O 1
ATOM 2938 N N . GLU B 1 103 ? -26.683 -29.647 -7.480 1.00 22.47 139 GLU B N 1
ATOM 2939 C CA . GLU B 1 103 ? -27.747 -29.985 -6.552 1.00 24.30 139 GLU B CA 1
ATOM 2940 C C . GLU B 1 103 ? -28.577 -28.752 -6.239 1.00 20.31 139 GLU B C 1
ATOM 2941 O O . GLU B 1 103 ? -28.161 -27.614 -6.519 1.00 19.2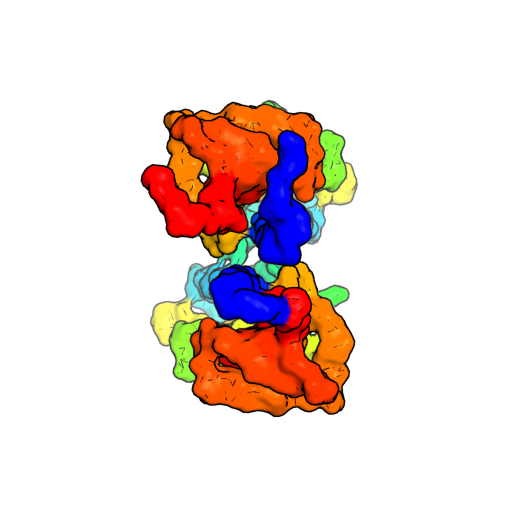7 139 GLU B O 1
ATOM 2947 N N . LEU B 1 104 ? -29.755 -28.994 -5.675 1.00 20.43 140 LEU B N 1
ATOM 2948 C CA . LEU B 1 104 ? -30.648 -27.929 -5.242 1.00 19.42 140 LEU B CA 1
ATOM 2949 C C . LEU B 1 104 ? -30.231 -27.421 -3.873 1.00 22.81 140 LEU B C 1
ATOM 2950 O O . LEU B 1 104 ? -30.045 -28.200 -2.941 1.00 25.80 140 LEU B O 1
ATOM 2955 N N . ARG B 1 105 ? -30.072 -26.109 -3.766 1.00 19.86 141 ARG B N 1
ATOM 2956 C CA . ARG B 1 105 ? -29.831 -25.458 -2.488 1.00 20.52 141 ARG B CA 1
ATOM 2957 C C . ARG B 1 105 ? -31.117 -24.731 -2.119 1.00 22.34 141 ARG B C 1
ATOM 2958 O O . ARG B 1 105 ? -31.729 -24.094 -2.973 1.00 20.90 141 ARG B O 1
ATOM 2966 N N . ASP B 1 106 ? -31.538 -24.810 -0.861 1.00 25.79 142 ASP B N 1
ATOM 2967 C CA . ASP B 1 106 ? -32.790 -24.160 -0.483 1.00 27.00 142 ASP B CA 1
ATOM 2968 C C . ASP B 1 106 ? -32.620 -22.963 0.454 1.00 26.85 142 ASP B C 1
ATOM 2969 O O . ASP B 1 106 ? -33.607 -22.379 0.897 1.00 29.65 142 ASP B O 1
ATOM 2974 N N . ASP B 1 107 ? -31.375 -22.588 0.735 1.00 27.45 143 ASP B N 1
ATOM 2975 C CA . ASP B 1 107 ? -31.101 -21.570 1.750 1.00 29.70 143 ASP B CA 1
ATOM 2976 C C . ASP B 1 107 ? -30.317 -20.355 1.248 1.00 32.40 143 ASP B C 1
ATOM 2977 O O . ASP B 1 107 ? -29.581 -19.732 2.014 1.00 30.82 143 ASP B O 1
ATOM 2982 N N . LEU B 1 108 ? -30.486 -19.998 -0.020 1.00 28.00 144 LEU B N 1
ATOM 2983 C CA . LEU B 1 108 ? -29.703 -18.903 -0.589 1.00 24.97 144 LEU B CA 1
ATOM 2984 C C . LEU B 1 108 ? -30.474 -17.594 -0.788 1.00 29.83 144 LEU B C 1
ATOM 2985 O O . LEU B 1 108 ? -29.939 -16.646 -1.366 1.00 28.74 144 LEU B O 1
ATOM 2990 N N . ASP B 1 109 ? -31.718 -17.553 -0.311 1.00 29.49 145 ASP B N 1
ATOM 2991 C CA . ASP B 1 109 ? -32.525 -16.322 -0.277 1.00 30.12 145 ASP B CA 1
ATOM 2992 C C . ASP B 1 109 ? -32.618 -15.614 -1.624 1.00 29.34 145 ASP B C 1
ATOM 2993 O O . ASP B 1 109 ? -32.380 -14.411 -1.709 1.00 30.02 145 ASP B O 1
ATOM 2998 N N . ILE B 1 110 ? -32.969 -16.339 -2.675 1.00 25.65 146 ILE B N 1
ATOM 2999 C CA . ILE B 1 110 ? -32.812 -15.783 -4.014 1.00 25.39 146 ILE B CA 1
ATOM 3000 C C . ILE B 1 110 ? -33.891 -14.800 -4.455 1.00 29.47 146 ILE B C 1
ATOM 3001 O O . ILE B 1 110 ? -33.601 -13.879 -5.215 1.00 30.30 146 ILE B O 1
ATOM 3006 N N . LYS B 1 111 ? -35.121 -14.979 -3.976 1.00 28.48 147 LYS B N 1
ATOM 3007 C CA . LYS B 1 111 ? -36.248 -14.223 -4.521 1.00 28.82 147 LYS B CA 1
ATOM 3008 C C . LYS B 1 111 ? -36.197 -12.735 -4.196 1.00 28.01 147 LYS B C 1
ATOM 3009 O O . LYS B 1 111 ? -36.931 -11.945 -4.781 1.00 30.58 147 LYS B O 1
ATOM 3015 N N . THR B 1 112 ? -35.326 -12.355 -3.271 1.00 25.48 148 THR B N 1
ATOM 3016 C CA . THR B 1 112 ? -35.179 -10.952 -2.928 1.00 26.23 148 THR B CA 1
ATOM 3017 C C . THR B 1 112 ? -33.870 -10.377 -3.462 1.00 28.66 148 THR B C 1
ATOM 3018 O O . THR B 1 112 ? -33.499 -9.257 -3.124 1.00 31.66 148 THR B O 1
ATOM 3022 N N . LYS B 1 113 ? -33.180 -11.138 -4.305 1.00 26.60 149 LYS B N 1
ATOM 3023 C CA . LYS B 1 113 ? -31.904 -10.689 -4.857 1.00 23.13 149 LYS B CA 1
ATOM 3024 C C . LYS B 1 113 ? -32.055 -10.001 -6.204 1.00 24.04 149 LYS B C 1
ATOM 3025 O O . LYS B 1 113 ? -32.953 -10.324 -6.978 1.00 23.79 149 LYS B O 1
ATOM 3031 N N . ASP B 1 114 ? -31.176 -9.038 -6.466 1.00 26.48 150 ASP B N 1
ATOM 3032 C CA . ASP B 1 114 ? -31.269 -8.226 -7.672 1.00 24.49 150 ASP B CA 1
ATOM 3033 C C . ASP B 1 114 ? -31.134 -9.048 -8.947 1.00 19.67 150 ASP B C 1
ATOM 3034 O O . ASP B 1 114 ? -31.905 -8.853 -9.891 1.00 20.43 150 ASP B O 1
ATOM 3039 N N . TRP B 1 115 ? -30.179 -9.979 -8.982 1.00 19.47 151 TRP B N 1
ATOM 3040 C CA . TRP B 1 115 ? -29.996 -10.785 -10.188 1.00 18.74 151 TRP B CA 1
ATOM 3041 C C . TRP B 1 115 ? -31.268 -11.549 -10.512 1.00 17.04 151 TRP B C 1
ATOM 3042 O O . TRP B 1 115 ? -31.581 -11.788 -11.677 1.00 16.55 151 TRP B O 1
ATOM 3053 N N . TYR B 1 116 ? -32.013 -11.905 -9.472 1.00 16.78 152 TYR B N 1
ATOM 3054 C CA . TYR B 1 116 ? -33.248 -12.645 -9.658 1.00 16.63 152 TYR B CA 1
ATOM 3055 C C . TYR B 1 116 ? -34.378 -11.683 -10.029 1.00 17.41 152 TYR B C 1
ATOM 3056 O O . TYR B 1 116 ? -35.016 -11.828 -11.073 1.00 18.67 152 TYR B O 1
ATOM 3065 N N . GLN B 1 117 ? -34.609 -10.683 -9.188 1.00 20.11 153 GLN B N 1
ATOM 3066 C CA . GLN B 1 117 ? -35.735 -9.785 -9.406 1.00 22.47 153 GLN B CA 1
ATOM 3067 C C . GLN B 1 117 ? -35.615 -8.958 -10.684 1.00 20.09 153 GLN B C 1
ATOM 3068 O O . GLN B 1 117 ? -36.599 -8.762 -11.393 1.00 22.78 153 GLN B O 1
ATOM 3074 N N . GLU B 1 118 ? -34.411 -8.506 -11.007 1.00 20.73 154 GLU B N 1
ATOM 3075 C CA . GLU B 1 118 ? -34.247 -7.677 -12.201 1.00 20.84 154 GLU B CA 1
ATOM 3076 C C . GLU B 1 118 ? -34.445 -8.467 -13.491 1.00 18.99 154 GLU B C 1
ATOM 3077 O O . GLU B 1 118 ? -34.936 -7.934 -14.484 1.00 23.32 154 GLU B O 1
ATOM 3083 N N . ALA B 1 119 ? -34.085 -9.748 -13.469 1.00 19.54 155 ALA B N 1
ATOM 3084 C CA . ALA B 1 119 ? -34.251 -10.601 -14.641 1.00 19.08 155 ALA B CA 1
ATOM 3085 C C . ALA B 1 119 ? -35.723 -10.783 -14.984 1.00 18.93 155 ALA B C 1
ATOM 3086 O O . ALA B 1 119 ? -36.079 -10.929 -16.151 1.00 23.11 155 ALA B O 1
ATOM 3088 N N . LEU B 1 120 ? -36.572 -10.772 -13.959 1.00 21.61 156 LEU B N 1
ATOM 3089 C CA . LEU B 1 120 ? -38.011 -10.943 -14.142 1.00 24.23 156 LEU B CA 1
ATOM 3090 C C . LEU B 1 120 ? -38.681 -9.663 -14.641 1.00 29.38 156 LEU B C 1
ATOM 3091 O O . LEU B 1 120 ? -39.830 -9.693 -15.095 1.00 32.72 156 LEU B O 1
ATOM 3096 N N . LYS B 1 121 ? -37.966 -8.544 -14.563 1.00 30.55 157 LYS B N 1
ATOM 3097 C CA . LYS B 1 121 ? -38.512 -7.257 -14.986 1.00 32.16 157 LYS B CA 1
ATOM 3098 C C . LYS B 1 121 ? -38.124 -6.912 -16.410 1.00 40.03 157 LYS B C 1
ATOM 3099 O O . LYS B 1 121 ? -38.546 -5.881 -16.937 1.00 50.87 157 LYS B O 1
ATOM 3105 N N . THR B 1 122 ? -37.305 -7.757 -17.028 1.00 39.79 158 THR B N 1
ATOM 3106 C CA . THR B 1 122 ? -36.783 -7.451 -18.354 1.00 32.64 158 THR B CA 1
ATOM 3107 C C . THR B 1 122 ? -36.660 -8.676 -19.253 1.00 32.58 158 THR B C 1
ATOM 3108 O O . THR B 1 122 ? -36.499 -9.804 -18.783 1.00 33.90 158 THR B O 1
ATOM 3112 N N . ASN B 1 123 ? -36.750 -8.427 -20.554 1.00 35.93 159 ASN B N 1
ATOM 3113 C CA . ASN B 1 123 ? -36.510 -9.430 -21.575 1.00 40.26 159 ASN B CA 1
ATOM 3114 C C . ASN B 1 123 ? -35.018 -9.650 -21.718 1.00 34.02 159 ASN B C 1
ATOM 3115 O O . ASN B 1 123 ? -34.569 -10.619 -22.324 1.00 35.91 159 ASN B O 1
ATOM 3120 N N . ASP B 1 124 ? -34.254 -8.725 -21.152 1.00 30.82 160 ASP B N 1
ATOM 3121 C CA . ASP B 1 124 ? -32.827 -8.656 -21.397 1.00 29.25 160 ASP B CA 1
ATOM 3122 C C . ASP B 1 124 ? -32.023 -9.457 -20.390 1.00 25.71 160 ASP B C 1
ATOM 3123 O O . ASP B 1 124 ? -32.530 -9.878 -19.350 1.00 25.59 160 ASP B O 1
ATOM 3128 N N . ILE B 1 125 ? -30.758 -9.672 -20.719 1.00 21.00 161 ILE B N 1
ATOM 3129 C CA . ILE B 1 125 ? -29.801 -10.106 -19.727 1.00 19.47 161 ILE B CA 1
ATOM 3130 C C . ILE B 1 125 ? -29.612 -8.950 -18.766 1.00 20.73 161 ILE B C 1
ATOM 3131 O O . ILE B 1 125 ? -29.504 -7.788 -19.181 1.00 23.54 161 ILE B O 1
ATOM 3136 N N . PHE B 1 126 ? -29.624 -9.263 -17.481 1.00 17.22 162 PHE B N 1
ATOM 3137 C CA . PHE B 1 126 ? -29.283 -8.294 -16.465 1.00 17.26 162 PHE B CA 1
ATOM 3138 C C . PHE B 1 126 ? -27.844 -8.509 -16.034 1.00 14.95 162 PHE B C 1
ATOM 3139 O O . PHE B 1 126 ? -27.425 -9.642 -15.791 1.00 16.09 162 PHE B O 1
ATOM 3147 N N . VAL B 1 127 ? -27.094 -7.419 -15.938 1.00 16.55 163 VAL B N 1
ATOM 3148 C CA . VAL B 1 127 ? -25.717 -7.479 -15.477 1.00 15.24 163 VAL B CA 1
ATOM 3149 C C . VAL B 1 127 ? -25.639 -6.746 -14.148 1.00 16.20 163 VAL B C 1
ATOM 3150 O O . VAL B 1 127 ? -25.908 -5.541 -14.081 1.00 19.61 163 VAL B O 1
ATOM 3154 N N . THR B 1 128 ? -25.290 -7.454 -13.084 1.00 15.90 164 THR B N 1
ATOM 3155 C CA . THR B 1 128 ? -25.201 -6.835 -11.777 1.00 17.64 164 THR B CA 1
ATOM 3156 C C . THR B 1 128 ? -23.914 -6.044 -11.629 1.00 19.59 164 THR B C 1
ATOM 3157 O O . THR B 1 128 ? -22.912 -6.341 -12.283 1.00 18.76 164 THR B O 1
ATOM 3161 N N . PRO B 1 129 ? -23.935 -5.028 -10.754 1.00 19.44 165 PRO B N 1
ATOM 3162 C CA . PRO B 1 129 ? -22.663 -4.509 -10.256 1.00 21.34 165 PRO B CA 1
ATOM 3163 C C . PRO B 1 129 ? -21.933 -5.641 -9.541 1.00 19.63 165 PRO B C 1
ATOM 3164 O O . PRO B 1 129 ? -22.569 -6.629 -9.122 1.00 23.09 165 PRO B O 1
ATOM 3168 N N . ALA B 1 130 ? -20.618 -5.527 -9.410 1.00 19.76 166 ALA B N 1
ATOM 3169 C CA . ALA B 1 130 ? -19.859 -6.547 -8.696 1.00 19.82 166 ALA B CA 1
ATOM 3170 C C . ALA B 1 130 ? -20.283 -6.608 -7.233 1.00 18.71 166 ALA B C 1
ATOM 3171 O O . ALA B 1 130 ? -20.571 -5.581 -6.609 1.00 22.43 166 ALA B O 1
ATOM 3173 N N . TYR B 1 131 ? -20.328 -7.820 -6.696 1.00 18.42 167 TYR B N 1
ATOM 3174 C CA . TYR B 1 131 ? -20.683 -8.028 -5.300 1.00 18.54 167 TYR B CA 1
ATOM 3175 C C . TYR B 1 131 ? -20.047 -9.318 -4.794 1.00 17.67 167 TYR B C 1
ATOM 3176 O O . TYR B 1 131 ? -19.605 -10.161 -5.575 1.00 17.78 167 TYR B O 1
ATOM 3185 N N . LEU B 1 132 ? -20.016 -9.473 -3.479 1.00 19.62 168 LEU B N 1
ATOM 3186 C CA . LEU B 1 132 ? -19.431 -10.654 -2.869 1.00 20.41 168 LEU B CA 1
ATOM 3187 C C . LEU B 1 132 ? -20.362 -11.851 -2.989 1.00 18.80 168 LEU B C 1
ATOM 3188 O O . LEU B 1 132 ? -21.438 -11.868 -2.382 1.00 19.75 168 LEU B O 1
ATOM 3193 N N . ASP B 1 133 ? -19.953 -12.844 -3.778 1.00 19.33 169 ASP B N 1
ATOM 3194 C CA . ASP B 1 133 ? -20.726 -14.082 -3.919 1.00 17.50 169 ASP B CA 1
ATOM 3195 C C . ASP B 1 133 ? -21.125 -14.673 -2.569 1.00 16.60 169 ASP B C 1
ATOM 3196 O O . ASP B 1 133 ? -20.288 -14.827 -1.687 1.00 19.93 169 ASP B O 1
ATOM 3201 N N . THR B 1 134 ? -22.405 -15.004 -2.421 1.00 18.31 170 THR B N 1
ATOM 3202 C CA . THR B 1 134 ? -22.926 -15.570 -1.182 1.00 19.53 170 THR B CA 1
ATOM 3203 C C . THR B 1 134 ? -22.202 -16.846 -0.767 1.00 20.91 170 THR B C 1
ATOM 3204 O O . THR B 1 134 ? -21.920 -17.056 0.414 1.00 23.77 170 THR B O 1
ATOM 3208 N N . VAL B 1 135 ? -21.892 -17.700 -1.736 1.00 19.27 171 VAL B N 1
ATOM 3209 C CA . VAL B 1 135 ? -21.328 -19.005 -1.401 1.00 21.25 171 VAL B CA 1
ATOM 3210 C C . VAL B 1 135 ? -19.801 -18.994 -1.320 1.00 22.22 171 VAL B C 1
ATOM 3211 O O . VAL B 1 135 ? -19.228 -19.291 -0.272 1.00 24.52 171 VAL B O 1
ATOM 3215 N N . LEU B 1 136 ? -19.141 -18.647 -2.423 1.00 19.36 172 LEU B N 1
ATOM 3216 C CA . LEU B 1 136 ? -17.693 -18.808 -2.504 1.00 21.33 172 LEU B CA 1
ATOM 3217 C C . LEU B 1 136 ? -16.912 -17.580 -2.048 1.00 22.38 172 LEU B C 1
ATOM 3218 O O . LEU B 1 136 ? -15.681 -17.607 -1.994 1.00 23.71 172 LEU B O 1
ATOM 3223 N N . LYS B 1 137 ? -17.629 -16.509 -1.727 1.00 20.22 173 LYS B N 1
ATOM 3224 C CA . LYS B 1 137 ? -17.021 -15.315 -1.137 1.00 20.53 173 LYS B CA 1
ATOM 3225 C C . LYS B 1 137 ? -15.906 -14.732 -2.007 1.00 24.24 173 LYS B C 1
ATOM 3226 O O . LYS B 1 137 ? -14.846 -14.336 -1.514 1.00 24.01 173 LYS B O 1
ATOM 3232 N N . GLN B 1 138 ? -16.155 -14.707 -3.310 1.00 20.80 174 GLN B N 1
ATOM 3233 C CA . GLN B 1 138 ? -15.328 -13.955 -4.237 1.00 20.03 174 GLN B CA 1
ATOM 3234 C C . GLN B 1 138 ? -16.209 -12.898 -4.863 1.00 18.19 174 GLN B C 1
ATOM 3235 O O . GLN B 1 138 ? -17.414 -13.097 -5.017 1.00 17.21 174 GLN B O 1
ATOM 3241 N N . TYR B 1 139 ? -15.611 -11.772 -5.232 1.00 19.49 175 TYR B N 1
ATOM 3242 C CA . TYR B 1 139 ? -16.364 -10.745 -5.930 1.00 18.92 175 TYR B CA 1
ATOM 3243 C C . TYR B 1 139 ? -16.687 -11.221 -7.332 1.00 17.70 175 TYR B C 1
ATOM 3244 O O . TYR B 1 139 ? -15.811 -11.700 -8.061 1.00 17.47 175 TYR B O 1
ATOM 3253 N N . VAL B 1 140 ? -17.963 -11.124 -7.691 1.00 16.16 176 VAL B N 1
ATOM 3254 C CA . VAL B 1 140 ? -18.424 -11.597 -8.986 1.00 15.48 176 VAL B CA 1
ATOM 3255 C C . VAL B 1 140 ? -19.301 -10.565 -9.674 1.00 15.18 176 VAL B C 1
ATOM 3256 O O . VAL B 1 140 ? -19.915 -9.699 -9.032 1.00 16.55 176 VAL B O 1
ATOM 3260 N N . ILE B 1 141 ? -19.335 -10.665 -10.994 1.00 14.31 177 ILE B N 1
ATOM 3261 C CA . ILE B 1 141 ? -20.350 -10.008 -11.789 1.00 13.84 177 ILE B CA 1
ATOM 3262 C C . ILE B 1 141 ? -21.287 -11.108 -12.253 1.00 13.44 177 ILE B C 1
ATOM 3263 O O . ILE B 1 141 ? -20.837 -12.160 -12.749 1.00 13.67 177 ILE B O 1
ATOM 3268 N N . THR B 1 142 ? -22.585 -10.885 -12.063 1.00 13.58 178 THR B N 1
ATOM 3269 C CA . THR B 1 142 ? -23.599 -11.868 -12.426 1.00 13.12 178 THR B CA 1
ATOM 3270 C C . THR B 1 142 ? -24.367 -11.437 -13.667 1.00 11.81 178 THR B C 1
ATOM 3271 O O . THR B 1 142 ? -24.793 -10.276 -13.779 1.00 14.22 178 THR B O 1
ATOM 3275 N N . TYR B 1 143 ? -24.511 -12.375 -14.602 1.00 10.54 179 TYR B N 1
ATOM 3276 C CA . TYR B 1 143 ? -25.328 -12.196 -15.783 1.00 10.82 179 TYR B CA 1
ATOM 3277 C C . TYR B 1 143 ? -26.543 -13.062 -15.558 1.00 10.13 179 TYR B C 1
ATOM 3278 O O . TYR B 1 143 ? -26.403 -14.266 -15.334 1.00 11.49 179 TYR B O 1
ATOM 3287 N N . SER B 1 144 ? -27.739 -12.485 -15.584 1.00 11.58 180 SER B N 1
ATOM 3288 C CA . SER B 1 144 ? -28.932 -13.279 -15.346 1.00 12.81 180 SER B CA 1
ATOM 3289 C C . SER B 1 144 ? -29.984 -13.091 -16.427 1.00 13.47 180 SER B C 1
ATOM 3290 O O . SER B 1 144 ? -30.015 -12.067 -17.123 1.00 14.26 180 SER B O 1
ATOM 3293 N N . LYS B 1 145 ? -30.841 -14.094 -16.569 1.00 12.75 181 LYS B N 1
ATOM 3294 C CA . LYS B 1 145 ? -31.858 -14.073 -17.597 1.00 12.79 181 LYS B CA 1
ATOM 3295 C C . LYS B 1 145 ? -33.008 -14.960 -17.184 1.00 12.68 181 LYS B C 1
ATOM 3296 O O . LYS B 1 145 ? -32.803 -16.109 -16.795 1.00 13.05 181 LYS B O 1
ATOM 3302 N N . ALA B 1 146 ? -34.223 -14.432 -17.271 1.00 13.28 182 ALA B N 1
ATOM 3303 C CA . ALA B 1 146 ? -35.398 -15.225 -16.976 1.00 14.36 182 ALA B CA 1
ATOM 3304 C C . ALA B 1 146 ? -35.577 -16.236 -18.091 1.00 14.20 182 ALA B C 1
ATOM 3305 O O . ALA B 1 146 ? -35.478 -15.894 -19.275 1.00 17.26 182 ALA B O 1
ATOM 3307 N N A ILE B 1 147 ? -35.835 -17.483 -17.714 0.50 13.58 183 ILE B N 1
ATOM 3308 N N B ILE B 1 147 ? -35.842 -17.481 -17.714 0.50 13.74 183 ILE B N 1
ATOM 3309 C CA A ILE B 1 147 ? -36.024 -18.551 -18.683 0.50 14.88 183 ILE B CA 1
ATOM 3310 C CA B ILE B 1 147 ? -36.025 -18.550 -18.684 0.50 15.04 183 ILE B CA 1
ATOM 3311 C C A ILE B 1 147 ? -37.496 -18.868 -18.795 0.50 13.45 183 ILE B C 1
ATOM 3312 C C B ILE B 1 147 ? -37.492 -18.894 -18.797 0.50 13.60 183 ILE B C 1
ATOM 3313 O O A ILE B 1 147 ? -38.144 -19.177 -17.793 0.50 14.88 183 ILE B O 1
ATOM 3314 O O B ILE B 1 147 ? -38.134 -19.235 -17.801 0.50 15.03 183 ILE B O 1
ATOM 3323 N N . TYR B 1 148 ? -38.012 -18.804 -20.016 1.00 14.90 184 TYR B N 1
ATOM 3324 C CA . TYR B 1 148 ? -39.401 -19.140 -20.289 1.00 16.65 184 TYR B CA 1
ATOM 3325 C C . TYR B 1 148 ? -39.487 -20.363 -21.181 1.00 16.89 184 TYR B C 1
ATOM 3326 O O . TYR B 1 148 ? -38.636 -20.568 -22.047 1.00 19.27 184 TYR B O 1
ATOM 3335 N N . LYS B 1 149 ? -40.519 -21.166 -20.957 1.00 16.26 185 LYS B N 1
ATOM 3336 C CA . LYS B 1 149 ? -40.834 -22.297 -21.813 1.00 16.57 185 LYS B CA 1
ATOM 3337 C C . LYS B 1 149 ? -42.313 -22.198 -22.158 1.00 14.96 185 LYS B C 1
ATOM 3338 O O . LYS B 1 149 ? -43.157 -22.175 -21.265 1.00 14.41 185 LYS B O 1
ATOM 3344 N N . ASP B 1 150 ? -42.627 -22.113 -23.449 1.00 14.15 186 ASP B N 1
ATOM 3345 C CA . ASP B 1 150 ? -44.001 -21.955 -23.908 1.00 13.90 186 ASP B CA 1
ATOM 3346 C C . ASP B 1 150 ? -44.668 -20.784 -23.193 1.00 17.05 186 ASP B C 1
ATOM 3347 O O . ASP B 1 150 ? -45.844 -20.844 -22.827 1.00 17.63 186 ASP B O 1
ATOM 3352 N N . GLY B 1 151 ? -43.893 -19.722 -22.987 1.00 17.21 187 GLY B N 1
ATOM 3353 C CA . GLY B 1 151 ? -44.390 -18.507 -22.373 1.00 17.47 187 GLY B CA 1
ATOM 3354 C C . GLY B 1 151 ? -44.481 -18.510 -20.858 1.00 17.73 187 GLY B C 1
ATOM 3355 O O . GLY B 1 151 ? -44.883 -17.506 -20.259 1.00 20.41 187 GLY B O 1
ATOM 3356 N N . LYS B 1 152 ? -44.106 -19.624 -20.236 1.00 17.03 188 LYS B N 1
ATOM 3357 C CA . LYS B 1 152 ? -44.216 -19.774 -18.787 1.00 17.82 188 LYS B CA 1
ATOM 3358 C C . LYS B 1 152 ? -42.853 -19.689 -18.119 1.00 16.10 188 LYS B C 1
ATOM 3359 O O . LYS B 1 152 ? -41.892 -20.312 -18.567 1.00 16.52 188 LYS B O 1
ATOM 3365 N N . ILE B 1 153 ? -42.768 -18.914 -17.045 1.00 16.44 189 ILE B N 1
ATOM 3366 C CA . ILE B 1 153 ? -41.515 -18.765 -16.327 1.00 16.49 189 ILE B CA 1
ATOM 3367 C C . ILE B 1 153 ? -41.089 -20.095 -15.713 1.00 15.38 189 ILE B C 1
ATOM 3368 O O . ILE B 1 153 ? -41.872 -20.770 -15.042 1.00 19.54 189 ILE B O 1
ATOM 3373 N N . ILE B 1 154 ? -39.855 -20.487 -15.996 1.00 14.64 190 ILE B N 1
ATOM 3374 C CA . ILE B 1 154 ? -39.269 -21.679 -15.401 1.00 16.07 190 ILE B CA 1
ATOM 3375 C C . ILE B 1 154 ? -38.381 -21.283 -14.220 1.00 16.69 190 ILE B C 1
ATOM 3376 O O . ILE B 1 154 ? -38.352 -21.941 -13.177 1.00 18.39 190 ILE B O 1
ATOM 3381 N N . GLY B 1 155 ? -37.658 -20.183 -14.382 1.00 15.53 191 GLY B N 1
ATOM 3382 C CA . GLY B 1 155 ? -36.786 -19.721 -13.332 1.00 14.76 191 GLY B CA 1
ATOM 3383 C C . GLY B 1 155 ? -35.858 -18.685 -13.896 1.00 12.54 191 GLY B C 1
ATOM 3384 O O . GLY B 1 155 ? -36.041 -18.232 -15.026 1.00 14.68 191 GLY B O 1
ATOM 3385 N N . VAL B 1 156 ? -34.874 -18.300 -13.100 1.00 11.85 192 VAL B N 1
ATOM 3386 C CA . VAL B 1 156 ? -33.898 -17.314 -13.527 1.00 11.45 192 VAL B CA 1
ATOM 3387 C C . VAL B 1 156 ? -32.513 -17.954 -13.579 1.00 10.29 192 VAL B C 1
ATOM 3388 O O . VAL B 1 156 ? -32.012 -18.476 -12.582 1.00 11.06 192 VAL B O 1
ATOM 3392 N N . LEU B 1 157 ? -31.920 -17.928 -14.765 1.00 9.41 193 LEU B N 1
ATOM 3393 C CA . LEU B 1 157 ? -30.553 -18.388 -14.975 1.00 9.97 193 LEU B CA 1
ATOM 3394 C C . LEU B 1 157 ? -29.576 -17.333 -14.487 1.00 9.24 193 LEU B C 1
ATOM 3395 O O . LEU B 1 157 ? -29.763 -16.138 -14.764 1.00 11.08 193 LEU B O 1
ATOM 3400 N N . GLY B 1 158 ? -28.530 -17.758 -13.782 1.00 9.62 194 GLY B N 1
ATOM 3401 C CA . GLY B 1 158 ? -27.457 -16.867 -13.395 1.00 9.55 194 GLY B CA 1
ATOM 3402 C C . GLY B 1 158 ? -26.098 -17.457 -13.720 1.00 9.38 194 GLY B C 1
ATOM 3403 O O . GLY B 1 158 ? -25.880 -18.677 -13.604 1.00 10.03 194 GLY B O 1
ATOM 3404 N N . VAL B 1 159 ? -25.196 -16.581 -14.151 1.00 9.95 195 VAL B N 1
ATOM 3405 C CA . VAL B 1 159 ? -23.810 -16.930 -14.438 1.00 9.36 195 VAL B CA 1
ATOM 3406 C C . VAL B 1 159 ? -22.909 -15.956 -13.687 1.00 8.82 195 VAL B C 1
ATOM 3407 O O . VAL B 1 159 ? -23.011 -14.739 -13.900 1.00 10.43 195 VAL B O 1
ATOM 3411 N N . ASP B 1 160 ? -22.054 -16.474 -12.806 1.00 9.90 196 ASP B N 1
ATOM 3412 C CA . ASP B 1 160 ? -21.150 -15.629 -12.034 1.00 10.59 196 ASP B CA 1
ATOM 3413 C C . ASP B 1 160 ? -19.745 -15.731 -12.599 1.00 10.48 196 ASP B C 1
ATOM 3414 O O . ASP B 1 160 ? -19.168 -16.831 -12.673 1.00 11.27 196 ASP B O 1
ATOM 3419 N N . ILE B 1 161 ? -19.199 -14.587 -12.995 1.00 11.91 197 ILE B N 1
ATOM 3420 C CA . ILE B 1 161 ? -17.817 -14.497 -13.448 1.00 12.35 197 ILE B CA 1
ATOM 3421 C C . ILE B 1 161 ? -17.049 -13.644 -12.425 1.00 13.51 197 ILE B C 1
ATOM 3422 O O . ILE B 1 161 ? -17.493 -12.557 -12.086 1.00 14.75 197 ILE B O 1
ATOM 3427 N N . PRO B 1 162 ? -15.911 -14.138 -11.911 1.00 15.31 198 PRO B N 1
ATOM 3428 C CA . PRO B 1 162 ? -15.175 -13.320 -10.938 1.00 16.16 198 PRO B CA 1
ATOM 3429 C C . PRO B 1 162 ? -14.790 -11.971 -11.535 1.00 16.07 198 PRO B C 1
ATOM 3430 O O . PRO B 1 162 ? -14.304 -11.911 -12.669 1.00 15.85 198 PRO B O 1
ATOM 3434 N N . SER B 1 163 ? -15.036 -10.896 -10.795 1.00 15.72 199 SER B N 1
ATOM 3435 C CA . SER B 1 163 ? -14.642 -9.579 -11.266 1.00 15.09 199 SER B CA 1
ATOM 3436 C C . SER B 1 163 ? -13.122 -9.495 -11.441 1.00 14.75 199 SER B C 1
ATOM 3437 O O . SER B 1 163 ? -12.628 -8.700 -12.244 1.00 14.19 199 SER B O 1
ATOM 3440 N N . GLU B 1 164 ? -12.393 -10.343 -10.722 1.00 14.55 200 GLU B N 1
ATOM 3441 C CA . GLU B 1 164 ? -10.950 -10.445 -10.883 1.00 14.56 200 GLU B CA 1
ATOM 3442 C C . GLU B 1 164 ? -10.547 -10.804 -12.319 1.00 14.61 200 GLU B C 1
ATOM 3443 O O . GLU B 1 164 ? -9.469 -10.422 -12.771 1.00 15.27 200 GLU B O 1
ATOM 3449 N N . ASP B 1 165 ? -11.423 -11.498 -13.049 1.00 14.04 201 ASP B N 1
ATOM 3450 C CA . ASP B 1 165 ? -11.131 -11.794 -14.445 1.00 14.46 201 ASP B CA 1
ATOM 3451 C C . ASP B 1 165 ? -11.040 -10.516 -15.274 1.00 13.79 201 ASP B C 1
ATOM 3452 O O . ASP B 1 165 ? -10.173 -10.389 -16.137 1.00 14.05 201 ASP B O 1
ATOM 3457 N N . LEU B 1 166 ? -11.943 -9.572 -15.024 1.00 13.43 202 LEU B N 1
ATOM 3458 C CA . LEU B 1 166 ? -11.898 -8.312 -15.745 1.00 13.05 202 LEU B CA 1
ATOM 3459 C C . LEU B 1 166 ? -10.698 -7.480 -15.277 1.00 12.54 202 LEU B C 1
ATOM 3460 O O . LEU B 1 166 ? -10.029 -6.833 -16.084 1.00 13.41 202 LEU B O 1
ATOM 3465 N N A GLN B 1 167 ? -10.405 -7.489 -13.976 0.50 13.26 203 GLN B N 1
ATOM 3466 N N B GLN B 1 167 ? -10.428 -7.540 -13.980 0.50 13.27 203 GLN B N 1
ATOM 3467 C CA A GLN B 1 167 ? -9.212 -6.787 -13.488 0.50 15.15 203 GLN B CA 1
ATOM 3468 C CA B GLN B 1 167 ? -9.286 -6.850 -13.414 0.50 15.20 203 GLN B CA 1
ATOM 3469 C C A GLN B 1 167 ? -7.970 -7.311 -14.177 0.50 15.73 203 GLN B C 1
ATOM 3470 C C B GLN B 1 167 ? -7.983 -7.323 -14.064 0.50 15.82 203 GLN B C 1
ATOM 3471 O O A GLN B 1 167 ? -7.122 -6.539 -14.628 0.50 15.38 203 GLN B O 1
ATOM 3472 O O B GLN B 1 167 ? -7.123 -6.515 -14.412 0.50 15.38 203 GLN B O 1
ATOM 3483 N N . ASN B 1 168 ? -7.862 -8.630 -14.269 1.00 13.85 204 ASN B N 1
ATOM 3484 C CA . ASN B 1 168 ? -6.686 -9.210 -14.894 1.00 14.03 204 ASN B CA 1
ATOM 3485 C C . ASN B 1 168 ? -6.534 -8.807 -16.361 1.00 15.16 204 ASN B C 1
ATOM 3486 O O . ASN B 1 168 ? -5.426 -8.539 -16.830 1.00 19.13 204 ASN B O 1
ATOM 3491 N N . LEU B 1 169 ? -7.645 -8.741 -17.079 1.00 12.55 205 LEU B N 1
ATOM 3492 C CA . LEU B 1 169 ? -7.626 -8.277 -18.462 1.00 12.78 205 LEU B CA 1
ATOM 3493 C C . LEU B 1 169 ? -7.163 -6.824 -18.560 1.00 13.10 205 LEU B C 1
ATOM 3494 O O . LEU B 1 169 ? -6.331 -6.476 -19.399 1.00 14.16 205 LEU B O 1
ATOM 3499 N N . VAL B 1 170 ? -7.704 -5.965 -17.705 1.00 12.19 206 VAL B N 1
ATOM 3500 C CA . VAL B 1 170 ? -7.319 -4.560 -17.725 1.00 12.66 206 VAL B CA 1
ATOM 3501 C C . VAL B 1 170 ? -5.832 -4.396 -17.406 1.00 15.64 206 VAL B C 1
ATOM 3502 O O . VAL B 1 170 ? -5.128 -3.609 -18.052 1.00 16.60 206 VAL B O 1
ATOM 3506 N N . ALA B 1 171 ? -5.346 -5.148 -16.424 1.00 16.51 207 ALA B N 1
ATOM 3507 C CA . ALA B 1 171 ? -3.951 -5.033 -16.009 1.00 18.79 207 ALA B CA 1
ATOM 3508 C C . ALA B 1 171 ? -2.952 -5.341 -17.126 1.00 19.89 207 ALA B C 1
ATOM 3509 O O . ALA B 1 171 ? -1.817 -4.856 -17.105 1.00 25.03 207 ALA B O 1
ATOM 3511 N N . LYS B 1 172 ? -3.371 -6.127 -18.108 1.00 16.95 208 LYS B N 1
ATOM 3512 C CA . LYS B 1 172 ? -2.479 -6.504 -19.201 1.00 16.43 208 LYS B CA 1
ATOM 3513 C C . LYS B 1 172 ? -2.451 -5.481 -20.326 1.00 16.95 208 LYS B C 1
ATOM 3514 O O . LYS B 1 172 ? -1.612 -5.554 -21.215 1.00 21.77 208 LYS B O 1
ATOM 3520 N N . THR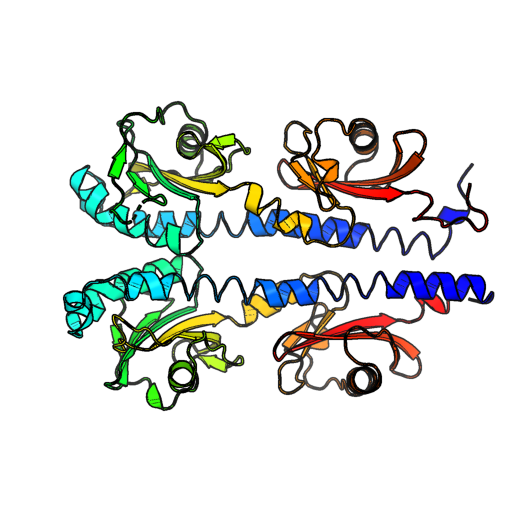 B 1 173 ? -3.377 -4.533 -20.296 1.00 14.40 209 THR B N 1
ATOM 3521 C CA . THR B 1 173 ? -3.441 -3.555 -21.373 1.00 13.71 209 THR B CA 1
ATOM 3522 C C . THR B 1 173 ? -2.307 -2.537 -21.273 1.00 13.33 209 THR B C 1
ATOM 3523 O O . THR B 1 173 ? -1.863 -2.202 -20.176 1.00 13.38 209 THR B O 1
ATOM 3527 N N . PRO B 1 174 ? -1.848 -2.025 -22.419 1.00 13.78 210 PRO B N 1
ATOM 3528 C CA . PRO B 1 174 ? -0.876 -0.922 -22.377 1.00 14.92 210 PRO B CA 1
ATOM 3529 C C . PRO B 1 174 ? -1.457 0.346 -21.755 1.00 12.95 210 PRO B C 1
ATOM 3530 O O . PRO B 1 174 ? -2.675 0.503 -21.624 1.00 12.93 210 PRO B O 1
ATOM 3534 N N . GLY B 1 175 ? -0.573 1.257 -21.374 1.00 14.84 211 GLY B N 1
ATOM 3535 C CA . GLY B 1 175 ? -0.999 2.525 -20.820 1.00 13.79 211 GLY B CA 1
ATOM 3536 C C . GLY B 1 175 ? -1.382 2.440 -19.357 1.00 12.01 211 GLY B C 1
ATOM 3537 O O . GLY B 1 175 ? -1.755 1.372 -18.839 1.00 12.02 211 GLY B O 1
ATOM 3538 N N . ASN B 1 176 ? -1.308 3.590 -18.691 1.00 11.73 212 ASN B N 1
ATOM 3539 C CA . ASN B 1 176 ? -1.711 3.688 -17.304 1.00 11.23 212 ASN B CA 1
ATOM 3540 C C . ASN B 1 176 ? -3.220 3.868 -17.235 1.00 11.85 212 ASN B C 1
ATOM 3541 O O . ASN B 1 176 ? -3.727 4.974 -16.953 1.00 11.51 212 ASN B O 1
ATOM 3546 N N . THR B 1 177 ? -3.932 2.780 -17.529 1.00 10.52 213 THR B N 1
ATOM 3547 C CA . THR B 1 177 ? -5.382 2.813 -17.592 1.00 10.02 213 THR B CA 1
ATOM 3548 C C . THR B 1 177 ? -5.991 2.144 -16.371 1.00 10.06 213 THR B C 1
ATOM 3549 O O . THR B 1 177 ? -5.389 1.263 -15.753 1.00 12.06 213 THR B O 1
ATOM 3553 N N . PHE B 1 178 ? -7.192 2.585 -16.018 1.00 10.49 214 PHE B N 1
ATOM 3554 C CA . PHE B 1 178 ? -7.881 2.071 -14.844 1.00 10.65 214 PHE B CA 1
ATOM 3555 C C . PHE B 1 178 ? -9.382 2.285 -14.967 1.00 10.54 214 PHE B C 1
ATOM 3556 O O . PHE B 1 178 ? -9.834 3.031 -15.827 1.00 11.73 214 PHE B O 1
ATOM 3564 N N . LEU B 1 179 ? -10.141 1.579 -14.134 1.00 11.28 215 LEU B N 1
ATOM 3565 C CA . LEU B 1 179 ? -11.596 1.618 -14.158 1.00 11.78 215 LEU B CA 1
ATOM 3566 C C . LEU B 1 179 ? -12.153 1.971 -12.795 1.00 12.44 215 LEU B C 1
ATOM 3567 O O . LEU B 1 179 ? -11.688 1.446 -11.786 1.00 14.22 215 LEU B O 1
ATOM 3572 N N . PHE B 1 180 ? -13.180 2.820 -12.785 1.00 13.45 216 PHE B N 1
ATOM 3573 C CA . PHE B 1 180 ? -14.002 3.038 -11.602 1.00 13.49 216 PHE B CA 1
ATOM 3574 C C . PHE B 1 180 ? -15.342 2.357 -11.794 1.00 15.06 216 PHE B C 1
ATOM 3575 O O . PHE B 1 180 ? -15.851 2.278 -12.911 1.00 15.16 216 PHE B O 1
ATOM 3583 N N . ASP B 1 181 ? -15.921 1.874 -10.702 1.00 16.50 217 ASP B N 1
ATOM 3584 C CA . ASP B 1 181 ? -17.253 1.299 -10.777 1.00 16.92 217 ASP B CA 1
ATOM 3585 C C . ASP B 1 181 ? -18.335 2.375 -10.745 1.00 19.48 217 ASP B C 1
ATOM 3586 O O . ASP B 1 181 ? -18.039 3.573 -10.776 1.00 21.22 217 ASP B O 1
ATOM 3591 N N . GLN B 1 182 ? -19.582 1.932 -10.686 1.00 21.25 218 GLN B N 1
ATOM 3592 C CA . GLN B 1 182 ? -20.739 2.809 -10.758 1.00 25.47 218 GLN B CA 1
ATOM 3593 C C . GLN B 1 182 ? -20.833 3.779 -9.579 1.00 25.55 218 GLN B C 1
ATOM 3594 O O . GLN B 1 182 ? -21.505 4.806 -9.668 1.00 31.15 218 GLN B O 1
ATOM 3600 N N . LYS B 1 183 ? -20.166 3.449 -8.477 1.00 24.21 219 LYS B N 1
ATOM 3601 C CA . LYS B 1 183 ? -20.151 4.314 -7.303 1.00 25.39 219 LYS B CA 1
ATOM 3602 C C . LYS B 1 183 ? -18.880 5.159 -7.248 1.00 22.03 219 LYS B C 1
ATOM 3603 O O . LYS B 1 183 ? -18.556 5.749 -6.211 1.00 25.42 219 LYS B O 1
ATOM 3609 N N . ASN B 1 184 ? -18.176 5.213 -8.377 1.00 21.30 220 ASN B N 1
ATOM 3610 C CA . ASN B 1 184 ? -16.942 5.988 -8.505 1.00 21.54 220 ASN B CA 1
ATOM 3611 C C . ASN B 1 184 ? -15.852 5.493 -7.562 1.00 19.74 220 ASN B C 1
ATOM 3612 O O . ASN B 1 184 ? -15.022 6.267 -7.077 1.00 22.68 220 ASN B O 1
ATOM 3617 N N . LYS B 1 185 ? -15.857 4.184 -7.322 1.00 19.73 221 LYS B N 1
ATOM 3618 C CA . LYS B 1 185 ? -14.808 3.555 -6.538 1.00 18.98 221 LYS B CA 1
ATOM 3619 C C . LYS B 1 185 ? -13.879 2.800 -7.473 1.00 17.84 221 LYS B C 1
ATOM 3620 O O . LYS B 1 185 ? -14.324 2.186 -8.444 1.00 17.89 221 LYS B O 1
ATOM 3626 N N . ILE B 1 186 ? -12.585 2.848 -7.186 1.00 16.61 222 ILE B N 1
ATOM 3627 C CA . ILE B 1 186 ? -11.604 2.188 -8.040 1.00 16.68 222 ILE B CA 1
ATOM 3628 C C . ILE B 1 186 ? -11.910 0.685 -8.119 1.00 16.94 222 ILE B C 1
ATOM 3629 O O . ILE B 1 186 ? -12.256 0.051 -7.116 1.00 18.18 222 ILE B O 1
ATOM 3634 N N . PHE B 1 187 ? -11.813 0.131 -9.326 1.00 17.35 223 PHE B N 1
ATOM 3635 C CA . PHE B 1 187 ? -12.278 -1.225 -9.600 1.00 16.96 223 PHE B CA 1
ATOM 3636 C C . PHE B 1 187 ? -11.190 -2.087 -10.240 1.00 15.68 223 PHE B C 1
ATOM 3637 O O . PHE B 1 187 ? -11.010 -3.245 -9.868 1.00 20.59 223 PHE B O 1
ATOM 3645 N N . ALA B 1 188 ? -10.473 -1.523 -11.207 1.00 15.19 224 ALA B N 1
ATOM 3646 C CA . ALA B 1 188 ? -9.401 -2.238 -11.901 1.00 13.76 224 ALA B CA 1
ATOM 3647 C C . ALA B 1 188 ? -8.301 -1.255 -12.288 1.00 14.90 224 ALA B C 1
ATOM 3648 O O . ALA B 1 188 ? -8.577 -0.072 -12.477 1.00 14.86 224 ALA B O 1
ATOM 3650 N N . ALA B 1 189 ? -7.057 -1.723 -12.390 1.00 15.29 225 ALA B N 1
ATOM 3651 C CA . ALA B 1 189 ? -5.948 -0.842 -12.764 1.00 15.48 225 ALA B CA 1
ATOM 3652 C C . ALA B 1 189 ? -4.764 -1.608 -13.347 1.00 14.71 225 ALA B C 1
ATOM 3653 O O . ALA B 1 189 ? -4.469 -2.724 -12.921 1.00 17.53 225 ALA B O 1
ATOM 3655 N N . THR B 1 190 ? -4.089 -1.003 -14.318 1.00 17.45 226 THR B N 1
ATOM 3656 C CA . THR B 1 190 ? -2.854 -1.548 -14.874 1.00 17.42 226 THR B CA 1
ATOM 3657 C C . THR B 1 190 ? -1.755 -1.541 -13.822 1.00 18.68 226 THR B C 1
ATOM 3658 O O . THR B 1 190 ? -1.019 -2.521 -13.647 1.00 21.31 226 THR B O 1
ATOM 3662 N N . ASN B 1 191 ? -1.643 -0.420 -13.128 1.00 18.19 227 ASN B N 1
ATOM 3663 C CA . ASN B 1 191 ? -0.755 -0.318 -11.984 1.00 19.97 227 ASN B CA 1
ATOM 3664 C C . ASN B 1 191 ? -1.561 -0.735 -10.764 1.00 20.89 227 ASN B C 1
ATOM 3665 O O . ASN B 1 191 ? -2.384 0.030 -10.271 1.00 20.24 227 ASN B O 1
ATOM 3670 N N . LYS B 1 192 ? -1.339 -1.960 -10.293 1.00 21.92 228 LYS B N 1
ATOM 3671 C CA . LYS B 1 192 ? -2.162 -2.515 -9.222 1.00 24.94 228 LYS B CA 1
ATOM 3672 C C . LYS B 1 192 ? -2.047 -1.748 -7.907 1.00 25.46 228 LYS B C 1
ATOM 3673 O O . LYS B 1 192 ? -2.854 -1.947 -7.004 1.00 27.18 228 LYS B O 1
ATOM 3679 N N . GLU B 1 193 ? -1.063 -0.856 -7.808 1.00 23.61 229 GLU B N 1
ATOM 3680 C CA . GLU B 1 193 ? -0.972 0.037 -6.656 1.00 27.47 229 GLU B CA 1
ATOM 3681 C C . GLU B 1 193 ? -2.152 1.010 -6.562 1.00 25.00 229 GLU B C 1
ATOM 3682 O O . GLU B 1 193 ? -2.519 1.449 -5.468 1.00 26.67 229 GLU B O 1
ATOM 3688 N N . LEU B 1 194 ? -2.741 1.354 -7.703 1.00 23.46 230 LEU B N 1
ATOM 3689 C CA . LEU B 1 194 ? -3.895 2.253 -7.725 1.00 21.49 230 LEU B CA 1
ATOM 3690 C C . LEU B 1 194 ? -5.109 1.651 -7.027 1.00 23.19 230 LEU B C 1
ATOM 3691 O O . LEU B 1 194 ? -6.065 2.362 -6.727 1.00 25.01 230 LEU B O 1
ATOM 3696 N N . LEU B 1 195 ? -5.069 0.346 -6.768 1.00 20.51 231 LEU B N 1
ATOM 3697 C CA . LEU B 1 195 ? -6.194 -0.330 -6.132 1.00 20.70 231 LEU B CA 1
ATOM 3698 C C . LEU B 1 195 ? -6.211 -0.142 -4.622 1.00 21.69 231 LEU B C 1
ATOM 3699 O O . LEU B 1 195 ? -7.231 -0.361 -3.967 1.00 22.17 231 LEU B O 1
ATOM 3704 N N . ASN B 1 196 ? -5.073 0.252 -4.069 1.00 21.85 232 ASN B N 1
ATOM 3705 C CA . ASN B 1 196 ? -4.974 0.435 -2.633 1.00 22.88 232 ASN B CA 1
ATOM 3706 C C . ASN B 1 196 ? -5.876 1.577 -2.172 1.00 21.37 232 ASN B C 1
ATOM 3707 O O . ASN B 1 196 ? -5.875 2.650 -2.767 1.00 22.53 232 ASN B O 1
ATOM 3712 N N . PRO B 1 197 ? -6.655 1.342 -1.110 1.00 23.08 233 PRO B N 1
ATOM 3713 C CA . PRO B 1 197 ? -7.626 2.313 -0.590 1.00 23.77 233 PRO B CA 1
ATOM 3714 C C . PRO B 1 197 ? -7.015 3.662 -0.218 1.00 27.49 233 PRO B C 1
ATOM 3715 O O . PRO B 1 197 ? -7.735 4.658 -0.179 1.00 26.90 233 PRO B O 1
ATOM 3719 N N . SER B 1 198 ? -5.713 3.694 0.049 1.00 22.15 234 SER B N 1
ATOM 3720 C CA . SER B 1 198 ? -5.053 4.932 0.461 1.00 25.51 234 SER B CA 1
ATOM 3721 C C . SER B 1 198 ? -4.799 5.914 -0.693 1.00 24.19 234 SER B C 1
ATOM 3722 O O . SER B 1 198 ? -4.427 7.066 -0.460 1.00 29.52 234 SER B O 1
ATOM 3725 N N . ILE B 1 199 ? -5.005 5.464 -1.927 1.00 22.52 235 ILE B N 1
ATOM 3726 C CA . ILE B 1 199 ? -4.838 6.319 -3.096 1.00 22.70 235 ILE B CA 1
ATOM 3727 C C . ILE B 1 199 ? -6.037 7.248 -3.238 1.00 22.07 235 ILE B C 1
ATOM 3728 O O . ILE B 1 199 ? -7.187 6.801 -3.217 1.00 23.18 235 ILE B O 1
ATOM 3733 N N . ASP B 1 200 ? -5.760 8.542 -3.386 1.00 22.79 236 ASP B N 1
ATOM 3734 C CA . ASP B 1 200 ? -6.808 9.549 -3.528 1.00 22.43 236 ASP B CA 1
ATOM 3735 C C . ASP B 1 200 ? -7.200 9.749 -4.988 1.00 21.41 236 ASP B C 1
ATOM 3736 O O . ASP B 1 200 ? -6.448 10.336 -5.770 1.00 24.22 236 ASP B O 1
ATOM 3741 N N . HIS B 1 201 ? -8.388 9.271 -5.348 1.00 19.91 237 HIS B N 1
ATOM 3742 C CA . HIS B 1 201 ? -8.869 9.396 -6.718 1.00 18.73 237 HIS B CA 1
ATOM 3743 C C . HIS B 1 201 ? -9.766 10.605 -6.963 1.00 19.05 237 HIS B C 1
ATOM 3744 O O . HIS B 1 201 ? -10.234 10.807 -8.077 1.00 19.94 237 HIS B O 1
ATOM 3751 N N A SER B 1 202 ? -9.999 11.397 -5.921 0.61 18.78 238 SER B N 1
ATOM 3752 N N B SER B 1 202 ? -9.994 11.413 -5.932 0.39 19.62 238 SER B N 1
ATOM 3753 C CA A SER B 1 202 ? -10.803 12.609 -6.051 0.61 21.31 238 SER B CA 1
ATOM 3754 C CA B SER B 1 202 ? -10.834 12.599 -6.090 0.39 20.68 238 SER B CA 1
ATOM 3755 C C A SER B 1 202 ? -10.303 13.578 -7.140 0.61 17.65 238 SER B C 1
ATOM 3756 C C B SER B 1 202 ? -10.315 13.648 -7.101 0.39 18.45 238 SER B C 1
ATOM 3757 O O A SER B 1 202 ? -11.105 14.058 -7.945 0.61 18.73 238 SER B O 1
ATOM 3758 O O B SER B 1 202 ? -11.117 14.258 -7.806 0.39 19.50 238 SER B O 1
ATOM 3763 N N . PRO B 1 203 ? -8.987 13.865 -7.182 1.00 17.75 239 PRO B N 1
ATOM 3764 C CA . PRO B 1 203 ? -8.551 14.812 -8.215 1.00 16.85 239 PRO B CA 1
ATOM 3765 C C . PRO B 1 203 ? -8.891 14.389 -9.650 1.00 15.05 239 PRO B C 1
ATOM 3766 O O . PRO B 1 203 ? -9.368 15.218 -10.423 1.00 17.56 239 PRO B O 1
ATOM 3770 N N . VAL B 1 204 ? -8.686 13.124 -10.000 1.00 14.35 240 VAL B N 1
ATOM 3771 C CA . VAL B 1 204 ? -8.989 12.707 -11.366 1.00 14.25 240 VAL B CA 1
ATOM 3772 C C . VAL B 1 204 ? -10.497 12.729 -11.633 1.00 13.90 240 VAL B C 1
ATOM 3773 O O . VAL B 1 204 ? -10.941 13.184 -12.690 1.00 15.54 240 VAL B O 1
ATOM 3777 N N . LEU B 1 205 ? -11.289 12.281 -10.663 1.00 15.07 241 LEU B N 1
ATOM 3778 C CA . LEU B 1 205 ? -12.733 12.237 -10.831 1.00 15.97 241 LEU B CA 1
ATOM 3779 C C . LEU B 1 205 ? -13.340 13.634 -10.935 1.00 15.54 241 LEU B C 1
ATOM 3780 O O . LEU B 1 205 ? -14.232 13.866 -11.751 1.00 17.55 241 LEU B O 1
ATOM 3785 N N . ASN B 1 206 ? -12.859 14.557 -10.106 1.00 16.03 242 ASN B N 1
ATOM 3786 C CA . ASN B 1 206 ? -13.343 15.935 -10.146 1.00 16.88 242 ASN B CA 1
ATOM 3787 C C . ASN B 1 206 ? -13.031 16.584 -11.487 1.00 17.09 242 ASN B C 1
ATOM 3788 O O . ASN B 1 206 ? -13.853 17.310 -12.048 1.00 19.43 242 ASN B O 1
ATOM 3793 N N . ALA B 1 207 ? -11.840 16.317 -12.007 1.00 15.29 243 ALA B N 1
ATOM 3794 C CA . ALA B 1 207 ? -11.458 16.898 -13.281 1.00 15.62 243 ALA B CA 1
ATOM 3795 C C . ALA B 1 207 ? -12.279 16.281 -14.412 1.00 15.87 243 ALA B C 1
ATOM 3796 O O . ALA B 1 207 ? -12.725 16.979 -15.317 1.00 17.01 243 ALA B O 1
ATOM 3798 N N . TYR B 1 208 ? -12.493 14.970 -14.358 1.00 15.59 244 TYR B N 1
ATOM 3799 C CA . TYR B 1 208 ? -13.328 14.320 -15.360 1.00 15.76 244 TYR B CA 1
ATOM 3800 C C . TYR B 1 208 ? -14.739 14.922 -15.397 1.00 17.18 244 TYR B C 1
ATOM 3801 O O . TYR B 1 208 ? -15.298 15.152 -16.472 1.00 18.21 244 TYR B O 1
ATOM 3810 N N . LYS B 1 209 ? -15.297 15.206 -14.227 1.00 17.60 245 LYS B N 1
ATOM 3811 C CA . LYS B 1 209 ? -16.638 15.784 -14.164 1.00 17.85 245 LYS B CA 1
ATOM 3812 C C . LYS B 1 209 ? -16.742 17.119 -14.906 1.00 17.33 245 LYS B C 1
ATOM 3813 O O . LYS B 1 209 ? -17.778 17.438 -15.485 1.00 20.72 245 LYS B O 1
ATOM 3819 N N . LEU B 1 210 ? -15.659 17.890 -14.901 1.00 16.95 246 LEU B N 1
ATOM 3820 C CA . LEU B 1 210 ? -15.627 19.175 -15.598 1.00 16.30 246 LEU B CA 1
ATOM 3821 C C . LEU B 1 210 ? -15.491 19.021 -17.116 1.00 16.99 246 LEU B C 1
ATOM 3822 O O . LEU B 1 210 ? -15.849 19.919 -17.868 1.00 15.14 246 LEU B O 1
ATOM 3827 N N . ASN B 1 211 ? -14.964 17.888 -17.571 1.00 19.52 247 ASN B N 1
ATOM 3828 C CA . ASN B 1 211 ? -14.475 17.785 -18.951 1.00 20.44 247 ASN B CA 1
ATOM 3829 C C . ASN B 1 211 ? -15.217 16.880 -19.931 1.00 24.23 247 ASN B C 1
ATOM 3830 O O . ASN B 1 211 ? -15.166 17.105 -21.137 1.00 22.56 247 ASN B O 1
ATOM 3835 N N . GLY B 1 212 ? -15.889 15.854 -19.430 1.00 23.59 248 GLY B N 1
ATOM 3836 C CA . GLY B 1 212 ? -16.577 14.937 -20.321 1.00 22.94 248 GLY B CA 1
ATOM 3837 C C . GLY B 1 212 ? -15.694 13.932 -21.044 1.00 17.79 248 GLY B C 1
ATOM 3838 O O . GLY B 1 212 ? -14.460 13.969 -20.959 1.00 20.03 248 GLY B O 1
ATOM 3839 N N . ASP B 1 213 ? -16.343 13.030 -21.775 1.00 18.33 249 ASP B N 1
ATOM 3840 C CA . ASP B 1 213 ? -15.677 11.843 -22.312 1.00 16.32 249 ASP B CA 1
ATOM 3841 C C . ASP B 1 213 ? -14.581 12.123 -23.339 1.00 16.03 249 ASP B C 1
ATOM 3842 O O . ASP B 1 213 ? -14.789 12.860 -24.311 1.00 19.30 249 ASP B O 1
ATOM 3847 N N A ASN B 1 214 ? -13.417 11.523 -23.106 0.37 15.38 250 ASN B N 1
ATOM 3848 N N B ASN B 1 214 ? -13.419 11.521 -23.095 0.63 14.55 250 ASN B N 1
ATOM 3849 C CA A ASN B 1 214 ? -12.281 11.574 -24.028 0.37 16.22 250 ASN B CA 1
ATOM 3850 C CA B ASN B 1 214 ? -12.251 11.579 -23.978 0.63 15.83 250 ASN B CA 1
ATOM 3851 C C A ASN B 1 214 ? -11.677 12.965 -24.226 0.37 17.25 250 ASN B C 1
ATOM 3852 C C B ASN B 1 214 ? -11.558 12.920 -24.110 0.63 16.10 250 ASN B C 1
ATOM 3853 O O A ASN B 1 214 ? -10.919 13.188 -25.171 0.37 22.92 250 ASN B O 1
ATOM 3854 O O B ASN B 1 214 ? -10.616 13.058 -24.889 0.63 18.45 250 ASN B O 1
ATOM 3863 N N . ASN B 1 215 ? -12.005 13.894 -23.330 1.00 14.75 251 ASN B N 1
ATOM 3864 C CA . ASN B 1 215 ? -11.410 15.225 -23.356 1.00 14.74 251 ASN B CA 1
ATOM 3865 C C . ASN B 1 215 ? -10.296 15.302 -22.322 1.00 13.97 251 ASN B C 1
ATOM 3866 O O . ASN B 1 215 ? -10.510 15.042 -21.143 1.00 14.95 251 ASN B O 1
ATOM 3871 N N . PHE B 1 216 ? -9.096 15.647 -22.761 1.00 13.27 252 PHE B N 1
ATOM 3872 C CA . PHE B 1 216 ? -7.970 15.689 -21.838 1.00 13.02 252 PHE B CA 1
ATOM 3873 C C . PHE B 1 216 ? -8.027 16.859 -20.877 1.00 13.93 252 PHE B C 1
ATOM 3874 O O . PHE B 1 216 ? -8.417 17.982 -21.242 1.00 17.37 252 PHE B O 1
ATOM 3882 N N . PHE B 1 217 ? -7.600 16.599 -19.649 1.00 13.94 253 PHE B N 1
ATOM 3883 C CA . PHE B 1 217 ? -7.598 17.611 -18.605 1.00 15.37 253 PHE B CA 1
ATOM 3884 C C . PHE B 1 217 ? -6.342 17.539 -17.754 1.00 14.43 253 PHE B C 1
ATOM 3885 O O . PHE B 1 217 ? -5.723 16.476 -17.632 1.00 16.01 253 PHE B O 1
ATOM 3893 N N . SER B 1 218 ? -5.984 18.671 -17.157 1.00 17.10 254 SER B N 1
ATOM 3894 C CA . SER B 1 218 ? -4.913 18.716 -16.173 1.00 17.98 254 SER B CA 1
ATOM 3895 C C . SER B 1 218 ? -5.493 18.538 -14.780 1.00 18.64 254 SER B C 1
ATOM 3896 O O . SER B 1 218 ? -6.615 18.965 -14.497 1.00 20.33 254 SER B O 1
ATOM 3899 N N . TYR B 1 219 ? -4.732 17.879 -13.917 1.00 17.57 255 TYR B N 1
ATOM 3900 C CA . TYR B 1 219 ? -5.100 17.755 -12.516 1.00 18.35 255 TYR B CA 1
ATOM 3901 C C . TYR B 1 219 ? -3.832 17.512 -11.717 1.00 19.57 255 TYR B C 1
ATOM 3902 O O . TYR B 1 219 ? -2.764 17.294 -12.291 1.00 20.11 255 TYR B O 1
ATOM 3911 N N . LYS B 1 220 ? -3.932 17.578 -10.396 1.00 22.94 256 LYS B N 1
ATOM 3912 C CA . LYS B 1 220 ? -2.761 17.339 -9.565 1.00 25.21 256 LYS B CA 1
ATOM 3913 C C . LYS B 1 220 ? -3.060 16.394 -8.415 1.00 26.96 256 LYS B C 1
ATOM 3914 O O . LYS B 1 220 ? -4.161 16.402 -7.858 1.00 29.59 256 LYS B O 1
ATOM 3920 N N . LEU B 1 221 ? -2.076 15.566 -8.083 1.00 24.23 257 LEU B N 1
ATOM 3921 C CA . LEU B 1 221 ? -2.127 14.755 -6.875 1.00 31.07 257 LEU B CA 1
ATOM 3922 C C . LEU B 1 221 ? -0.750 14.759 -6.223 1.00 32.05 257 LEU B C 1
ATOM 3923 O O . LEU B 1 221 ? 0.261 14.594 -6.908 1.00 30.39 257 LEU B O 1
ATOM 3928 N N . ASN B 1 222 ? -0.717 14.945 -4.905 1.00 35.16 258 ASN B N 1
ATOM 3929 C CA . ASN B 1 222 ? 0.539 15.008 -4.159 1.00 32.52 258 ASN B CA 1
ATOM 3930 C C . ASN B 1 222 ? 1.524 16.008 -4.767 1.00 32.43 258 ASN B C 1
ATOM 3931 O O . ASN B 1 222 ? 2.722 15.731 -4.864 1.00 43.08 258 ASN B O 1
ATOM 3936 N N . ASN B 1 223 ? 1.001 17.155 -5.194 1.00 39.23 259 ASN B N 1
ATOM 3937 C CA . ASN B 1 223 ? 1.801 18.214 -5.811 1.00 53.39 259 ASN B CA 1
ATOM 3938 C C . ASN B 1 223 ? 2.497 17.829 -7.123 1.00 51.88 259 ASN B C 1
ATOM 3939 O O . ASN B 1 223 ? 3.499 18.437 -7.499 1.00 39.28 259 ASN B O 1
ATOM 3944 N N . GLU B 1 224 ? 1.964 16.824 -7.815 1.00 30.85 260 GLU B N 1
ATOM 3945 C CA . GLU B 1 224 ? 2.447 16.474 -9.149 1.00 26.32 260 GLU B CA 1
ATOM 3946 C C . GLU B 1 224 ? 1.383 16.779 -10.192 1.00 24.63 260 GLU B C 1
ATOM 3947 O O . GLU B 1 224 ? 0.258 16.282 -10.096 1.00 24.38 260 GLU B O 1
ATOM 3953 N N . GLU B 1 225 ? 1.738 17.591 -11.186 1.00 21.28 261 GLU B N 1
ATOM 3954 C CA . GLU B 1 225 ? 0.836 17.865 -12.304 1.00 20.98 261 GLU B CA 1
ATOM 3955 C C . GLU B 1 225 ? 0.708 16.642 -13.195 1.00 18.10 261 GLU B C 1
ATOM 3956 O O . GLU B 1 225 ? 1.701 16.002 -13.521 1.00 18.28 261 GLU B O 1
ATOM 3962 N N . ARG B 1 226 ? -0.520 16.338 -13.597 1.00 16.05 262 ARG B N 1
ATOM 3963 C CA . ARG B 1 226 ? -0.800 15.180 -14.436 1.00 15.09 262 ARG B CA 1
ATOM 3964 C C . ARG B 1 226 ? -1.790 15.554 -15.535 1.00 14.61 262 ARG B C 1
ATOM 3965 O O . ARG B 1 226 ? -2.436 16.613 -15.487 1.00 17.49 262 ARG B O 1
ATOM 3973 N N . LEU B 1 227 ? -1.895 14.684 -16.532 1.00 13.42 263 LEU B N 1
ATOM 3974 C CA . LEU B 1 227 ? -2.856 14.844 -17.606 1.00 13.11 263 LEU B CA 1
ATOM 3975 C C . LEU B 1 227 ? -3.669 13.564 -17.684 1.00 12.36 263 LEU B C 1
ATOM 3976 O O . LEU B 1 227 ? -3.128 12.451 -17.606 1.00 15.01 263 LEU B O 1
ATOM 3981 N N . GLY B 1 228 ? -4.973 13.705 -17.853 1.00 12.59 264 GLY B N 1
ATOM 3982 C CA . GLY B 1 228 ? -5.830 12.541 -17.902 1.00 14.98 264 GLY B CA 1
ATOM 3983 C C . GLY B 1 228 ? -6.969 12.688 -18.883 1.00 12.25 264 GLY B C 1
ATOM 3984 O O . GLY B 1 228 ? -7.289 13.799 -19.319 1.00 12.41 264 GLY B O 1
ATOM 3985 N N . ALA B 1 229 ? -7.588 11.562 -19.224 1.00 12.13 265 ALA B N 1
ATOM 3986 C CA . ALA B 1 229 ? -8.851 11.565 -19.943 1.00 11.57 265 ALA B CA 1
ATOM 3987 C C . ALA B 1 229 ? -9.626 10.355 -19.461 1.00 11.84 265 ALA B C 1
ATOM 3988 O O . ALA B 1 229 ? -9.038 9.299 -19.166 1.00 12.64 265 ALA B O 1
ATOM 3990 N N . CYS B 1 230 ? -10.940 10.492 -19.371 1.00 11.39 266 CYS B N 1
ATOM 3991 C CA . CYS B 1 230 ? -11.784 9.373 -18.985 1.00 12.07 266 CYS B CA 1
ATOM 3992 C C . CYS B 1 230 ? -12.982 9.272 -19.912 1.00 12.25 266 CYS B C 1
ATOM 3993 O O . CYS B 1 230 ? -13.325 10.226 -20.626 1.00 13.57 266 CYS B O 1
ATOM 3996 N N . THR B 1 231 ? -13.630 8.114 -19.885 1.00 13.13 267 THR B N 1
ATOM 3997 C CA . THR B 1 231 ? -14.850 7.929 -20.648 1.00 13.14 267 THR B CA 1
ATOM 3998 C C . THR B 1 231 ? -15.754 6.923 -19.954 1.00 13.18 267 THR B C 1
ATOM 3999 O O . THR B 1 231 ? -15.283 6.013 -19.258 1.00 14.23 267 THR B O 1
ATOM 4003 N N . LYS B 1 232 ? -17.058 7.073 -20.150 1.00 12.93 268 LYS B N 1
ATOM 4004 C CA . LYS B 1 232 ? -17.998 6.102 -19.615 1.00 14.81 268 LYS B CA 1
ATOM 4005 C C . LYS B 1 232 ? -17.990 4.856 -20.482 1.00 14.54 268 LYS B C 1
ATOM 4006 O O . LYS B 1 232 ? -17.980 4.931 -21.712 1.00 18.68 268 LYS B O 1
ATOM 4012 N N . VAL B 1 233 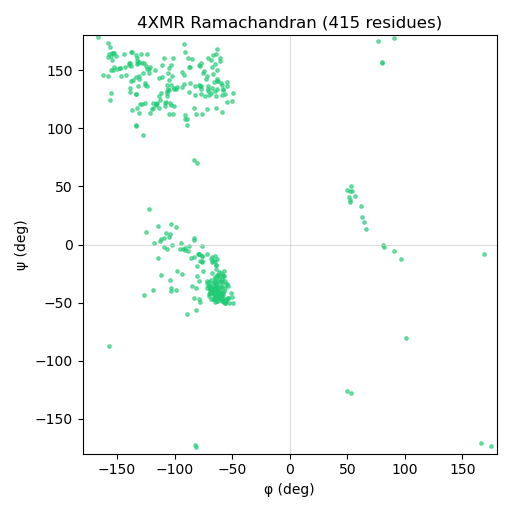? -17.978 3.702 -19.828 1.00 14.02 269 VAL B N 1
ATOM 4013 C CA . VAL B 1 233 ? -18.118 2.424 -20.521 1.00 15.37 269 VAL B CA 1
ATOM 4014 C C . VAL B 1 233 ? -19.142 1.624 -19.723 1.00 14.85 269 VAL B C 1
ATOM 4015 O O . VAL B 1 233 ? -18.824 1.085 -18.656 1.00 15.33 269 VAL B O 1
ATOM 4019 N N . PHE B 1 234 ? -20.372 1.583 -20.233 1.00 15.69 270 PHE B N 1
ATOM 4020 C CA . PHE B 1 234 ? -21.514 1.132 -19.451 1.00 18.52 270 PHE B CA 1
ATOM 4021 C C . PHE B 1 234 ? -21.532 1.859 -18.095 1.00 18.41 270 PHE B C 1
ATOM 4022 O O . PHE B 1 234 ? -21.482 3.098 -18.062 1.00 21.59 270 PHE B O 1
ATOM 4030 N N . ALA B 1 235 ? -21.584 1.135 -16.985 1.00 20.58 271 ALA B N 1
ATOM 4031 C CA . ALA B 1 235 ? -21.628 1.811 -15.691 1.00 22.67 271 ALA B CA 1
ATOM 4032 C C . ALA B 1 235 ? -20.248 2.226 -15.183 1.00 20.70 271 ALA B C 1
ATOM 4033 O O . ALA B 1 235 ? -20.148 2.979 -14.207 1.00 24.22 271 ALA B O 1
ATOM 4035 N N . TYR B 1 236 ? -19.193 1.746 -15.846 1.00 17.13 272 TYR B N 1
ATOM 4036 C CA . TYR B 1 236 ? -17.822 2.018 -15.418 1.00 15.67 272 TYR B CA 1
ATOM 4037 C C . TYR B 1 236 ? -17.345 3.348 -15.966 1.00 14.58 272 TYR B C 1
ATOM 4038 O O . TYR B 1 236 ? -17.858 3.852 -16.965 1.00 15.42 272 TYR B O 1
ATOM 4047 N N . THR B 1 237 ? -16.317 3.885 -15.329 1.00 13.80 273 THR B N 1
ATOM 4048 C CA . THR B 1 237 ? -15.551 4.981 -15.905 1.00 12.75 273 THR B CA 1
ATOM 4049 C C . THR B 1 237 ? -14.137 4.473 -16.157 1.00 13.10 273 THR B C 1
ATOM 4050 O O . THR B 1 237 ? -13.471 3.997 -15.231 1.00 13.59 273 THR B O 1
ATOM 4054 N N . ALA B 1 238 ? -13.699 4.548 -17.413 1.00 11.86 274 ALA B N 1
ATOM 4055 C CA . ALA B 1 238 ? -12.340 4.173 -17.784 1.00 11.29 274 ALA B CA 1
ATOM 4056 C C . ALA B 1 238 ? -11.507 5.433 -17.926 1.00 10.34 274 ALA B C 1
ATOM 4057 O O . ALA B 1 238 ? -11.939 6.393 -18.556 1.00 12.05 274 ALA B O 1
ATOM 4059 N N . CYS B 1 239 ? -10.304 5.412 -17.363 1.00 9.66 275 CYS B N 1
ATOM 4060 C CA . CYS B 1 239 ? -9.402 6.565 -17.435 1.00 11.11 275 CYS B CA 1
ATOM 4061 C C . CYS B 1 239 ? -7.995 6.161 -17.849 1.00 10.00 275 CYS B C 1
ATOM 4062 O O . CYS B 1 239 ? -7.577 5.004 -17.657 1.00 11.29 275 CYS B O 1
ATOM 4065 N N . ILE B 1 240 ? -7.267 7.126 -18.402 1.00 10.18 276 ILE B N 1
ATOM 4066 C CA . ILE B 1 240 ? -5.832 7.012 -18.611 1.00 10.23 276 ILE B CA 1
ATOM 4067 C C . ILE B 1 240 ? -5.201 8.298 -18.089 1.00 10.77 276 ILE B C 1
ATOM 4068 O O . ILE B 1 240 ? -5.730 9.401 -18.302 1.00 12.23 276 ILE B O 1
ATOM 4073 N N . THR B 1 241 ? -4.099 8.177 -17.362 1.00 10.85 277 THR B N 1
ATOM 4074 C CA . THR B 1 241 ? -3.420 9.373 -16.888 1.00 10.69 277 THR B CA 1
ATOM 4075 C C . THR B 1 241 ? -1.916 9.217 -17.014 1.00 10.91 277 THR B C 1
ATOM 4076 O O . THR B 1 241 ? -1.396 8.090 -17.043 1.00 12.59 277 THR B O 1
ATOM 4080 N N . GLU B 1 242 ? -1.232 10.355 -17.089 1.00 12.81 278 GLU B N 1
ATOM 4081 C CA . GLU B 1 242 ? 0.213 10.371 -17.166 1.00 13.58 278 GLU B CA 1
ATOM 4082 C C . GLU B 1 242 ? 0.745 11.608 -16.467 1.00 13.33 278 GLU B C 1
ATOM 4083 O O . GLU B 1 242 ? 0.067 12.630 -16.394 1.00 15.49 278 GLU B O 1
ATOM 4089 N N . SER B 1 243 ? 1.962 11.516 -15.949 1.00 14.64 279 SER B N 1
ATOM 4090 C CA . SER B 1 243 ? 2.642 12.686 -15.405 1.00 16.17 279 SER B CA 1
ATOM 4091 C C . SER B 1 243 ? 2.825 13.762 -16.475 1.00 13.26 279 SER B C 1
ATOM 4092 O O . SER B 1 243 ? 3.176 13.456 -17.620 1.00 14.92 279 SER B O 1
ATOM 4095 N N . ALA B 1 244 ? 2.621 15.025 -16.105 1.00 15.68 280 ALA B N 1
ATOM 4096 C CA . ALA B 1 244 ? 2.857 16.132 -17.032 1.00 15.02 280 ALA B CA 1
ATOM 4097 C C . ALA B 1 244 ? 4.311 16.143 -17.508 1.00 14.87 280 ALA B C 1
ATOM 4098 O O . ALA B 1 244 ? 4.604 16.572 -18.626 1.00 15.16 280 ALA B O 1
ATOM 4100 N N . ASP B 1 245 ? 5.209 15.657 -16.654 1.00 15.39 281 ASP B N 1
ATOM 4101 C CA . ASP B 1 245 ? 6.632 15.597 -16.973 1.00 17.10 281 ASP B CA 1
ATOM 4102 C C . ASP B 1 245 ? 7.003 14.417 -17.873 1.00 16.78 281 ASP B C 1
ATOM 4103 O O . ASP B 1 245 ? 8.145 14.308 -18.314 1.00 18.92 281 ASP B O 1
ATOM 4108 N N A ILE B 1 246 ? 6.044 13.534 -18.131 0.50 16.55 282 ILE B N 1
ATOM 4109 N N B ILE B 1 246 ? 6.051 13.525 -18.127 0.50 16.97 282 ILE B N 1
ATOM 4110 C CA A ILE B 1 246 ? 6.239 12.496 -19.135 0.50 17.07 282 ILE B CA 1
ATOM 4111 C CA B ILE B 1 246 ? 6.246 12.494 -19.141 0.50 17.30 282 ILE B CA 1
ATOM 4112 C C A ILE B 1 246 ? 5.626 12.952 -20.457 0.50 15.92 282 ILE B C 1
ATOM 4113 C C B ILE B 1 246 ? 5.631 12.958 -20.458 0.50 15.98 282 ILE B C 1
ATOM 4114 O O A ILE B 1 246 ? 6.189 12.723 -21.530 0.50 19.76 282 ILE B O 1
ATOM 4115 O O B ILE B 1 246 ? 6.194 12.729 -21.531 0.50 19.64 282 ILE B O 1
ATOM 4124 N N . ILE B 1 247 ? 4.484 13.630 -20.370 1.00 14.69 283 ILE B N 1
ATOM 4125 C CA . ILE B 1 247 ? 3.859 14.221 -21.552 1.00 15.11 283 ILE B CA 1
ATOM 4126 C C . ILE B 1 247 ? 4.815 15.239 -22.198 1.00 16.20 283 ILE B C 1
ATOM 4127 O O . ILE B 1 247 ? 5.020 15.248 -23.417 1.00 20.05 283 ILE B O 1
ATOM 4132 N N . ASN B 1 248 ? 5.412 16.076 -21.353 1.00 14.89 284 ASN B N 1
ATOM 4133 C CA . ASN B 1 248 ? 6.358 17.101 -21.785 1.00 14.62 284 ASN B CA 1
ATOM 4134 C C . ASN B 1 248 ? 7.607 16.916 -20.947 1.00 14.65 284 ASN B C 1
ATOM 4135 O O . ASN B 1 248 ? 7.690 17.403 -19.821 1.00 14.89 284 ASN B O 1
ATOM 4140 N N . LYS B 1 249 ? 8.567 16.170 -21.483 1.00 15.86 285 LYS B N 1
ATOM 4141 C CA . LYS B 1 249 ? 9.763 15.828 -20.728 1.00 16.87 285 LYS B CA 1
ATOM 4142 C C . LYS B 1 249 ? 10.671 17.039 -20.560 1.00 17.53 285 LYS B C 1
ATOM 4143 O O . LYS B 1 249 ? 11.185 17.547 -21.532 1.00 20.86 285 LYS B O 1
ATOM 4149 N N . PRO B 1 250 ? 10.881 17.484 -19.319 1.00 15.77 286 PRO B N 1
ATOM 4150 C CA . PRO B 1 250 ? 11.674 18.715 -19.182 1.00 17.33 286 PRO B CA 1
ATOM 4151 C C . PRO B 1 250 ? 13.150 18.506 -19.480 1.00 17.69 286 PRO B C 1
ATOM 4152 O O . PRO B 1 250 ? 13.711 17.458 -19.174 1.00 19.96 286 PRO B O 1
ATOM 4156 N N . ILE B 1 251 ? 13.779 19.508 -20.072 1.00 15.39 287 ILE B N 1
ATOM 4157 C CA . ILE B 1 251 ? 15.204 19.422 -20.341 1.00 15.48 287 ILE B CA 1
ATOM 4158 C C . ILE B 1 251 ? 16.004 19.400 -19.029 1.00 15.96 287 ILE B C 1
ATOM 4159 O O . ILE B 1 251 ? 17.056 18.760 -18.937 1.00 18.72 287 ILE B O 1
ATOM 4164 N N . TYR B 1 252 ? 15.492 20.101 -18.018 1.00 14.48 288 TYR B N 1
ATOM 4165 C CA . TYR B 1 252 ? 16.078 20.104 -16.678 1.00 16.53 288 TYR B CA 1
ATOM 4166 C C . TYR B 1 252 ? 15.054 19.575 -15.688 1.00 17.77 288 TYR B C 1
ATOM 4167 O O . TYR B 1 252 ? 13.990 20.166 -15.520 1.00 19.55 288 TYR B O 1
ATOM 4176 N N . LYS B 1 253 ? 15.360 18.444 -15.058 1.00 18.71 289 LYS B N 1
ATOM 4177 C CA . LYS B 1 253 ? 14.424 17.840 -14.111 1.00 19.48 289 LYS B CA 1
ATOM 4178 C C . LYS B 1 253 ? 14.412 18.609 -12.800 1.00 20.43 289 LYS B C 1
ATOM 4179 O O . LYS B 1 253 ? 15.437 19.135 -12.373 1.00 23.48 289 LYS B O 1
ATOM 4185 N N . ALA B 1 254 ? 13.255 18.640 -12.152 1.00 21.74 290 ALA B N 1
ATOM 4186 C CA . ALA B 1 254 ? 13.087 19.383 -10.912 1.00 21.94 290 ALA B CA 1
ATOM 4187 C C . ALA B 1 254 ? 13.963 18.853 -9.790 1.00 30.00 290 ALA B C 1
ATOM 4188 O O . ALA B 1 254 ? 14.286 17.658 -9.760 1.00 33.81 290 ALA B O 1
#

Organism: Campylobacter jejuni subsp. jejuni serotype O:2 (strain ATCC 700819 / NCTC 11168) (NCBI:txid192222)

InterPro domains:
  IPR004089 Methyl-accepting chemotaxis protein (MCP) signalling domain [PF00015] (516-652)
  IPR004089 Methyl-accepting chemotaxis protein (MCP) signalling domain [PS50111] (462-640)
  IPR004089 Methyl-accepting chemotaxis protein (MCP) signalling domain [SM00283] (470-661)
  IPR029151 Periplasmic sensor-like domain superfamily [SSF103190] (112-206)

Solvent-accessible surface area: 24884 Å² total

CATH classification: 3.30.450.20